Protein AF-0000000086186241 (afdb_homodimer)

Radius of gyration: 26.34 Å; Cα contacts (8 Å, |Δi|>4): 1779; chains: 2; bounding box: 46×77×126 Å

InterPro domains:
  IPR007325 Kynurenine formamidase/cyclase-like [PF04199] (114-249)
  IPR037175 Kynurenine formamidase superfamily [G3DSA:3.50.30.50] (80-322)
  IPR037175 Kynurenine formamidase superfamily [SSF102198] (119-321)

Nearest PDB structures (foldseek):
  5ibz-assembly1_A  TM=8.995E-01  e=8.945E-27  uncultured organism
  5ibz-assembly1_D  TM=9.032E-01  e=6.000E-26  uncultured organism
  5ibz-assembly1_B  TM=8.953E-01  e=4.151E-26  uncultured organism
  5ibz-assembly1_C  TM=8.969E-01  e=1.109E-25  uncultured organism
  4m8d-assembly2_C  TM=6.549E-01  e=1.805E-09  Roseibium aggregatum IAM 12614

pLDDT: mean 93.6, std 14.39, range [25.28, 99.0]

Solvent-accessible surface area (backbone atoms only — not comparable to full-atom values): 30907 Å² total; per-residue (Å²): 136,81,78,76,71,80,74,81,74,74,76,71,74,76,69,65,61,12,40,76,74,39,52,63,67,58,47,52,52,49,38,64,70,52,41,44,60,85,70,43,96,53,66,46,32,26,21,44,64,51,31,45,31,65,41,21,24,58,13,33,70,55,38,62,67,19,46,66,36,68,24,35,37,57,62,42,63,57,73,47,70,39,20,86,65,42,31,47,70,39,47,75,37,71,46,52,89,62,82,64,37,53,24,45,37,37,45,33,41,32,33,58,34,85,58,74,50,35,15,21,37,38,23,34,42,18,39,23,53,96,52,20,21,38,69,68,41,47,40,82,79,38,41,53,68,77,29,24,82,47,15,13,26,44,63,53,53,61,49,47,18,30,27,33,54,49,47,42,18,68,55,70,72,44,81,41,51,56,64,9,39,45,38,34,39,65,54,51,51,50,30,26,63,67,62,70,49,76,86,46,69,14,20,34,42,32,40,39,42,29,51,61,60,44,31,74,74,75,45,80,52,41,52,85,62,35,17,39,22,40,27,74,69,20,49,66,57,52,55,74,27,43,34,16,27,42,31,18,33,37,76,47,34,16,11,41,47,33,28,77,67,32,67,42,60,44,55,41,44,33,19,26,18,42,23,20,32,37,35,25,24,29,40,53,64,65,45,50,52,48,24,61,74,69,70,42,45,62,24,21,25,40,40,44,43,50,36,29,67,26,20,32,33,31,56,38,32,34,38,40,32,38,135,81,75,75,71,79,74,79,74,72,75,69,74,76,70,63,59,11,39,76,74,39,52,61,67,59,47,54,51,49,38,64,70,52,42,45,60,84,70,42,96,53,64,46,33,27,22,44,64,52,31,44,32,64,42,21,24,57,13,33,71,54,39,62,67,19,47,66,34,69,25,34,37,58,62,43,63,57,70,48,69,40,19,86,63,42,32,46,69,39,47,74,36,70,46,53,89,61,80,62,38,52,26,44,37,36,44,32,43,31,35,57,34,87,56,73,49,33,17,19,36,38,23,34,41,18,40,23,55,96,50,20,21,37,69,66,40,48,40,82,79,38,40,53,70,76,28,24,82,47,15,13,27,44,63,53,53,62,47,47,19,30,26,35,54,47,48,44,18,70,54,70,73,45,82,42,52,56,64,9,40,44,38,35,38,65,55,52,50,51,29,25,62,68,61,70,52,78,86,46,72,15,20,34,43,32,40,38,41,29,50,62,60,46,31,72,72,75,44,79,52,43,52,85,62,36,17,39,22,39,27,74,70,21,50,66,59,52,56,74,27,44,34,16,27,43,33,19,34,38,76,48,34,16,10,41,50,31,28,78,67,29,66,42,59,44,55,42,42,34,21,27,19,43,23,19,31,36,36,25,24,28,39,53,62,64,46,50,54,49,25,62,74,68,70,42,45,61,24,21,26,39,40,44,44,50,38,30,68,26,21,33,33,29,56,37,31,34,38,39,31,38

Sequence (644 aa):
MCEQEPTATTASTTANRGGRPVSRAEFDKMFEQLRTWGTHADASRGAWAEAGPRQAADAARLVRSGRSAALGLPWNTVAGPDNAVPALHYMSDLGVREAPEPSTNKDFIGADFHGKAVSHLDALSHIAYRGELYDGHVSTEVVDATGASFGSVGALGHLVTRGVLIDLPHAEGVDWLEPGTAVGAEDLQRACDTLGVEPRPGDAILLRTGHFARRRKLGPWDPSTASAGLHVDAMPWIARYRPAVLGGDGDSDVRPSPTPGIHSPIHILAITALGTPLLDNLDLEDLASLAASEGRWEFFFVVAPLNIERGTGSPVNPIAVFMCEQEPTATTASTTANRGGRPVSRAEFDKMFEQLRTWGTHADASRGAWAEAGPRQAADAARLVRSGRSAALGLPWNTVAGPDNAVPALHYMSDLGVREAPEPSTNKDFIGADFHGKAVSHLDALSHIAYRGELYDGHVSTEVVDATGASFGSVGALGHLVTRGVLIDLPHAEGVDWLEPGTAVGAEDLQRACDTLGVEPRPGDAILLRTGHFARRRKLGPWDPSTASAGLHVDAMPWIARYRPAVLGGDGDSDVRPSPTPGIHSPIHILAITALGTPLLDNLDLEDLASLAASEGRWEFFFVVAPLNIERGTGSPVNPIAVF

Structure (mmCIF, N/CA/C/O backbone):
data_AF-0000000086186241-model_v1
#
loop_
_entity.id
_entity.type
_entity.pdbx_description
1 polymer 'Cyclase family protein'
#
loop_
_atom_site.group_PDB
_atom_site.id
_atom_site.type_symbol
_atom_site.label_atom_id
_atom_site.label_alt_id
_atom_site.label_comp_id
_atom_site.label_asym_id
_atom_site.label_entity_id
_atom_site.label_seq_id
_atom_site.pdbx_PDB_ins_code
_atom_site.Cartn_x
_atom_site.Cartn_y
_atom_site.Cartn_z
_atom_site.occupancy
_atom_site.B_iso_or_equiv
_atom_site.auth_seq_id
_atom_site.auth_comp_id
_atom_site.auth_asym_id
_atom_site.auth_atom_id
_atom_site.pdbx_PDB_model_num
ATOM 1 N N . MET A 1 1 ? -22.547 30.641 62.844 1 26.23 1 MET A N 1
ATOM 2 C CA . MET A 1 1 ? -22.219 31.469 61.688 1 26.23 1 MET A CA 1
ATOM 3 C C . MET A 1 1 ? -21.141 30.812 60.812 1 26.23 1 MET A C 1
ATOM 5 O O . MET A 1 1 ? -19.984 30.734 61.219 1 26.23 1 MET A O 1
ATOM 9 N N . CYS A 1 2 ? -21.5 29.703 60.094 1 29.16 2 CYS A N 1
ATOM 10 C CA . CYS A 1 2 ? -20.781 28.781 59.219 1 29.16 2 CYS A CA 1
ATOM 11 C C . CYS A 1 2 ? -20.078 29.531 58.094 1 29.16 2 CYS A C 1
ATOM 13 O O . CYS A 1 2 ? -20.734 30.219 57.281 1 29.16 2 CYS A O 1
ATOM 15 N N . GLU A 1 3 ? -18.875 30 58.375 1 30.48 3 GLU A N 1
ATOM 16 C CA . GLU A 1 3 ? -18.047 30.719 57.406 1 30.48 3 GLU A CA 1
ATOM 17 C C . GLU A 1 3 ? -17.969 29.969 56.062 1 30.48 3 GLU A C 1
ATOM 19 O O . GLU A 1 3 ? -17.672 28.766 56.062 1 30.48 3 GLU A O 1
ATOM 24 N N . GLN A 1 4 ? -18.859 30.328 55.125 1 33.06 4 GLN A N 1
ATOM 25 C CA . GLN A 1 4 ? -18.953 29.859 53.75 1 33.06 4 GLN A CA 1
ATOM 26 C C . GLN A 1 4 ? -17.594 29.938 53.062 1 33.06 4 GLN A C 1
ATOM 28 O O . GLN A 1 4 ? -16.953 30.984 53.062 1 33.06 4 GLN A O 1
ATOM 33 N N . GLU A 1 5 ? -16.812 28.844 53.125 1 38.84 5 GLU A N 1
ATOM 34 C CA . GLU A 1 5 ? -15.555 28.719 52.406 1 38.84 5 GLU A CA 1
ATOM 35 C C . GLU A 1 5 ? -15.695 29.203 50.969 1 38.84 5 GLU A C 1
ATOM 37 O O . GLU A 1 5 ? -16.656 28.844 50.281 1 38.84 5 GLU A O 1
ATOM 42 N N . PRO A 1 6 ? -15.039 30.344 50.625 1 37.62 6 PRO A N 1
ATOM 43 C CA . PRO A 1 6 ? -15.156 30.781 49.219 1 37.62 6 PRO A CA 1
ATOM 44 C C . PRO A 1 6 ? -14.898 29.656 48.219 1 37.62 6 PRO A C 1
ATOM 46 O O . PRO A 1 6 ? -14.172 28.703 48.531 1 37.62 6 PRO A O 1
ATOM 49 N N . THR A 1 7 ? -15.867 29.297 47.438 1 33.53 7 THR A N 1
ATOM 50 C CA . THR A 1 7 ? -15.859 28.375 46.281 1 33.53 7 THR A CA 1
ATOM 51 C C . THR A 1 7 ? -14.695 28.688 45.344 1 33.53 7 THR A C 1
ATOM 53 O O . THR A 1 7 ? -14.477 29.828 44.969 1 33.53 7 THR A O 1
ATOM 56 N N . ALA A 1 8 ? -13.641 27.875 45.438 1 38.88 8 ALA A N 1
ATOM 57 C CA . ALA A 1 8 ? -12.547 27.891 44.469 1 38.88 8 ALA A CA 1
ATOM 58 C C . ALA A 1 8 ? -13.078 28.062 43.031 1 38.88 8 ALA A C 1
ATOM 60 O O . ALA A 1 8 ? -13.719 27.156 42.5 1 38.88 8 ALA A O 1
ATOM 61 N N . THR A 1 9 ? -13.516 29.312 42.625 1 31.42 9 THR A N 1
ATOM 62 C CA . THR A 1 9 ? -13.789 29.5 41.188 1 31.42 9 THR A CA 1
ATOM 63 C C . THR A 1 9 ? -12.633 28.984 40.344 1 31.42 9 THR A C 1
ATOM 65 O O . THR A 1 9 ? -11.508 29.484 40.438 1 31.42 9 THR A O 1
ATOM 68 N N . THR A 1 10 ? -12.539 27.812 40.062 1 34.69 10 THR A N 1
ATOM 69 C CA . THR A 1 10 ? -11.625 27.25 39.094 1 34.69 10 THR A CA 1
ATOM 70 C C . THR A 1 10 ? -11.672 28.031 37.781 1 34.69 10 THR A C 1
ATOM 72 O O . THR A 1 10 ? -12.703 28.062 37.094 1 34.69 10 THR A O 1
ATOM 75 N N . ALA A 1 11 ? -11.117 29.203 37.688 1 34.34 11 ALA A N 1
ATOM 76 C CA . ALA A 1 11 ? -10.891 29.859 36.406 1 34.34 11 ALA A CA 1
ATOM 77 C C . ALA A 1 11 ? -10.477 28.859 35.344 1 34.34 11 ALA A C 1
ATOM 79 O O . ALA A 1 11 ? -9.398 28.266 35.406 1 34.34 11 ALA A O 1
ATOM 80 N N . SER A 1 12 ? -11.344 28.078 34.781 1 34.62 12 SER A N 1
ATOM 81 C CA . SER A 1 12 ? -11.133 27.344 33.531 1 34.62 12 SER A CA 1
ATOM 82 C C . SER A 1 12 ? -10.414 28.203 32.5 1 34.62 12 SER A C 1
ATOM 84 O O . SER A 1 12 ? -10.969 29.203 32.031 1 34.62 12 SER A O 1
ATOM 86 N N . THR A 1 13 ? -9.234 28.719 32.656 1 35.59 13 THR A N 1
ATOM 87 C CA . THR A 1 13 ? -8.5 29.312 31.531 1 35.59 13 THR A CA 1
ATOM 88 C C . THR A 1 13 ? -8.977 28.734 30.203 1 35.59 13 THR A C 1
ATOM 90 O O . THR A 1 13 ? -8.797 27.531 29.938 1 35.59 13 THR A O 1
ATOM 93 N N . THR A 1 14 ? -10.086 29.047 29.719 1 39.59 14 THR A N 1
ATOM 94 C CA . THR A 1 14 ? -10.57 28.734 28.375 1 39.59 14 THR A CA 1
ATOM 95 C C . THR A 1 14 ? -9.43 28.75 27.375 1 39.59 14 THR A C 1
ATOM 97 O O . THR A 1 14 ? -8.938 29.812 26.984 1 39.59 14 THR A O 1
ATOM 100 N N . ALA A 1 15 ? -8.352 28.062 27.484 1 47.06 15 ALA A N 1
ATOM 101 C CA . ALA A 1 15 ? -7.266 27.812 26.547 1 47.06 15 ALA A CA 1
ATOM 102 C C . ALA A 1 15 ? -7.742 27.953 25.109 1 47.06 15 ALA A C 1
ATOM 104 O O . ALA A 1 15 ? -8.773 27.391 24.734 1 47.06 15 ALA A O 1
ATOM 105 N N . ASN A 1 16 ? -7.383 29.094 24.422 1 57.59 16 ASN A N 1
ATOM 106 C CA . ASN A 1 16 ? -7.754 29.453 23.047 1 57.59 16 ASN A CA 1
ATOM 107 C C . ASN A 1 16 ? -7.645 28.266 22.109 1 57.59 16 ASN A C 1
ATOM 109 O O . ASN A 1 16 ? -6.543 27.828 21.781 1 57.59 16 ASN A O 1
ATOM 113 N N . ARG A 1 17 ? -8.703 27.625 21.906 1 75.69 17 ARG A N 1
ATOM 114 C CA . ARG A 1 17 ? -8.828 26.578 20.906 1 75.69 17 ARG A CA 1
ATOM 115 C C . ARG A 1 17 ? -8.391 27.062 19.531 1 75.69 17 ARG A C 1
ATOM 117 O O . ARG A 1 17 ? -8.711 28.188 19.125 1 75.69 17 ARG A O 1
ATOM 124 N N . GLY A 1 18 ? -7.453 26.484 18.891 1 82.44 18 GLY A N 1
ATOM 125 C CA . GLY A 1 18 ? -6.938 26.781 17.562 1 82.44 18 GLY A CA 1
ATOM 126 C C . GLY A 1 18 ? -5.637 27.562 17.578 1 82.44 18 GLY A C 1
ATOM 127 O O . GLY A 1 18 ? -5.027 27.797 16.531 1 82.44 18 GLY A O 1
ATOM 128 N N . GLY A 1 19 ? -5.227 28.016 18.797 1 89.44 19 GLY A N 1
ATOM 129 C CA . GLY A 1 19 ? -3.971 28.734 18.922 1 89.44 19 GLY A CA 1
ATOM 130 C C . GLY A 1 19 ? -4.109 30.234 18.641 1 89.44 19 GLY A C 1
ATOM 131 O O . GLY A 1 19 ? -5.223 30.734 18.469 1 89.44 19 GLY A O 1
ATOM 132 N N . ARG A 1 20 ? -3.023 30.938 18.703 1 91.5 20 ARG A N 1
ATOM 133 C CA . ARG A 1 20 ? -2.99 32.375 18.438 1 91.5 20 ARG A CA 1
ATOM 134 C C . ARG A 1 20 ? -3.504 32.688 17.031 1 91.5 20 ARG A C 1
ATOM 136 O O . ARG A 1 20 ? -3.066 32.094 16.062 1 91.5 20 ARG A O 1
ATOM 143 N N . PRO A 1 21 ? -4.359 33.656 16.922 1 95.12 21 PRO A N 1
ATOM 144 C CA . PRO A 1 21 ? -4.848 34.031 15.586 1 95.12 21 PRO A CA 1
ATOM 145 C C . PRO A 1 21 ? -3.738 34.531 14.672 1 95.12 21 PRO A C 1
ATOM 147 O O . PRO A 1 21 ? -2.795 35.188 15.133 1 95.12 21 PRO A O 1
ATOM 150 N N . VAL A 1 22 ? -3.898 34.25 13.414 1 96.56 22 VAL A N 1
ATOM 151 C CA . VAL A 1 22 ? -2.988 34.688 12.359 1 96.56 22 VAL A CA 1
ATOM 152 C C . VAL A 1 22 ? -3.764 35.469 11.297 1 96.56 22 VAL A C 1
ATOM 154 O O . VAL A 1 22 ? -4.668 34.938 10.656 1 96.56 22 VAL A O 1
ATOM 157 N N . SER A 1 23 ? -3.359 36.688 11.07 1 96.44 23 SER A N 1
ATOM 158 C CA . SER A 1 23 ? -4.059 37.5 10.07 1 96.44 23 SER A CA 1
ATOM 159 C C . SER A 1 23 ? -3.777 37 8.664 1 96.44 23 SER A C 1
ATOM 161 O O . SER A 1 23 ? -2.789 36.281 8.43 1 96.44 23 SER A O 1
ATOM 163 N N . ARG A 1 24 ? -4.641 37.406 7.73 1 94.88 24 ARG A N 1
ATOM 164 C CA . ARG A 1 24 ? -4.434 37.031 6.332 1 94.88 24 ARG A CA 1
ATOM 165 C C . ARG A 1 24 ? -3.098 37.562 5.82 1 94.88 24 ARG A C 1
ATOM 167 O O . ARG A 1 24 ? -2.383 36.875 5.098 1 94.88 24 ARG A O 1
ATOM 174 N N . ALA A 1 25 ? -2.766 38.75 6.199 1 96.94 25 ALA A N 1
ATOM 175 C CA . ALA A 1 25 ? -1.511 39.375 5.781 1 96.94 25 ALA A CA 1
ATOM 176 C C . ALA A 1 25 ? -0.312 38.594 6.312 1 96.94 25 ALA A C 1
ATOM 178 O O . ALA A 1 25 ? 0.659 38.344 5.586 1 96.94 25 ALA A O 1
ATOM 179 N N . GLU A 1 26 ? -0.381 38.25 7.578 1 97.38 26 GLU A N 1
ATOM 180 C CA . GLU A 1 26 ? 0.68 37.438 8.172 1 97.38 26 GLU A CA 1
ATOM 181 C C . GLU A 1 26 ? 0.797 36.094 7.492 1 97.38 26 GLU A C 1
ATOM 183 O O . GLU A 1 26 ? 1.903 35.594 7.242 1 97.38 26 GLU A O 1
ATOM 188 N N . PHE A 1 27 ? -0.335 35.531 7.184 1 97.38 27 PHE A N 1
ATOM 189 C CA . PHE A 1 27 ? -0.357 34.25 6.508 1 97.38 27 PHE A CA 1
ATOM 190 C C . PHE A 1 27 ? 0.262 34.344 5.117 1 97.38 27 PHE A C 1
ATOM 192 O O . PHE A 1 27 ? 1.095 33.5 4.738 1 97.38 27 PHE A O 1
ATOM 199 N N . ASP A 1 28 ? -0.115 35.344 4.355 1 97.38 28 ASP A N 1
ATOM 200 C CA . ASP A 1 28 ? 0.404 35.562 3.006 1 97.38 28 ASP A CA 1
ATOM 201 C C . ASP A 1 28 ? 1.917 35.781 3.023 1 97.38 28 ASP A C 1
ATOM 203 O O . ASP A 1 28 ? 2.627 35.281 2.146 1 97.38 28 ASP A O 1
ATOM 207 N N . LYS A 1 29 ? 2.357 36.469 3.99 1 98.31 29 LYS A N 1
ATOM 208 C CA . LYS A 1 29 ? 3.795 36.688 4.141 1 98.31 29 LYS A CA 1
ATOM 209 C C . LYS A 1 29 ? 4.508 35.344 4.398 1 98.31 29 LYS A C 1
ATOM 211 O O . LYS A 1 29 ? 5.562 35.094 3.822 1 98.31 29 LYS A O 1
ATOM 216 N N . MET A 1 30 ? 3.939 34.562 5.23 1 98.12 30 MET A N 1
ATOM 217 C CA . MET A 1 30 ? 4.5 33.25 5.523 1 98.12 30 MET A CA 1
ATOM 218 C C . MET A 1 30 ? 4.496 32.375 4.281 1 98.12 30 MET A C 1
ATOM 220 O O . MET A 1 30 ? 5.469 31.656 4.012 1 98.12 30 MET A O 1
ATOM 224 N N . PHE A 1 31 ? 3.41 32.406 3.533 1 98.25 31 PHE A N 1
ATOM 225 C CA . PHE A 1 31 ? 3.316 31.656 2.287 1 98.25 31 PHE A CA 1
ATOM 226 C C . PHE A 1 31 ? 4.48 31.984 1.363 1 98.25 31 PHE A C 1
ATOM 228 O O . PHE A 1 31 ? 5.156 31.094 0.855 1 98.25 31 PHE A O 1
ATOM 235 N N . GLU A 1 32 ? 4.746 33.25 1.232 1 98.44 32 GLU A N 1
ATOM 236 C CA . GLU A 1 32 ? 5.816 33.719 0.349 1 98.44 32 GLU A CA 1
ATOM 237 C C . GLU A 1 32 ? 7.184 33.312 0.883 1 98.44 32 GLU A C 1
ATOM 239 O O . GLU A 1 32 ? 8.078 32.969 0.11 1 98.44 32 GLU A O 1
ATOM 244 N N . GLN A 1 33 ? 7.309 33.344 2.125 1 98.19 33 GLN A N 1
ATOM 245 C CA . GLN A 1 33 ? 8.578 33 2.756 1 98.19 33 GLN A CA 1
ATOM 246 C C . GLN A 1 33 ? 8.883 31.5 2.609 1 98.19 33 GLN A C 1
ATOM 248 O O . GLN A 1 33 ? 10.047 31.109 2.479 1 98.19 33 GLN A O 1
ATOM 253 N N . LEU A 1 34 ? 7.875 30.672 2.625 1 98.62 34 LEU A N 1
ATOM 254 C CA . LEU A 1 34 ? 8.055 29.234 2.668 1 98.62 34 LEU A CA 1
ATOM 255 C C . LEU A 1 34 ? 8.031 28.641 1.264 1 98.62 34 LEU A C 1
ATOM 257 O O . LEU A 1 34 ? 8.438 27.484 1.062 1 98.62 34 LEU A O 1
ATOM 261 N N . ARG A 1 35 ? 7.59 29.391 0.328 1 98.19 35 ARG A N 1
ATOM 262 C CA . ARG A 1 35 ? 7.383 28.906 -1.031 1 98.19 35 ARG A CA 1
ATOM 263 C C . ARG A 1 35 ? 8.68 28.359 -1.622 1 98.19 35 ARG A C 1
ATOM 265 O O . ARG A 1 35 ? 9.719 29.031 -1.574 1 98.19 35 ARG A O 1
ATOM 272 N N . THR A 1 36 ? 8.648 27.156 -2.223 1 98.69 36 THR A N 1
ATOM 273 C CA . THR A 1 36 ? 9.836 26.547 -2.812 1 98.69 36 THR A CA 1
ATOM 274 C C . THR A 1 36 ? 9.672 26.391 -4.32 1 98.69 36 THR A C 1
ATOM 276 O O . THR A 1 36 ? 10.242 25.484 -4.922 1 98.69 36 THR A O 1
ATOM 279 N N . TRP A 1 37 ? 8.891 27.25 -4.883 1 98.5 37 TRP A N 1
ATOM 280 C CA . TRP A 1 37 ? 8.633 27.219 -6.32 1 98.5 37 TRP A CA 1
ATOM 281 C C . TRP A 1 37 ? 9.93 27.375 -7.109 1 98.5 37 TRP A C 1
ATOM 283 O O . TRP A 1 37 ? 10.75 28.234 -6.797 1 98.5 37 TRP A O 1
ATOM 293 N N . GLY A 1 38 ? 10.141 26.469 -8.055 1 98 38 GLY A N 1
ATOM 294 C CA . GLY A 1 38 ? 11.289 26.547 -8.938 1 98 38 GLY A CA 1
ATOM 295 C C . GLY A 1 38 ? 12.523 25.891 -8.367 1 98 38 GLY A C 1
ATOM 296 O O . GLY A 1 38 ? 13.586 25.891 -8.992 1 98 38 GLY A O 1
ATOM 297 N N . THR A 1 39 ? 12.391 25.203 -7.238 1 97.31 39 THR A N 1
ATOM 298 C CA . THR A 1 39 ? 13.602 24.703 -6.586 1 97.31 39 THR A CA 1
ATOM 299 C C . THR A 1 39 ? 13.82 23.234 -6.922 1 97.31 39 THR A C 1
ATOM 301 O O . THR A 1 39 ? 14.938 22.719 -6.793 1 97.31 39 THR A O 1
ATOM 304 N N . HIS A 1 40 ? 12.766 22.547 -7.301 1 97.12 40 HIS A N 1
ATOM 305 C CA . HIS A 1 40 ? 12.898 21.125 -7.609 1 97.12 40 HIS A CA 1
ATOM 306 C C . HIS A 1 40 ? 13.023 20.891 -9.109 1 97.12 40 HIS A C 1
ATOM 308 O O . HIS A 1 40 ? 12.359 21.562 -9.898 1 97.12 40 HIS A O 1
ATOM 314 N N . ALA A 1 41 ? 13.867 19.891 -9.484 1 96.38 41 ALA A N 1
ATOM 315 C CA . ALA A 1 41 ? 14.055 19.578 -10.898 1 96.38 41 ALA A CA 1
ATOM 316 C C . ALA A 1 41 ? 12.734 19.156 -11.539 1 96.38 41 ALA A C 1
ATOM 318 O O . ALA A 1 41 ? 12.445 19.547 -12.68 1 96.38 41 ALA A O 1
ATOM 319 N N . ASP A 1 42 ? 11.984 18.406 -10.914 1 97.12 42 ASP A N 1
ATOM 320 C CA . ASP A 1 42 ? 10.625 18.031 -11.312 1 97.12 42 ASP A CA 1
ATOM 321 C C . ASP A 1 42 ? 9.594 18.578 -10.328 1 97.12 42 ASP A C 1
ATOM 323 O O . ASP A 1 42 ? 9.359 17.984 -9.273 1 97.12 42 ASP A O 1
ATOM 327 N N . ALA A 1 43 ? 8.977 19.594 -10.68 1 98.06 43 ALA A N 1
ATOM 328 C CA . ALA A 1 43 ? 8.039 20.297 -9.797 1 98.06 43 ALA A CA 1
ATOM 329 C C . ALA A 1 43 ? 6.867 19.406 -9.414 1 98.06 43 ALA A C 1
ATOM 331 O O . ALA A 1 43 ? 6.258 19.578 -8.359 1 98.06 43 ALA A O 1
ATOM 332 N N . SER A 1 44 ? 6.539 18.453 -10.258 1 98.12 44 SER A N 1
ATOM 333 C CA . SER A 1 44 ? 5.371 17.625 -10.016 1 98.12 44 SER A CA 1
ATOM 334 C C . SER A 1 44 ? 5.578 16.719 -8.797 1 98.12 44 SER A C 1
ATOM 336 O O . SER A 1 44 ? 4.617 16.172 -8.25 1 98.12 44 SER A O 1
ATOM 338 N N . ARG A 1 45 ? 6.832 16.625 -8.359 1 98.31 45 ARG A N 1
ATOM 339 C CA . ARG A 1 45 ? 7.141 15.758 -7.219 1 98.31 45 ARG A CA 1
ATOM 340 C C . ARG A 1 45 ? 7.438 16.578 -5.973 1 98.31 45 ARG A C 1
ATOM 342 O O . ARG A 1 45 ? 7.398 16.062 -4.855 1 98.31 45 ARG A O 1
ATOM 349 N N . GLY A 1 46 ? 7.859 17.828 -6.195 1 98.69 46 GLY A N 1
ATOM 350 C CA . GLY A 1 46 ? 8.211 18.688 -5.082 1 98.69 46 GLY A CA 1
ATOM 351 C C . GLY A 1 46 ? 9.164 18.047 -4.098 1 98.69 46 GLY A C 1
ATOM 352 O O . GLY A 1 46 ? 10.203 17.516 -4.492 1 98.69 46 GLY A O 1
ATOM 353 N N . ALA A 1 47 ? 8.82 18.125 -2.834 1 98.81 47 ALA A N 1
ATOM 354 C CA . ALA A 1 47 ? 9.688 17.703 -1.74 1 98.81 47 ALA A CA 1
ATOM 355 C C . ALA A 1 47 ? 9.797 16.172 -1.694 1 98.81 47 ALA A C 1
ATOM 357 O O . ALA A 1 47 ? 10.672 15.633 -1.017 1 98.81 47 ALA A O 1
ATOM 358 N N . TRP A 1 48 ? 8.875 15.492 -2.355 1 98.69 48 TRP A N 1
ATOM 359 C CA . TRP A 1 48 ? 8.969 14.047 -2.49 1 98.69 48 TRP A CA 1
ATOM 360 C C . TRP A 1 48 ? 10.344 13.633 -3.008 1 98.69 48 TRP A C 1
ATOM 362 O O . TRP A 1 48 ? 10.852 12.57 -2.652 1 98.69 48 TRP A O 1
ATOM 372 N N . ALA A 1 49 ? 10.961 14.492 -3.746 1 98.12 49 ALA A N 1
ATOM 373 C CA . ALA A 1 49 ? 12.242 14.242 -4.402 1 98.12 49 ALA A CA 1
ATOM 374 C C . ALA A 1 49 ? 13.398 14.406 -3.422 1 98.12 49 ALA A C 1
ATOM 376 O O . ALA 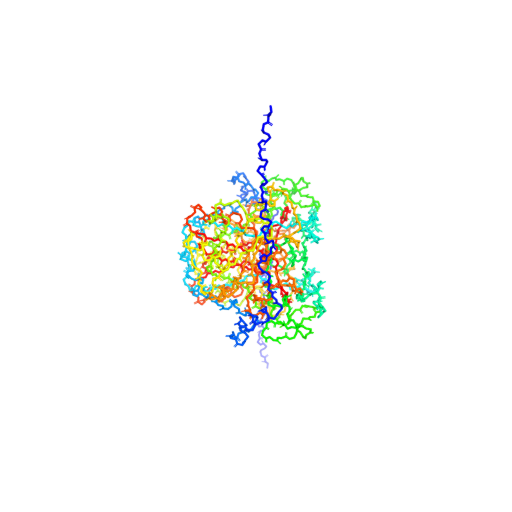A 1 49 ? 14.547 14.07 -3.744 1 98.12 49 ALA A O 1
ATOM 377 N N . GLU A 1 50 ? 13.102 14.898 -2.211 1 98.38 50 GLU A N 1
ATOM 378 C CA . GLU A 1 50 ? 14.141 15.055 -1.198 1 98.38 50 GLU A CA 1
ATOM 379 C C . GLU A 1 50 ? 14.648 13.695 -0.722 1 98.38 50 GLU A C 1
ATOM 381 O O . GLU A 1 50 ? 15.703 13.617 -0.086 1 98.38 50 GLU A O 1
ATOM 386 N N . ALA A 1 51 ? 13.914 12.633 -1 1 98.31 51 ALA A N 1
ATOM 387 C CA . ALA A 1 51 ? 14.336 11.281 -0.637 1 98.31 51 ALA A CA 1
ATOM 388 C C . ALA A 1 51 ? 14.633 10.445 -1.88 1 98.31 51 ALA A C 1
ATOM 390 O O . ALA A 1 51 ? 13.898 10.508 -2.869 1 98.31 51 ALA A O 1
ATOM 391 N N . GLY A 1 52 ? 15.703 9.719 -1.816 1 97.75 52 GLY A N 1
ATOM 392 C CA . GLY A 1 52 ? 16.141 8.805 -2.867 1 97.75 52 GLY A CA 1
ATOM 393 C C . GLY A 1 52 ? 16.828 7.57 -2.336 1 97.75 52 GLY A C 1
ATOM 394 O O . GLY A 1 52 ? 16.625 7.176 -1.186 1 97.75 52 GLY A O 1
ATOM 395 N N . PRO A 1 53 ? 17.609 6.957 -3.201 1 98.69 53 PRO A N 1
ATOM 396 C CA . PRO A 1 53 ? 18.234 5.688 -2.822 1 98.69 53 PRO A CA 1
ATOM 397 C C . PRO A 1 53 ? 19.141 5.812 -1.598 1 98.69 53 PRO A C 1
ATOM 399 O O . PRO A 1 53 ? 19.203 4.898 -0.772 1 98.69 53 PRO A O 1
ATOM 402 N N . ARG A 1 54 ? 19.797 6.926 -1.441 1 98.56 54 ARG A N 1
ATOM 403 C CA . ARG A 1 54 ? 20.672 7.105 -0.289 1 98.56 54 ARG A CA 1
ATOM 404 C C . ARG A 1 54 ? 19.875 7.129 1.009 1 98.56 54 ARG A C 1
ATOM 406 O O . ARG A 1 54 ? 20.266 6.488 1.991 1 98.56 54 ARG A O 1
ATOM 413 N N . GLN A 1 55 ? 18.781 7.91 0.988 1 98.75 55 GLN A N 1
ATOM 414 C CA . GLN A 1 55 ? 17.922 7.961 2.166 1 98.75 55 GLN A CA 1
ATOM 415 C C . GLN A 1 55 ? 17.344 6.586 2.477 1 98.75 55 GLN A C 1
ATOM 417 O O . GLN A 1 55 ? 17.219 6.199 3.643 1 98.75 55 GLN A O 1
ATOM 422 N N . ALA A 1 56 ? 16.984 5.848 1.441 1 98.88 56 ALA A N 1
ATOM 423 C CA . ALA A 1 56 ? 16.422 4.508 1.611 1 98.88 56 ALA A CA 1
ATOM 424 C C . ALA A 1 56 ? 17.453 3.564 2.24 1 98.88 56 ALA A C 1
ATOM 426 O O . ALA A 1 56 ? 17.125 2.83 3.178 1 98.88 56 ALA A O 1
ATOM 427 N N . ALA A 1 57 ? 18.656 3.59 1.73 1 98.88 57 ALA A N 1
ATOM 428 C CA . ALA A 1 57 ? 19.703 2.734 2.268 1 98.88 57 ALA A CA 1
ATOM 429 C C . ALA A 1 57 ? 20 3.08 3.725 1 98.88 57 ALA A C 1
ATOM 431 O O . ALA A 1 57 ? 20.156 2.186 4.562 1 98.88 57 ALA A O 1
ATOM 432 N N . ASP A 1 58 ? 20.094 4.391 4.031 1 98.75 58 ASP A N 1
ATOM 433 C CA . ASP A 1 58 ? 20.344 4.832 5.402 1 98.75 58 ASP A CA 1
ATOM 434 C C . ASP A 1 58 ? 19.219 4.387 6.328 1 98.75 58 ASP A C 1
ATOM 436 O O . ASP A 1 58 ? 19.469 3.971 7.461 1 98.75 58 ASP A O 1
ATOM 440 N N . ALA A 1 59 ? 17.984 4.484 5.852 1 98.94 59 ALA A N 1
ATOM 441 C CA . ALA A 1 59 ? 16.844 4.082 6.648 1 98.94 59 ALA A CA 1
ATOM 442 C C . ALA A 1 59 ? 16.875 2.584 6.945 1 98.94 59 ALA A C 1
ATOM 444 O O . ALA A 1 59 ? 16.5 2.152 8.039 1 98.94 59 ALA A O 1
ATOM 445 N N . ALA A 1 60 ? 17.297 1.787 5.957 1 98.88 60 ALA A N 1
ATOM 446 C CA . ALA A 1 60 ? 17.328 0.338 6.133 1 98.88 60 ALA A CA 1
ATOM 447 C C . ALA A 1 60 ? 18.297 -0.052 7.254 1 98.88 60 ALA A C 1
ATOM 449 O O . ALA A 1 60 ? 18.078 -1.047 7.949 1 98.88 60 ALA A O 1
ATOM 450 N N . ARG A 1 61 ? 19.297 0.752 7.473 1 98.56 61 ARG A N 1
ATOM 451 C CA . ARG A 1 61 ? 20.281 0.478 8.508 1 98.56 61 ARG A CA 1
ATOM 452 C C . ARG A 1 61 ? 19.688 0.669 9.898 1 98.56 61 ARG A C 1
ATOM 454 O O . ARG A 1 61 ? 20.266 0.229 10.898 1 98.56 61 ARG A O 1
ATOM 461 N N . LEU A 1 62 ? 18.516 1.295 9.953 1 98.56 62 LEU A N 1
ATOM 462 C CA . LEU A 1 62 ? 17.859 1.514 11.234 1 98.56 62 LEU A CA 1
ATOM 463 C C . LEU A 1 62 ? 17.156 0.245 11.711 1 98.56 62 LEU A C 1
ATOM 465 O O . LEU A 1 62 ? 16.766 0.142 12.883 1 98.56 62 LEU A O 1
ATOM 469 N N . VAL A 1 63 ? 16.891 -0.769 10.812 1 98.94 63 VAL A N 1
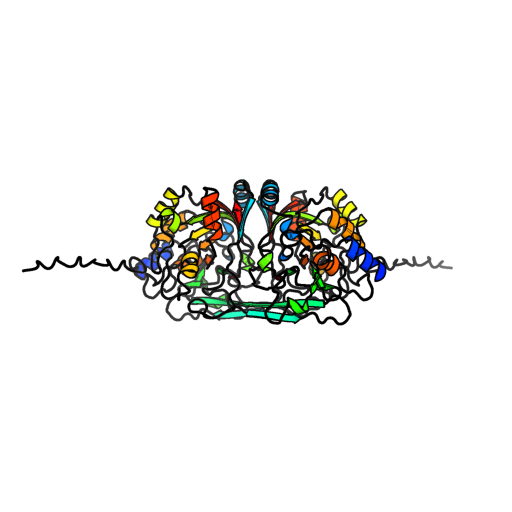ATOM 470 C CA . VAL A 1 63 ? 16.109 -1.944 11.164 1 98.94 63 VAL A CA 1
ATOM 471 C C . VAL A 1 63 ? 16.938 -2.896 12.016 1 98.94 63 VAL A C 1
ATOM 473 O O . VAL A 1 63 ? 18.031 -3.316 11.609 1 98.94 63 VAL A O 1
ATOM 476 N N . ARG A 1 64 ? 16.406 -3.215 13.164 1 98.56 64 ARG A N 1
ATOM 477 C CA . ARG A 1 64 ? 17.078 -4.113 14.094 1 98.56 64 ARG A CA 1
ATOM 478 C C . ARG A 1 64 ? 16.156 -5.254 14.516 1 98.56 64 ARG A C 1
ATOM 480 O O . ARG A 1 64 ? 16.328 -6.395 14.07 1 98.56 64 ARG A O 1
ATOM 487 N N . SER A 1 65 ? 15.023 -4.941 15.133 1 98.75 65 SER A N 1
ATOM 488 C CA . SER A 1 65 ? 14.125 -5.961 15.656 1 98.75 65 SER A CA 1
ATOM 489 C C . SER A 1 65 ? 13.266 -6.57 14.555 1 98.75 65 SER A C 1
ATOM 491 O O . SER A 1 65 ? 12.75 -7.68 14.695 1 98.75 65 SER A O 1
ATOM 493 N N . GLY A 1 66 ? 13.07 -5.766 13.492 1 98.88 66 GLY A N 1
ATOM 494 C CA . GLY A 1 66 ? 12.203 -6.207 12.414 1 98.88 66 GLY A CA 1
ATOM 495 C C . GLY A 1 66 ? 10.727 -6.027 12.719 1 98.88 66 GLY A C 1
ATOM 496 O O . GLY A 1 66 ? 9.875 -6.262 11.859 1 98.88 66 GLY A O 1
ATOM 497 N N . ARG A 1 67 ? 10.422 -5.594 13.938 1 98.88 67 ARG A N 1
ATOM 498 C CA . ARG A 1 67 ? 9.031 -5.309 14.266 1 98.88 67 ARG A CA 1
ATOM 499 C C . ARG A 1 67 ? 8.5 -4.152 13.422 1 98.88 67 ARG A C 1
ATOM 501 O O . ARG A 1 67 ? 9.227 -3.205 13.125 1 98.88 67 ARG A O 1
ATOM 508 N N . SER A 1 68 ? 7.254 -4.277 13 1 98.88 68 SER A N 1
ATOM 509 C CA . SER A 1 68 ? 6.715 -3.291 12.07 1 98.88 68 SER A CA 1
ATOM 510 C C . SER A 1 68 ? 5.254 -2.986 12.375 1 98.88 68 SER A C 1
ATOM 512 O O . SER A 1 68 ? 4.602 -3.725 13.117 1 98.88 68 SER A O 1
ATOM 514 N N . ALA A 1 69 ? 4.801 -1.855 11.883 1 98.75 69 ALA A N 1
ATOM 515 C CA . ALA A 1 69 ? 3.42 -1.415 12.047 1 98.75 69 ALA A CA 1
ATOM 516 C C . ALA A 1 69 ? 2.859 -0.863 10.734 1 98.75 69 ALA A C 1
ATOM 518 O O . ALA A 1 69 ? 3.561 -0.164 10 1 98.75 69 ALA A O 1
ATOM 519 N N . ALA A 1 70 ? 1.657 -1.257 10.445 1 98.69 70 ALA A N 1
ATOM 520 C CA . ALA A 1 70 ? 0.883 -0.608 9.391 1 98.69 70 ALA A CA 1
ATOM 521 C C . ALA A 1 70 ? 0.107 0.587 9.93 1 98.69 70 ALA A C 1
ATOM 523 O O . ALA A 1 70 ? -0.408 0.542 11.055 1 98.69 70 ALA A O 1
ATOM 524 N N . LEU A 1 71 ? -0.035 1.64 9.078 1 98.88 71 LEU A N 1
ATOM 525 C CA . LEU A 1 71 ? -0.508 2.908 9.625 1 98.88 71 LEU A CA 1
ATOM 526 C C . LEU A 1 71 ? -1.841 3.305 8.992 1 98.88 71 LEU A C 1
ATOM 528 O O . LEU A 1 71 ? -2.32 4.422 9.203 1 98.88 71 LEU A O 1
ATOM 532 N N . GLY A 1 72 ? -2.408 2.473 8.188 1 98.62 72 GLY A N 1
ATOM 533 C CA . GLY A 1 72 ? -3.691 2.76 7.566 1 98.62 72 GLY A CA 1
ATOM 534 C C . GLY A 1 72 ? -4.875 2.41 8.445 1 98.62 72 GLY A C 1
ATOM 535 O O . GLY A 1 72 ? -4.883 1.362 9.094 1 98.62 72 GLY A O 1
ATOM 536 N N . LEU A 1 73 ? -5.863 3.211 8.445 1 98.25 73 LEU A N 1
ATOM 537 C CA . LEU A 1 73 ? -7.125 2.949 9.133 1 98.25 73 LEU A CA 1
ATOM 538 C C . LEU A 1 73 ? -7.902 1.843 8.43 1 98.25 73 LEU A C 1
ATOM 540 O O . LEU A 1 73 ? -7.754 1.643 7.219 1 98.25 73 LEU A O 1
ATOM 544 N N . PRO A 1 74 ? -8.734 1.108 9.242 1 96.88 74 PRO A N 1
ATOM 545 C CA . PRO A 1 74 ? -9.695 0.249 8.539 1 96.88 74 PRO A CA 1
ATOM 546 C C . PRO A 1 74 ? -10.617 1.031 7.609 1 96.88 74 PRO A C 1
ATOM 548 O O . PRO A 1 74 ? -11.016 2.156 7.93 1 96.88 74 PRO A O 1
ATOM 551 N N . TRP A 1 75 ? -10.859 0.427 6.461 1 95.69 75 TRP A N 1
ATOM 552 C CA . TRP A 1 75 ? -11.852 0.987 5.555 1 95.69 75 TRP A CA 1
ATOM 553 C C . TRP A 1 75 ? -13.195 1.161 6.262 1 95.69 75 TRP A C 1
ATOM 555 O O . TRP A 1 75 ? -13.781 0.188 6.742 1 95.69 75 TRP A O 1
ATOM 565 N N . ASN A 1 76 ? -13.664 2.416 6.387 1 95.38 76 ASN A N 1
ATOM 566 C CA . ASN A 1 76 ? -14.852 2.74 7.168 1 95.38 76 ASN A CA 1
ATOM 567 C C . ASN A 1 76 ? -16.078 2.893 6.281 1 95.38 76 ASN A C 1
ATOM 569 O O . ASN A 1 76 ? -16.219 3.883 5.562 1 95.38 76 ASN A O 1
ATOM 573 N N . THR A 1 77 ? -16.969 1.942 6.379 1 96.38 77 THR A N 1
ATOM 574 C CA . THR A 1 77 ? -18.141 1.914 5.5 1 96.38 77 THR A CA 1
ATOM 575 C C . THR A 1 77 ? -19.375 2.436 6.227 1 96.38 77 THR A C 1
ATOM 577 O O . THR A 1 77 ? -20.484 2.334 5.715 1 96.38 77 THR A O 1
ATOM 580 N N . VAL A 1 78 ? -19.188 2.973 7.41 1 96.19 78 VAL A N 1
ATOM 581 C CA . VAL A 1 78 ? -20.328 3.408 8.227 1 96.19 78 VAL A CA 1
ATOM 582 C C . VAL A 1 78 ? -20.266 4.922 8.414 1 96.19 78 VAL A C 1
ATOM 584 O O . VAL A 1 78 ? -19.234 5.473 8.797 1 96.19 78 VAL A O 1
ATOM 587 N N . ALA A 1 79 ? -21.359 5.562 8.203 1 97 79 ALA A N 1
ATOM 588 C CA . ALA A 1 79 ? -21.438 7.012 8.391 1 97 79 ALA A CA 1
ATOM 589 C C . ALA A 1 79 ? -21.344 7.379 9.867 1 97 79 ALA A C 1
ATOM 591 O O . ALA A 1 79 ? -21.75 6.605 10.734 1 97 79 ALA A O 1
ATOM 592 N N . GLY A 1 80 ? -20.766 8.492 10.18 1 96.94 80 GLY A N 1
ATOM 593 C CA . GLY A 1 80 ? -20.625 9.07 11.508 1 96.94 80 GLY A CA 1
ATOM 594 C C . GLY A 1 80 ? -20.156 10.508 11.484 1 96.94 80 GLY A C 1
ATOM 595 O O . GLY A 1 80 ? -19.922 11.078 10.414 1 96.94 80 GLY A O 1
ATOM 596 N N . PRO A 1 81 ? -20.016 11.125 12.703 1 97.19 81 PRO A N 1
ATOM 597 C CA . PRO A 1 81 ? -19.594 12.531 12.75 1 97.19 81 PRO A CA 1
ATOM 598 C C . PRO A 1 81 ? -18.234 12.766 12.094 1 97.19 81 PRO A C 1
ATOM 600 O O . PRO A 1 81 ? -17.969 13.867 11.609 1 97.19 81 PRO A O 1
ATOM 603 N N . ASP A 1 82 ? -17.406 11.734 12.031 1 97.31 82 ASP A N 1
ATOM 604 C CA . ASP A 1 82 ? -16.078 11.852 11.43 1 97.31 82 ASP A CA 1
ATOM 605 C C . ASP A 1 82 ? -16.016 11.133 10.086 1 97.31 82 ASP A C 1
ATOM 607 O O . ASP A 1 82 ? -14.938 10.906 9.547 1 97.31 82 ASP A O 1
ATOM 611 N N . ASN A 1 83 ? -17.141 10.695 9.625 1 97.25 83 ASN A N 1
ATOM 612 C CA . ASN A 1 83 ? -17.219 9.945 8.375 1 97.25 83 ASN A CA 1
ATOM 613 C C . ASN A 1 83 ? -18.484 10.297 7.586 1 97.25 83 ASN A C 1
ATOM 615 O O . ASN A 1 83 ? -19.375 9.461 7.418 1 97.25 83 ASN A O 1
ATOM 619 N N . ALA A 1 84 ? -18.5 11.453 6.977 1 94.56 84 ALA A N 1
ATOM 620 C CA . ALA A 1 84 ? -19.672 11.969 6.293 1 94.56 84 ALA A CA 1
ATOM 621 C C . ALA A 1 84 ? -19.906 11.242 4.973 1 94.56 84 ALA A C 1
ATOM 623 O O . ALA A 1 84 ? -21.047 11.141 4.5 1 94.56 84 ALA A O 1
ATOM 624 N N . VAL A 1 85 ? -18.891 10.773 4.332 1 95.44 85 VAL A N 1
ATOM 625 C CA . VAL A 1 85 ? -18.969 10.023 3.082 1 95.44 85 VAL A CA 1
ATOM 626 C C . VAL A 1 85 ? -18.297 8.664 3.248 1 95.44 85 VAL A C 1
ATOM 628 O O . VAL A 1 85 ? -17.094 8.516 2.998 1 95.44 85 VAL A O 1
ATOM 631 N N . PRO A 1 86 ? -19.031 7.684 3.646 1 97.12 86 PRO A N 1
ATOM 632 C CA . PRO A 1 86 ? -18.453 6.371 3.922 1 97.12 86 PRO A CA 1
ATOM 633 C C . PRO A 1 86 ? -17.859 5.719 2.678 1 97.12 86 PRO A C 1
ATOM 635 O O . PRO A 1 86 ? -18.344 5.93 1.566 1 97.12 86 PRO A O 1
ATOM 638 N N . ALA A 1 87 ? -16.812 4.949 2.842 1 97.5 87 ALA A N 1
ATOM 639 C CA . ALA A 1 87 ? -16.266 4.098 1.787 1 97.5 87 ALA A CA 1
ATOM 640 C C . ALA A 1 87 ? -17.266 3.016 1.385 1 97.5 87 ALA A C 1
ATOM 642 O O . ALA A 1 87 ? -18.234 2.754 2.105 1 97.5 87 ALA A O 1
ATOM 643 N N . LEU A 1 88 ? -17.031 2.5 0.224 1 97.25 88 LEU A N 1
ATOM 644 C CA . LEU A 1 88 ? -17.875 1.424 -0.293 1 97.25 88 LEU A CA 1
ATOM 645 C C . LEU A 1 88 ? -17.125 0.091 -0.25 1 97.25 88 LEU A C 1
ATOM 647 O O . LEU A 1 88 ? -15.945 0.026 -0.574 1 97.25 88 LEU A O 1
ATOM 651 N N . HIS A 1 89 ? -17.781 -0.916 0.222 1 97.81 89 HIS A N 1
ATOM 652 C CA . HIS A 1 89 ? -17.344 -2.305 0.154 1 97.81 89 HIS A CA 1
ATOM 653 C C . HIS A 1 89 ? -18.531 -3.256 0.051 1 97.81 89 HIS A C 1
ATOM 655 O O . HIS A 1 89 ? -19.406 -3.252 0.916 1 97.81 89 HIS A O 1
ATOM 661 N N . TYR A 1 90 ? -18.594 -4.074 -0.973 1 96.56 90 TYR A N 1
ATOM 662 C CA . TYR A 1 90 ? -19.609 -5.105 -1.124 1 96.56 90 TYR A CA 1
ATOM 663 C C . TYR A 1 90 ? -19.094 -6.254 -1.981 1 96.56 90 TYR A C 1
ATOM 665 O O . TYR A 1 90 ? -18.141 -6.09 -2.746 1 96.56 90 TYR A O 1
ATOM 673 N N . MET A 1 91 ? -19.703 -7.418 -1.755 1 95.94 91 MET A N 1
ATOM 674 C CA . MET A 1 91 ? -19.328 -8.578 -2.566 1 95.94 91 MET A CA 1
ATOM 675 C C . MET A 1 91 ? -19.906 -8.461 -3.973 1 95.94 91 MET A C 1
ATOM 677 O O . MET A 1 91 ? -21.125 -8.289 -4.141 1 95.94 91 MET A O 1
ATOM 681 N N . SER A 1 92 ? -19.047 -8.523 -4.953 1 93.81 92 SER A N 1
ATOM 682 C CA . SER A 1 92 ? -19.5 -8.445 -6.34 1 93.81 92 SER A CA 1
ATOM 683 C C . SER A 1 92 ? -19.781 -9.828 -6.906 1 93.81 92 SER A C 1
ATOM 685 O O . SER A 1 92 ? -20.484 -9.961 -7.91 1 93.81 92 SER A O 1
ATOM 687 N N . ASP A 1 93 ? -19.156 -10.812 -6.344 1 89.69 93 ASP A N 1
ATOM 688 C CA . ASP A 1 93 ? -19.406 -12.203 -6.727 1 89.69 93 ASP A CA 1
ATOM 689 C C . ASP A 1 93 ? -19.266 -13.133 -5.527 1 89.69 93 ASP A C 1
ATOM 691 O O . ASP A 1 93 ? -18.312 -13.016 -4.746 1 89.69 93 ASP A O 1
ATOM 695 N N . LEU A 1 94 ? -20.234 -13.906 -5.379 1 83.88 94 LEU A N 1
ATOM 696 C CA . LEU A 1 94 ? -20.188 -14.961 -4.371 1 83.88 94 LEU A CA 1
ATOM 697 C C . LEU A 1 94 ? -20.109 -16.328 -5.023 1 83.88 94 LEU A C 1
ATOM 699 O O . LEU A 1 94 ? -20.953 -16.688 -5.852 1 83.88 94 LEU A O 1
ATOM 703 N N . GLY A 1 95 ? -18.891 -16.938 -4.875 1 69.69 95 GLY A N 1
ATOM 704 C CA . GLY A 1 95 ? -18.703 -18.25 -5.484 1 69.69 95 GLY A CA 1
ATOM 705 C C . GLY A 1 95 ? -19.906 -19.156 -5.336 1 69.69 95 GLY A C 1
ATOM 706 O O . GLY A 1 95 ? -20.531 -19.188 -4.273 1 69.69 95 GLY A O 1
ATOM 707 N N . VAL A 1 96 ? -20.531 -19.391 -6.504 1 64.69 96 VAL A N 1
ATOM 708 C CA . VAL A 1 96 ? -21.562 -20.422 -6.523 1 64.69 96 VAL A CA 1
ATOM 709 C C . VAL A 1 96 ? -20.906 -21.797 -6.699 1 64.69 96 VAL A C 1
ATOM 711 O O . VAL A 1 96 ? -19.828 -21.906 -7.285 1 64.69 96 VAL A O 1
ATOM 714 N N . ARG A 1 97 ? -21.328 -22.797 -5.832 1 58.12 97 ARG A N 1
ATOM 715 C CA . ARG A 1 97 ? -20.812 -24.141 -5.688 1 58.12 97 ARG A CA 1
ATOM 716 C C . ARG A 1 97 ? -20.938 -24.922 -6.988 1 58.12 97 ARG A C 1
ATOM 718 O O . ARG A 1 97 ? -20.656 -26.125 -7.031 1 58.12 97 ARG A O 1
ATOM 725 N N . GLU A 1 98 ? -21.453 -24.141 -8.117 1 54.38 98 GLU A N 1
ATOM 726 C CA . GLU A 1 98 ? -21.641 -25.031 -9.258 1 54.38 98 GLU A CA 1
ATOM 727 C C . GLU A 1 98 ? -20.422 -24.984 -10.195 1 54.38 98 GLU A C 1
ATOM 729 O O . GLU A 1 98 ? -19.734 -23.984 -10.266 1 54.38 98 GLU A O 1
ATOM 734 N N . ALA A 1 99 ? -19.797 -26.062 -10.93 1 56.5 99 ALA A N 1
ATOM 735 C CA . ALA A 1 99 ? -18.75 -26.25 -11.938 1 56.5 99 ALA A CA 1
ATOM 736 C C . ALA A 1 99 ? -18.844 -25.172 -13.023 1 56.5 99 ALA A C 1
ATOM 738 O O . ALA A 1 99 ? -19.922 -24.641 -13.297 1 56.5 99 ALA A O 1
ATOM 739 N N . PRO A 1 100 ? -17.562 -24.609 -13.758 1 65 100 PRO A N 1
ATOM 740 C CA . PRO A 1 100 ? -16.266 -25.172 -13.406 1 65 100 PRO A CA 1
ATOM 741 C C . PRO A 1 100 ? -15.688 -24.562 -12.125 1 65 100 PRO A C 1
ATOM 743 O O . PRO A 1 100 ? -16 -23.422 -11.789 1 65 100 PRO A O 1
ATOM 746 N N . GLU A 1 101 ? -15.031 -25.562 -11.305 1 74.81 101 GLU A N 1
ATOM 747 C CA . GLU A 1 101 ? -14.297 -25.172 -10.102 1 74.81 101 GLU A CA 1
ATOM 748 C C . GLU A 1 101 ? -13.086 -24.312 -10.453 1 74.81 101 GLU A C 1
ATOM 750 O O . GLU A 1 101 ? -12.602 -24.344 -11.586 1 74.81 101 GLU A O 1
ATOM 755 N N . PRO A 1 102 ? -12.727 -23.375 -9.664 1 72.69 102 PRO A N 1
ATOM 756 C CA . PRO A 1 102 ? -13.18 -23.062 -8.305 1 72.69 102 PRO A CA 1
ATOM 757 C C . PRO A 1 102 ? -14.273 -22 -8.289 1 72.69 102 PRO A C 1
ATOM 759 O O . PRO A 1 102 ? -14.562 -21.391 -9.32 1 72.69 102 PRO A O 1
ATOM 762 N N . SER A 1 103 ? -14.906 -21.969 -7.117 1 86.75 103 SER A N 1
ATOM 763 C CA . SER A 1 103 ? -15.758 -20.828 -6.812 1 86.75 103 SER A CA 1
ATOM 764 C C . SER A 1 103 ? -14.953 -19.688 -6.188 1 86.75 103 SER A C 1
ATOM 766 O O . SER A 1 103 ? -14.141 -19.922 -5.285 1 86.75 103 SER A O 1
ATOM 768 N N . THR A 1 104 ? -15.117 -18.531 -6.793 1 92.94 104 THR A N 1
ATOM 769 C CA . THR A 1 104 ? -14.352 -17.391 -6.316 1 92.94 104 THR A CA 1
ATOM 770 C C . THR A 1 104 ? -15.266 -16.375 -5.625 1 92.94 104 THR A C 1
ATOM 772 O O . THR A 1 104 ? -16.406 -16.188 -6.035 1 92.94 104 THR A O 1
ATOM 775 N N . ASN A 1 105 ? -14.836 -15.922 -4.484 1 95.81 105 ASN A N 1
ATOM 776 C CA . ASN A 1 105 ? -15.422 -14.75 -3.834 1 95.81 105 ASN A CA 1
ATOM 777 C C . ASN A 1 105 ? -14.703 -13.469 -4.242 1 95.81 105 ASN A C 1
ATOM 779 O O . ASN A 1 105 ? -13.477 -13.375 -4.145 1 95.81 105 ASN A O 1
ATOM 783 N N . LYS A 1 106 ? -15.477 -12.547 -4.75 1 96.38 106 LYS A N 1
ATOM 784 C CA . LYS A 1 106 ? -14.914 -11.281 -5.215 1 96.38 106 LYS A CA 1
ATOM 785 C C . LYS A 1 106 ? -15.641 -10.094 -4.594 1 96.38 106 LYS A C 1
ATOM 787 O O . LYS A 1 106 ? -16.812 -10.195 -4.246 1 96.38 106 LYS A O 1
ATOM 792 N N . ASP A 1 107 ? -14.93 -9.039 -4.383 1 97.06 107 ASP A N 1
ATOM 793 C CA . ASP A 1 107 ? -15.57 -7.867 -3.789 1 97.06 107 ASP A CA 1
ATOM 794 C C . ASP A 1 107 ? -15.109 -6.582 -4.477 1 97.06 107 ASP A C 1
ATOM 796 O O . ASP A 1 107 ? -14.102 -6.578 -5.184 1 97.06 107 ASP A O 1
ATOM 800 N N . PHE A 1 108 ? -15.938 -5.562 -4.41 1 97.81 108 PHE A N 1
ATOM 801 C CA . PHE A 1 108 ? -15.734 -4.199 -4.891 1 97.81 108 PHE A CA 1
ATOM 802 C C . PHE A 1 108 ? -15.383 -3.264 -3.74 1 97.81 108 PHE A C 1
ATOM 804 O O . PHE A 1 108 ? -15.953 -3.369 -2.652 1 97.81 108 PHE A O 1
ATOM 811 N N . ILE A 1 109 ? -14.414 -2.324 -4.031 1 98.12 109 ILE A N 1
ATOM 812 C CA . ILE A 1 109 ? -14.133 -1.253 -3.078 1 98.12 109 ILE A CA 1
ATOM 813 C C . ILE A 1 109 ? -14.242 0.099 -3.781 1 98.12 109 ILE A C 1
ATOM 815 O O . ILE A 1 109 ? -13.984 0.203 -4.984 1 98.12 109 ILE A O 1
ATOM 819 N N . GLY A 1 110 ? -14.586 1.135 -3.094 1 98.38 110 GLY A N 1
ATOM 820 C CA . GLY A 1 110 ? -14.602 2.502 -3.59 1 98.38 110 GLY A CA 1
ATOM 821 C C . GLY A 1 110 ? -14.594 3.539 -2.484 1 98.38 110 GLY A C 1
ATOM 822 O O . GLY A 1 110 ? -15.086 3.283 -1.382 1 98.38 110 GLY A O 1
ATOM 823 N N . ALA A 1 111 ? -14.023 4.746 -2.762 1 98.12 111 ALA A N 1
ATOM 824 C CA . ALA A 1 111 ? -14.008 5.773 -1.725 1 98.12 111 ALA A CA 1
ATOM 825 C C . ALA A 1 111 ? -13.688 7.145 -2.316 1 98.12 111 ALA A C 1
ATOM 827 O O . ALA A 1 111 ? -12.852 7.262 -3.213 1 98.12 111 ALA A O 1
ATOM 828 N N . ASP A 1 112 ? -14.375 8.148 -1.835 1 97.69 112 ASP A N 1
ATOM 829 C CA . ASP A 1 112 ? -13.844 9.508 -1.773 1 97.69 112 ASP A CA 1
ATOM 830 C C . ASP A 1 112 ? -12.852 9.656 -0.624 1 97.69 112 ASP A C 1
ATOM 832 O O . ASP A 1 112 ? -13.242 9.891 0.52 1 97.69 112 ASP A O 1
ATOM 836 N N . PHE A 1 113 ? -11.609 9.625 -0.908 1 97.38 113 PHE A N 1
ATOM 837 C CA . PHE A 1 113 ? -10.656 9.289 0.148 1 97.38 113 PHE A CA 1
ATOM 838 C C . PHE A 1 113 ? -10.102 10.547 0.795 1 97.38 113 PHE A C 1
ATOM 840 O O . PHE A 1 113 ? -9.469 10.484 1.853 1 97.38 113 PHE A O 1
ATOM 847 N N . HIS A 1 114 ? -10.258 11.773 0.259 1 96.38 114 HIS A N 1
ATOM 848 C CA . HIS A 1 114 ? -9.703 13 0.82 1 96.38 114 HIS A CA 1
ATOM 849 C C . HIS A 1 114 ? -10.5 13.453 2.041 1 96.38 114 HIS A C 1
ATOM 851 O O . HIS A 1 114 ? -10.32 14.578 2.516 1 96.38 114 HIS A O 1
ATOM 857 N N . GLY A 1 115 ? -11.195 12.75 2.705 1 93.38 115 GLY A N 1
ATOM 858 C CA . GLY A 1 115 ? -11.969 13.117 3.883 1 93.38 115 GLY A CA 1
ATOM 859 C C . GLY A 1 115 ? -11.242 12.836 5.184 1 93.38 115 GLY A C 1
ATOM 860 O O . GLY A 1 115 ? -10.016 12.898 5.242 1 93.38 115 GLY A O 1
ATOM 861 N N . LYS A 1 116 ? -11.984 12.656 6.219 1 95.88 116 LYS A N 1
ATOM 862 C CA . LYS A 1 116 ? -11.43 12.547 7.562 1 95.88 116 LYS A CA 1
ATOM 863 C C . LYS A 1 116 ? -11.367 11.086 8.008 1 95.88 116 LYS A C 1
ATOM 865 O O . LYS A 1 116 ? -10.812 10.781 9.07 1 95.88 116 LYS A O 1
ATOM 870 N N . ALA A 1 117 ? -11.836 10.195 7.18 1 96.06 117 ALA A N 1
ATOM 871 C CA . ALA A 1 117 ? -12.055 8.844 7.684 1 96.06 117 ALA A CA 1
ATOM 872 C C . ALA A 1 117 ? -11.164 7.836 6.957 1 96.06 117 ALA A C 1
ATOM 874 O O . ALA A 1 117 ? -11.164 6.645 7.285 1 96.06 117 ALA A O 1
ATOM 875 N N . VAL A 1 118 ? -10.453 8.234 5.969 1 97.88 118 VAL A N 1
ATOM 876 C CA . VAL A 1 118 ? -9.602 7.355 5.18 1 97.88 118 VAL A CA 1
ATOM 877 C C . VAL A 1 118 ? -8.148 7.82 5.273 1 97.88 118 VAL A C 1
ATOM 879 O O . VAL A 1 118 ? -7.852 9 5.055 1 97.88 118 VAL A O 1
ATOM 882 N N . SER A 1 119 ? -7.27 6.934 5.719 1 98.69 119 SER A N 1
ATOM 883 C CA . SER A 1 119 ? -5.848 7.238 5.586 1 98.69 119 SER A CA 1
ATOM 884 C C . SER A 1 119 ? -5.461 7.449 4.129 1 98.69 119 SER A C 1
ATOM 886 O O . SER A 1 119 ? -5.695 6.582 3.285 1 98.69 119 SER A O 1
ATOM 888 N N . HIS A 1 120 ? -4.902 8.617 3.811 1 98.81 120 HIS A N 1
ATOM 889 C CA . HIS A 1 120 ? -4.641 8.898 2.404 1 98.81 120 HIS A CA 1
ATOM 890 C C . HIS A 1 120 ? -3.475 9.867 2.242 1 98.81 120 HIS A C 1
ATOM 892 O O . HIS A 1 120 ? -3.053 10.508 3.209 1 98.81 120 HIS A O 1
ATOM 898 N N . LEU A 1 121 ? -2.959 9.859 1.055 1 98.88 121 LEU A N 1
ATOM 899 C CA . LEU A 1 121 ? -1.937 10.797 0.607 1 98.88 121 LEU A CA 1
ATOM 900 C C . LEU A 1 121 ? -2.551 11.914 -0.235 1 98.88 121 LEU A C 1
ATOM 902 O O . LEU A 1 121 ? -3.375 11.648 -1.113 1 98.88 121 LEU A O 1
ATOM 906 N N . ASP A 1 122 ? -2.258 13.148 0.102 1 98.81 122 ASP A N 1
ATOM 907 C CA . ASP A 1 122 ? -2.58 14.305 -0.734 1 98.81 122 ASP A CA 1
ATOM 908 C C . ASP A 1 122 ? -1.405 14.672 -1.635 1 98.81 122 ASP A C 1
ATOM 910 O O . ASP A 1 122 ? -0.333 15.039 -1.146 1 98.81 122 ASP A O 1
ATOM 914 N N . ALA A 1 123 ? -1.631 14.562 -2.941 1 98.88 123 ALA A N 1
ATOM 915 C CA . ALA A 1 123 ? -0.598 14.969 -3.891 1 98.88 123 ALA A CA 1
ATOM 916 C C . ALA A 1 123 ? -0.597 16.484 -4.086 1 98.88 123 ALA A C 1
ATOM 918 O O . ALA A 1 123 ? -1.369 17.203 -3.443 1 98.88 123 ALA A O 1
ATOM 919 N N . LEU A 1 124 ? 0.281 16.953 -4.945 1 98.75 124 LEU A N 1
ATOM 920 C CA . LEU A 1 124 ? 0.502 18.391 -5.062 1 98.75 124 LEU A CA 1
ATOM 921 C C . LEU A 1 124 ? -0.624 19.047 -5.852 1 98.75 124 LEU A C 1
ATOM 923 O O . LEU A 1 124 ? -0.75 20.281 -5.852 1 98.75 124 LEU A O 1
ATOM 927 N N . SER A 1 125 ? -1.483 18.281 -6.449 1 98.38 125 SER A N 1
ATOM 928 C CA . SER A 1 125 ? -2.625 18.812 -7.188 1 98.38 125 SER A CA 1
ATOM 929 C C . SER A 1 125 ? -3.852 18.953 -6.293 1 98.38 125 SER A C 1
ATOM 931 O O . SER A 1 125 ? -4.887 19.469 -6.719 1 98.38 125 SER A O 1
ATOM 933 N N . HIS A 1 126 ? -3.82 18.594 -5.062 1 97.69 126 HIS A N 1
ATOM 934 C CA . HIS A 1 126 ? -4.973 18.453 -4.18 1 97.69 126 HIS A CA 1
ATOM 935 C C . HIS A 1 126 ? -5.504 19.812 -3.746 1 97.69 126 HIS A C 1
ATOM 937 O O . HIS A 1 126 ? -6.711 19.984 -3.564 1 97.69 126 HIS A O 1
ATOM 943 N N . ILE A 1 127 ? -4.602 20.797 -3.57 1 96.56 127 ILE A N 1
ATOM 944 C CA . ILE A 1 127 ? -5.098 22.031 -2.951 1 96.56 127 ILE A CA 1
ATOM 945 C C . ILE A 1 127 ? -4.461 23.234 -3.625 1 96.56 127 ILE A C 1
ATOM 947 O O . ILE A 1 127 ? -3.248 23.266 -3.844 1 96.56 127 ILE A O 1
ATOM 951 N N . ALA A 1 128 ? -5.312 24.203 -3.936 1 95.94 128 ALA A N 1
ATOM 952 C CA . ALA A 1 128 ? -4.883 25.453 -4.547 1 95.94 128 ALA A CA 1
ATOM 953 C C . ALA A 1 128 ? -5.086 26.625 -3.592 1 95.94 128 ALA A C 1
ATOM 955 O O . ALA A 1 128 ? -6.051 26.656 -2.824 1 95.94 128 ALA A O 1
ATOM 956 N N . TYR A 1 129 ? -4.184 27.516 -3.586 1 95.62 129 TYR A N 1
ATOM 957 C CA . TYR A 1 129 ? -4.305 28.797 -2.9 1 95.62 129 TYR A CA 1
ATOM 958 C C . TYR A 1 129 ? -4.328 29.953 -3.898 1 95.62 129 TYR A C 1
ATOM 960 O O . TYR A 1 129 ? -3.43 30.062 -4.734 1 95.62 129 TYR A O 1
ATOM 968 N N . ARG A 1 130 ? -5.363 30.75 -3.848 1 92.94 130 ARG A N 1
ATOM 969 C CA . ARG A 1 130 ? -5.566 31.844 -4.793 1 92.94 130 ARG A CA 1
ATOM 970 C C . ARG A 1 130 ? -5.543 31.328 -6.23 1 92.94 130 ARG A C 1
ATOM 972 O O . ARG A 1 130 ? -4.93 31.953 -7.105 1 92.94 130 ARG A O 1
ATOM 979 N N . GLY A 1 131 ? -6.016 30.109 -6.422 1 93.75 131 GLY A N 1
ATOM 980 C CA . GLY A 1 131 ? -6.211 29.516 -7.738 1 93.75 131 GLY A CA 1
ATOM 981 C C . GLY A 1 131 ? -4.977 28.812 -8.266 1 93.75 131 GLY A C 1
ATOM 982 O O . GLY A 1 131 ? -5 28.25 -9.359 1 93.75 131 GLY A O 1
ATOM 983 N N . GLU A 1 132 ? -3.908 28.797 -7.445 1 96.25 132 GLU A N 1
ATOM 984 C CA . GLU A 1 132 ? -2.654 28.234 -7.938 1 96.25 132 GLU A CA 1
ATOM 985 C C . GLU A 1 132 ? -2.246 27 -7.133 1 96.25 132 GLU A C 1
ATOM 987 O O . GLU A 1 132 ? -2.408 26.969 -5.91 1 96.25 132 GLU A O 1
ATOM 992 N N . LEU A 1 133 ? -1.847 26.016 -7.852 1 97.38 133 LEU A N 1
ATOM 993 C CA . LEU A 1 133 ? -1.19 24.859 -7.254 1 97.38 133 LEU A CA 1
ATOM 994 C C . LEU A 1 133 ? 0.298 25.109 -7.051 1 97.38 133 LEU A C 1
ATOM 996 O O . LEU A 1 133 ? 0.776 26.219 -7.305 1 97.38 133 LEU A O 1
ATOM 1000 N N . TYR A 1 134 ? 1.015 24.188 -6.504 1 98.38 134 TYR A N 1
ATOM 1001 C CA . TYR A 1 134 ? 2.459 24.297 -6.328 1 98.38 134 TYR A CA 1
ATOM 1002 C C . TYR A 1 134 ? 3.137 24.719 -7.625 1 98.38 134 TYR A C 1
ATOM 1004 O O . TYR A 1 134 ? 2.734 24.297 -8.711 1 98.38 134 TYR A O 1
ATOM 1012 N N . ASP A 1 135 ? 4.152 25.516 -7.488 1 98.5 135 ASP A N 1
ATOM 1013 C CA . ASP A 1 135 ? 5.012 26 -8.562 1 98.5 135 ASP A CA 1
ATOM 1014 C C . ASP A 1 135 ? 4.242 26.906 -9.508 1 98.5 135 ASP A C 1
ATOM 1016 O O . ASP A 1 135 ? 4.629 27.078 -10.672 1 98.5 135 ASP A O 1
ATOM 1020 N N . GLY A 1 136 ? 3.09 27.375 -9.102 1 97.94 136 GLY A N 1
ATOM 1021 C CA . GLY A 1 136 ? 2.365 28.438 -9.789 1 97.94 136 GLY A CA 1
ATOM 1022 C C . GLY A 1 136 ? 1.447 27.922 -10.883 1 97.94 136 GLY A C 1
ATOM 1023 O O . GLY A 1 136 ? 0.958 28.688 -11.703 1 97.94 136 GLY A O 1
ATOM 1024 N N . HIS A 1 137 ? 1.216 26.688 -10.953 1 97.44 137 HIS A N 1
ATOM 1025 C CA . HIS A 1 137 ? 0.306 26.156 -11.961 1 97.44 137 HIS A CA 1
ATOM 1026 C C . HIS A 1 137 ? -1.138 26.547 -11.664 1 97.44 137 HIS A C 1
ATOM 1028 O O . HIS A 1 137 ? -1.616 26.359 -10.539 1 97.44 137 HIS A O 1
ATOM 1034 N N . VAL A 1 138 ? -1.798 27.031 -12.602 1 96.12 138 VAL A N 1
ATOM 1035 C CA . VAL A 1 138 ? -3.199 27.406 -12.438 1 96.12 138 VAL A CA 1
ATOM 1036 C C . VAL A 1 138 ? -4.059 26.141 -12.352 1 96.12 138 VAL A C 1
ATOM 1038 O O . VAL A 1 138 ? -4.094 25.344 -13.289 1 96.12 138 VAL A O 1
ATOM 1041 N N . SER A 1 139 ? -4.781 25.984 -11.32 1 95.75 139 SER A N 1
ATOM 1042 C CA . SER A 1 139 ? -5.504 24.75 -11.023 1 95.75 139 SER A CA 1
ATOM 1043 C C . SER A 1 139 ? -6.492 24.406 -12.141 1 95.75 139 SER A C 1
ATOM 1045 O O . SER A 1 139 ? -6.531 23.281 -12.609 1 95.75 139 SER A O 1
ATOM 1047 N N . THR A 1 140 ? -7.254 25.359 -12.625 1 93.75 140 THR A N 1
ATOM 1048 C CA . THR A 1 140 ? -8.32 25.125 -13.586 1 93.75 140 THR A CA 1
ATOM 1049 C C . THR A 1 140 ? -7.738 24.766 -14.953 1 93.75 140 THR A C 1
ATOM 1051 O O . THR A 1 140 ? -8.461 24.281 -15.836 1 93.75 140 THR A O 1
ATOM 1054 N N . GLU A 1 141 ? -6.434 24.969 -15.094 1 95.94 141 GLU A N 1
ATOM 1055 C CA . GLU A 1 141 ? -5.797 24.656 -16.375 1 95.94 141 GLU A CA 1
ATOM 1056 C C . GLU A 1 141 ? -5.215 23.25 -16.359 1 95.94 141 GLU A C 1
ATOM 1058 O O . GLU A 1 141 ? -5.004 22.656 -17.422 1 95.94 141 GLU A O 1
ATOM 1063 N N . VAL A 1 142 ? -4.98 22.719 -15.141 1 97.12 142 VAL A N 1
ATOM 1064 C CA . VAL A 1 142 ? -4.234 21.469 -15.125 1 97.12 142 VAL A CA 1
ATOM 1065 C C . VAL A 1 142 ? -5.055 20.391 -14.438 1 97.12 142 VAL A C 1
ATOM 1067 O O . VAL A 1 142 ? -4.652 19.219 -14.398 1 97.12 142 VAL A O 1
ATOM 1070 N N . VAL A 1 143 ? -6.176 20.703 -13.836 1 96.19 143 VAL A N 1
ATOM 1071 C CA . VAL A 1 143 ? -7.082 19.734 -13.227 1 96.19 143 VAL A CA 1
ATOM 1072 C C . VAL A 1 143 ? -8.461 19.844 -13.875 1 96.19 143 VAL A C 1
ATOM 1074 O O . VAL A 1 143 ? -9.039 20.922 -13.945 1 96.19 143 VAL A O 1
ATOM 1077 N N . ASP A 1 144 ? -8.938 18.75 -14.367 1 95.19 144 ASP A N 1
ATOM 1078 C CA . ASP A 1 144 ? -10.266 18.703 -14.969 1 95.19 144 ASP A CA 1
ATOM 1079 C C . ASP A 1 144 ? -11.031 17.469 -14.508 1 95.19 144 ASP A C 1
ATOM 1081 O O . ASP A 1 144 ? -10.672 16.844 -13.492 1 95.19 144 ASP A O 1
ATOM 1085 N N . ALA A 1 145 ? -12.102 17.125 -15.141 1 92.94 145 ALA A N 1
ATOM 1086 C CA . ALA A 1 145 ? -13.008 16.062 -14.695 1 92.94 145 ALA A CA 1
ATOM 1087 C C . ALA A 1 145 ? -12.32 14.703 -14.727 1 92.94 145 ALA A C 1
ATOM 1089 O O . ALA A 1 145 ? -12.781 13.75 -14.094 1 92.94 145 ALA A O 1
ATOM 1090 N N . THR A 1 146 ? -11.188 14.617 -15.43 1 93.56 146 THR A N 1
ATOM 1091 C CA . THR A 1 146 ? -10.516 13.336 -15.578 1 93.56 146 THR A CA 1
ATOM 1092 C C . THR A 1 146 ? -9.297 13.258 -14.664 1 93.56 146 THR A C 1
ATOM 1094 O O . THR A 1 146 ? -8.594 12.242 -14.641 1 93.56 146 THR A O 1
ATOM 1097 N N . GLY A 1 147 ? -9.023 14.352 -13.953 1 96.94 147 GLY A N 1
ATOM 1098 C CA . GLY A 1 147 ? -7.922 14.32 -13 1 96.94 147 GLY A CA 1
ATOM 1099 C C . GLY A 1 147 ? -6.891 15.406 -13.242 1 96.94 147 GLY A C 1
ATOM 1100 O O . GLY A 1 147 ? -7.207 16.453 -13.82 1 96.94 147 GLY A O 1
ATOM 1101 N N . ALA A 1 148 ? -5.734 15.227 -12.766 1 98.06 148 ALA A N 1
ATOM 1102 C CA . ALA A 1 148 ? -4.688 16.25 -12.742 1 98.06 148 ALA A CA 1
ATOM 1103 C C . ALA A 1 148 ? -3.588 15.93 -13.75 1 98.06 148 ALA A C 1
ATOM 1105 O O . ALA A 1 148 ? -3.084 14.805 -13.789 1 98.06 148 ALA A O 1
ATOM 1106 N N . SER A 1 149 ? -3.146 16.859 -14.578 1 97.94 149 SER A N 1
ATOM 1107 C CA . SER A 1 149 ? -2.012 16.703 -15.484 1 97.94 149 SER A CA 1
ATOM 1108 C C . SER A 1 149 ? -0.722 17.203 -14.852 1 97.94 149 SER A C 1
ATOM 1110 O O . SER A 1 149 ? 0.365 17.016 -15.398 1 97.94 149 SER A O 1
ATOM 1112 N N . PHE A 1 150 ? -0.838 17.859 -13.711 1 98 150 PHE A N 1
ATOM 1113 C CA . PHE A 1 150 ? 0.293 18.281 -12.891 1 98 150 PHE A CA 1
ATOM 1114 C C . PHE A 1 150 ? 0.099 17.844 -11.445 1 98 150 PHE A C 1
ATOM 1116 O O . PHE A 1 150 ? -1.007 17.922 -10.906 1 98 150 PHE A O 1
ATOM 1123 N N . GLY A 1 151 ? 1.163 17.391 -10.836 1 98.56 151 GLY A N 1
ATOM 1124 C CA . GLY A 1 151 ? 1.163 17.156 -9.398 1 98.56 151 GLY A CA 1
ATOM 1125 C C . GLY A 1 151 ? 0.295 15.969 -9 1 98.56 151 GLY A C 1
ATOM 1126 O O . GLY A 1 151 ? -0.326 15.984 -7.934 1 98.56 151 GLY A O 1
ATOM 1127 N N . SER A 1 152 ? 0.108 15.016 -9.914 1 98.56 152 SER A N 1
ATOM 1128 C CA . SER A 1 152 ? -0.69 13.828 -9.641 1 98.56 152 SER A CA 1
ATOM 1129 C C . SER A 1 152 ? 0.07 12.844 -8.75 1 98.56 152 SER A C 1
ATOM 1131 O O . SER A 1 152 ? 1.296 12.914 -8.648 1 98.56 152 SER A O 1
ATOM 1133 N N . VAL A 1 153 ? -0.703 11.992 -8.102 1 98.69 153 VAL A N 1
ATOM 1134 C CA . VAL A 1 153 ? -0.099 10.969 -7.254 1 98.69 153 VAL A CA 1
ATOM 1135 C C . VAL A 1 153 ? 0.763 10.031 -8.094 1 98.69 153 VAL A C 1
ATOM 1137 O O . VAL A 1 153 ? 1.791 9.539 -7.633 1 98.69 153 VAL A O 1
ATOM 1140 N N . GLY A 1 154 ? 0.418 9.828 -9.352 1 96.81 154 GLY A N 1
ATOM 1141 C CA . GLY A 1 154 ? 1.233 9.031 -10.258 1 96.81 154 GLY A CA 1
ATOM 1142 C C . GLY A 1 154 ? 2.635 9.586 -10.43 1 96.81 154 GLY A C 1
ATOM 1143 O O . GLY A 1 154 ? 3.59 8.828 -10.609 1 96.81 154 GLY A O 1
ATOM 1144 N N . ALA A 1 155 ? 2.768 10.859 -10.383 1 96.31 155 ALA A N 1
ATOM 1145 C CA . ALA A 1 155 ? 4.07 11.5 -10.547 1 96.31 155 ALA A CA 1
ATOM 1146 C C . ALA A 1 155 ? 4.941 11.281 -9.312 1 96.31 155 ALA A C 1
ATOM 1148 O O . ALA A 1 155 ? 6.172 11.328 -9.398 1 96.31 155 ALA A O 1
ATOM 1149 N N . LEU A 1 156 ? 4.375 11.094 -8.18 1 97.88 156 LEU A N 1
ATOM 1150 C CA . LEU A 1 156 ? 5.129 10.883 -6.953 1 97.88 156 LEU A CA 1
ATOM 1151 C C . LEU A 1 156 ? 5.77 9.5 -6.941 1 97.88 156 LEU A C 1
ATOM 1153 O O . LEU A 1 156 ? 6.977 9.367 -6.723 1 97.88 156 LEU A O 1
ATOM 1157 N N . GLY A 1 157 ? 4.938 8.5 -7.25 1 96.88 157 GLY A N 1
ATOM 1158 C CA . GLY A 1 157 ? 5.395 7.129 -7.055 1 96.88 157 GLY A CA 1
ATOM 1159 C C . GLY A 1 157 ? 5.457 6.723 -5.594 1 96.88 157 GLY A C 1
ATOM 1160 O O . GLY A 1 157 ? 4.645 7.172 -4.785 1 96.88 157 GLY A O 1
ATOM 1161 N N . HIS A 1 158 ? 6.406 5.797 -5.336 1 98.56 158 HIS A N 1
ATOM 1162 C CA . HIS A 1 158 ? 6.562 5.312 -3.967 1 98.56 158 HIS A CA 1
ATOM 1163 C C . HIS A 1 158 ? 7.664 6.07 -3.236 1 98.56 158 HIS A C 1
ATOM 1165 O O . HIS A 1 158 ? 8.477 6.754 -3.863 1 98.56 158 HIS A O 1
ATOM 1171 N N . LEU A 1 159 ? 7.594 6.016 -1.942 1 98.88 159 LEU A N 1
ATOM 1172 C CA . LEU A 1 159 ? 8.602 6.645 -1.101 1 98.88 159 LEU A CA 1
ATOM 1173 C C . LEU A 1 159 ? 9.211 5.633 -0.132 1 98.88 159 LEU A C 1
ATOM 1175 O O . LEU A 1 159 ? 8.484 4.875 0.513 1 98.88 159 LEU A O 1
ATOM 1179 N N . VAL A 1 160 ? 10.523 5.5 -0.119 1 98.94 160 VAL A N 1
ATOM 1180 C CA . VAL A 1 160 ? 11.297 4.754 0.87 1 98.94 160 VAL A CA 1
ATOM 1181 C C . VAL A 1 160 ? 12.305 5.684 1.549 1 98.94 160 VAL A C 1
ATOM 1183 O O . VAL A 1 160 ? 13.188 6.234 0.893 1 98.94 160 VAL A O 1
ATOM 1186 N N . THR A 1 161 ? 12.148 5.879 2.832 1 98.94 161 THR A N 1
ATOM 1187 C CA . THR A 1 161 ? 13.031 6.797 3.543 1 98.94 161 THR A CA 1
ATOM 1188 C C . THR A 1 161 ? 12.977 6.543 5.047 1 98.94 161 THR A C 1
ATOM 1190 O O . THR A 1 161 ? 12.453 5.523 5.492 1 98.94 161 THR A O 1
ATOM 1193 N N . ARG A 1 162 ? 13.625 7.375 5.816 1 98.94 162 ARG A N 1
ATOM 1194 C CA . ARG A 1 162 ? 13.516 7.367 7.27 1 98.94 162 ARG A CA 1
ATOM 1195 C C . ARG A 1 162 ? 12.242 8.07 7.727 1 98.94 162 ARG A C 1
ATOM 1197 O O . ARG A 1 162 ? 11.914 9.148 7.234 1 98.94 162 ARG A O 1
ATOM 1204 N N . GLY A 1 163 ? 11.492 7.391 8.547 1 98.94 163 GLY A N 1
ATOM 1205 C CA . GLY A 1 163 ? 10.398 8.039 9.25 1 98.94 163 GLY A CA 1
ATOM 1206 C C . GLY A 1 163 ? 10.766 8.5 10.648 1 98.94 163 GLY A C 1
ATOM 1207 O O . GLY A 1 163 ? 11.547 7.844 11.336 1 98.94 163 GLY A O 1
ATOM 1208 N N . VAL A 1 164 ? 10.211 9.594 11.062 1 98.94 164 VAL A N 1
ATOM 1209 C CA . VAL A 1 164 ? 10.32 10.117 12.422 1 98.94 164 VAL A CA 1
ATOM 1210 C C . VAL A 1 164 ? 8.93 10.352 13 1 98.94 164 VAL A C 1
ATOM 1212 O O . VAL A 1 164 ? 8.094 11 12.367 1 98.94 164 VAL A O 1
ATOM 1215 N N . LEU A 1 165 ? 8.742 9.797 14.164 1 98.94 165 LEU A N 1
ATOM 1216 C CA . LEU A 1 165 ? 7.48 10.023 14.859 1 98.94 165 LEU A CA 1
ATOM 1217 C C . LEU A 1 165 ? 7.652 11.07 15.961 1 98.94 165 LEU A C 1
ATOM 1219 O O . LEU A 1 165 ? 8.422 10.867 16.906 1 98.94 165 LEU A O 1
ATOM 1223 N N . ILE A 1 166 ? 7.016 12.164 15.758 1 98.94 166 ILE A N 1
ATOM 1224 C CA . ILE A 1 166 ? 6.902 13.133 16.844 1 98.94 166 ILE A CA 1
ATOM 1225 C C . ILE A 1 166 ? 5.648 12.852 17.672 1 98.94 166 ILE A C 1
ATOM 1227 O O . ILE A 1 166 ? 4.566 13.352 17.359 1 98.94 166 ILE A O 1
ATOM 1231 N N . ASP A 1 167 ? 5.832 12.07 18.672 1 98.88 167 ASP A N 1
ATOM 1232 C CA . ASP A 1 167 ? 4.758 11.594 19.531 1 98.88 167 ASP A CA 1
ATOM 1233 C C . ASP A 1 167 ? 4.477 12.602 20.656 1 98.88 167 ASP A C 1
ATOM 1235 O O . ASP A 1 167 ? 4.977 12.445 21.766 1 98.88 167 ASP A O 1
ATOM 1239 N N . LEU A 1 168 ? 3.566 13.555 20.391 1 98.81 168 LEU A N 1
ATOM 1240 C CA . LEU A 1 168 ? 3.34 14.68 21.297 1 98.81 168 LEU A CA 1
ATOM 1241 C C . LEU A 1 168 ? 2.744 14.211 22.609 1 98.81 168 LEU A C 1
ATOM 1243 O O . LEU A 1 168 ? 3.225 14.586 23.688 1 98.81 168 LEU A O 1
ATOM 1247 N N . PRO A 1 169 ? 1.675 13.344 22.578 1 98.81 169 PRO A N 1
ATOM 1248 C CA . PRO A 1 169 ? 1.147 12.883 23.859 1 98.81 169 PRO A CA 1
ATOM 1249 C C . PRO A 1 169 ? 2.209 12.203 24.719 1 98.81 169 PRO A C 1
ATOM 1251 O O . PRO A 1 169 ? 2.27 12.438 25.938 1 98.81 169 PRO A O 1
ATOM 1254 N N . HIS A 1 170 ? 3.051 11.352 24.094 1 98.75 170 HIS A N 1
ATOM 1255 C CA . HIS A 1 170 ? 4.105 10.688 24.844 1 98.75 170 HIS A CA 1
ATOM 1256 C C . HIS A 1 170 ? 5.066 11.703 25.453 1 98.75 170 HIS A C 1
ATOM 1258 O O . HIS A 1 170 ? 5.434 11.586 26.625 1 98.75 170 HIS A O 1
ATOM 1264 N N . ALA A 1 171 ? 5.496 12.641 24.703 1 98.62 171 ALA A N 1
ATOM 1265 C CA . ALA A 1 171 ? 6.445 13.648 25.156 1 98.62 171 ALA A CA 1
ATOM 1266 C C . ALA A 1 171 ? 5.863 14.477 26.297 1 98.62 171 ALA A C 1
ATOM 1268 O O . ALA A 1 171 ? 6.598 14.93 27.172 1 98.62 171 ALA A O 1
ATOM 1269 N N . GLU A 1 172 ? 4.562 14.68 26.312 1 98 172 GLU A N 1
ATOM 1270 C CA . GLU A 1 172 ? 3.916 15.547 27.281 1 98 172 GLU A CA 1
ATOM 1271 C C . GLU A 1 172 ? 3.371 14.742 28.469 1 98 172 GLU A C 1
ATOM 1273 O O . GLU A 1 172 ? 2.9 15.312 29.453 1 98 172 GLU A O 1
ATOM 1278 N N . GLY A 1 173 ? 3.408 13.453 28.344 1 98.25 173 GLY A N 1
ATOM 1279 C CA . GLY A 1 173 ? 2.92 12.594 29.422 1 98.25 173 GLY A CA 1
ATOM 1280 C C . GLY A 1 173 ? 1.407 12.57 29.516 1 98.25 173 GLY A C 1
ATOM 1281 O O . GLY A 1 173 ? 0.857 12.547 30.625 1 98.25 173 GLY A O 1
ATOM 1282 N N . VAL A 1 174 ? 0.667 12.711 28.391 1 98.5 174 VAL A N 1
ATOM 1283 C CA . VAL A 1 174 ? -0.79 12.656 28.359 1 98.5 174 VAL A CA 1
ATOM 1284 C C . VAL A 1 174 ? -1.242 11.57 27.375 1 98.5 174 VAL A C 1
ATOM 1286 O O . VAL A 1 174 ? -0.435 11.047 26.609 1 98.5 174 VAL A O 1
ATOM 1289 N N . ASP A 1 175 ? -2.488 11.242 27.422 1 98.25 175 ASP A N 1
ATOM 1290 C CA . ASP A 1 175 ? -3.01 10.172 26.578 1 98.25 175 ASP A CA 1
ATOM 1291 C C . ASP A 1 175 ? -3.221 10.664 25.141 1 98.25 175 ASP A C 1
ATOM 1293 O O . ASP A 1 175 ? -3.006 9.914 24.188 1 98.25 175 ASP A O 1
ATOM 1297 N N . TRP A 1 176 ? -3.629 11.906 25 1 98.81 176 TRP A N 1
ATOM 1298 C CA . TRP A 1 176 ? -3.871 12.57 23.734 1 98.81 176 TRP A CA 1
ATOM 1299 C C . TRP A 1 176 ? -3.939 14.078 23.906 1 98.81 176 TRP A C 1
ATOM 1301 O O . TRP A 1 176 ? -4.016 14.578 25.031 1 98.81 176 TRP A O 1
ATOM 1311 N N . LEU A 1 177 ? -3.777 14.805 22.828 1 98.62 177 LEU A N 1
ATOM 1312 C CA . LEU A 1 177 ? -4.09 16.234 22.812 1 98.62 177 LEU A CA 1
ATOM 1313 C C . LEU A 1 177 ? -5.574 16.453 22.562 1 98.62 177 LEU A C 1
ATOM 1315 O O . LEU A 1 177 ? -6.152 15.867 21.656 1 98.62 177 LEU A O 1
ATOM 1319 N N . GLU A 1 178 ? -6.168 17.281 23.359 1 98.06 178 GLU A N 1
ATOM 1320 C CA . GLU A 1 178 ? -7.59 17.547 23.188 1 98.06 178 GLU A CA 1
ATOM 1321 C C . GLU A 1 178 ? -7.855 18.281 21.891 1 98.06 178 GLU A C 1
ATOM 1323 O O . GLU A 1 178 ? -7.039 19.109 21.453 1 98.06 178 GLU A O 1
ATOM 1328 N N . PRO A 1 179 ? -9.047 18.031 21.25 1 97.75 179 PRO A N 1
ATOM 1329 C CA . PRO A 1 179 ? -9.406 18.781 20.047 1 97.75 179 PRO A CA 1
ATOM 1330 C C . PRO A 1 179 ? -9.281 20.297 20.234 1 97.75 179 PRO A C 1
ATOM 1332 O O . PRO A 1 179 ? -9.656 20.828 21.281 1 97.75 179 PRO A O 1
ATOM 1335 N N . GLY A 1 180 ? -8.703 20.922 19.234 1 97.5 180 GLY A N 1
ATOM 1336 C CA . GLY A 1 180 ? -8.508 22.359 19.297 1 97.5 180 GLY A CA 1
ATOM 1337 C C . GLY A 1 180 ? -7.121 22.75 19.766 1 97.5 180 GLY A C 1
ATOM 1338 O O . GLY A 1 180 ? -6.742 23.922 19.703 1 97.5 180 GLY A O 1
ATOM 1339 N N . THR A 1 181 ? -6.383 21.781 20.234 1 98.06 181 THR A N 1
ATOM 1340 C CA . THR A 1 181 ? -5.027 22.062 20.688 1 98.06 181 THR A CA 1
ATOM 1341 C C . THR A 1 181 ? -4.113 22.375 19.5 1 98.06 181 THR A C 1
ATOM 1343 O O . THR A 1 181 ? -3.969 21.547 18.594 1 98.06 181 THR A O 1
ATOM 1346 N N . ALA A 1 182 ? -3.502 23.531 19.562 1 98.25 182 ALA A N 1
ATOM 1347 C CA . ALA A 1 182 ? -2.588 23.969 18.5 1 98.25 182 ALA A CA 1
ATOM 1348 C C . ALA A 1 182 ? -1.144 23.625 18.859 1 98.25 182 ALA A C 1
ATOM 1350 O O . ALA A 1 182 ? -0.675 23.938 19.953 1 98.25 182 ALA A O 1
ATOM 1351 N N . VAL A 1 183 ? -0.467 22.969 17.969 1 98.56 183 VAL A N 1
ATOM 1352 C CA . VAL A 1 183 ? 0.932 22.594 18.125 1 98.56 183 VAL A CA 1
ATOM 1353 C C . VAL A 1 183 ? 1.823 23.547 17.328 1 98.56 183 VAL A C 1
ATOM 1355 O O . VAL A 1 183 ? 1.723 23.609 16.109 1 98.56 183 VAL A O 1
ATOM 1358 N N . GLY A 1 184 ? 2.656 24.25 17.984 1 98.31 184 GLY A N 1
ATOM 1359 C CA . GLY A 1 184 ? 3.553 25.188 17.328 1 98.31 184 GLY A CA 1
ATOM 1360 C C . GLY A 1 184 ? 4.988 24.703 17.266 1 98.31 184 GLY A C 1
ATOM 1361 O O . GLY A 1 184 ? 5.273 23.547 17.609 1 98.31 184 GLY A O 1
ATOM 1362 N N . ALA A 1 185 ? 5.879 25.625 16.844 1 98.25 185 ALA A N 1
ATOM 1363 C CA . ALA A 1 185 ? 7.289 25.297 16.656 1 98.25 185 ALA A CA 1
ATOM 1364 C C . ALA A 1 185 ? 7.938 24.891 17.969 1 98.25 185 ALA A C 1
ATOM 1366 O O . ALA A 1 185 ? 8.703 23.922 18.016 1 98.25 185 ALA A O 1
ATOM 1367 N N . GLU A 1 186 ? 7.621 25.578 19 1 97.75 186 GLU A N 1
ATOM 1368 C CA . GLU A 1 186 ? 8.227 25.297 20.297 1 97.75 186 GLU A CA 1
ATOM 1369 C C . GLU A 1 186 ? 7.789 23.938 20.844 1 97.75 186 GLU A C 1
ATOM 1371 O O . GLU A 1 186 ? 8.578 23.219 21.453 1 97.75 186 GLU A O 1
ATOM 1376 N N . ASP A 1 187 ? 6.512 23.641 20.641 1 98.06 187 ASP A N 1
ATOM 1377 C CA . ASP A 1 187 ? 6.004 22.328 21.047 1 98.06 187 ASP A CA 1
ATOM 1378 C C . ASP A 1 187 ? 6.746 21.203 20.328 1 98.06 187 ASP A C 1
ATOM 1380 O O . ASP A 1 187 ? 7.113 20.203 20.938 1 98.06 187 ASP A O 1
ATOM 1384 N N . LEU A 1 188 ? 6.969 21.375 19.016 1 98.69 188 LEU A N 1
ATOM 1385 C CA . LEU A 1 188 ? 7.66 20.375 18.219 1 98.69 188 LEU A CA 1
ATOM 1386 C C . LEU A 1 188 ? 9.102 20.188 18.688 1 98.69 188 LEU A C 1
ATOM 1388 O O . LEU A 1 188 ? 9.57 19.062 18.859 1 98.69 188 LEU A O 1
ATOM 1392 N N . GLN A 1 189 ? 9.734 21.297 18.922 1 98.62 189 GLN A N 1
ATOM 1393 C CA . GLN A 1 189 ? 11.117 21.234 19.391 1 98.62 189 GLN A CA 1
ATOM 1394 C C . GLN A 1 189 ? 11.195 20.516 20.75 1 98.62 189 GLN A C 1
ATOM 1396 O O . GLN A 1 189 ? 12.047 19.656 20.938 1 98.62 189 GLN A O 1
ATOM 1401 N N . ARG A 1 190 ? 10.352 20.891 21.625 1 98.5 190 ARG A N 1
ATOM 1402 C CA . ARG A 1 190 ? 10.336 20.281 22.953 1 98.5 190 ARG A CA 1
ATOM 1403 C C . ARG A 1 190 ? 10.094 18.781 22.859 1 98.5 190 ARG A C 1
ATOM 1405 O O . ARG A 1 190 ? 10.734 18 23.562 1 98.5 190 ARG A O 1
ATOM 1412 N N . ALA A 1 191 ? 9.133 18.422 22.047 1 98.75 191 ALA A N 1
ATOM 1413 C CA . ALA A 1 191 ? 8.836 17 21.875 1 98.75 191 ALA A CA 1
ATOM 1414 C C . ALA A 1 191 ? 10.055 16.25 21.328 1 98.75 191 ALA A C 1
ATOM 1416 O O . ALA A 1 191 ? 10.398 15.18 21.828 1 98.75 191 ALA A O 1
ATOM 1417 N N . CYS A 1 192 ? 10.672 16.797 20.281 1 98.75 192 CYS A N 1
ATOM 1418 C CA . CYS A 1 192 ? 11.859 16.172 19.688 1 98.75 192 CYS A CA 1
ATOM 1419 C C . CYS A 1 192 ? 12.953 16 20.734 1 98.75 192 CYS A C 1
ATOM 1421 O O . CYS A 1 192 ? 13.594 14.953 20.812 1 98.75 192 CYS A O 1
ATOM 1423 N N . ASP A 1 193 ? 13.148 17.031 21.562 1 98.69 193 ASP A N 1
ATOM 1424 C CA . ASP A 1 193 ? 14.148 16.969 22.625 1 98.69 193 ASP A CA 1
ATOM 1425 C C . ASP A 1 193 ? 13.82 15.852 23.625 1 98.69 193 ASP A C 1
ATOM 1427 O O . ASP A 1 193 ? 14.703 15.086 24.016 1 98.69 193 ASP A O 1
ATOM 1431 N N . THR A 1 194 ? 12.617 15.773 24.016 1 98.62 194 THR A N 1
ATOM 1432 C CA . THR A 1 194 ? 12.172 14.781 24.984 1 98.62 194 THR A CA 1
ATOM 1433 C C . THR A 1 194 ? 12.344 13.367 24.422 1 98.62 194 THR A C 1
ATOM 1435 O O . THR A 1 194 ? 12.766 12.461 25.141 1 98.62 194 THR A O 1
ATOM 1438 N N . LEU A 1 195 ? 12.023 13.172 23.156 1 98.69 195 LEU A N 1
ATOM 1439 C CA . LEU A 1 195 ? 12.023 11.859 22.516 1 98.69 195 LEU A CA 1
ATOM 1440 C C . LEU A 1 195 ? 13.422 11.477 22.031 1 98.69 195 LEU A C 1
ATOM 1442 O O . LEU A 1 195 ? 13.68 10.312 21.719 1 98.69 195 LEU A O 1
ATOM 1446 N N . GLY A 1 196 ? 14.305 12.461 21.906 1 98.5 196 GLY A N 1
ATOM 1447 C CA . GLY A 1 196 ? 15.656 12.211 21.422 1 98.5 196 GLY A CA 1
ATOM 1448 C C . GLY A 1 196 ? 15.719 11.93 19.938 1 98.5 196 GLY A C 1
ATOM 1449 O O . GLY A 1 196 ? 16.469 11.055 19.5 1 98.5 196 GLY A O 1
ATOM 1450 N N . VAL A 1 197 ? 14.875 12.625 19.203 1 98.12 197 VAL A N 1
ATOM 1451 C CA . VAL A 1 197 ? 14.867 12.422 17.766 1 98.12 197 VAL A CA 1
ATOM 1452 C C . VAL A 1 197 ? 14.883 13.773 17.047 1 98.12 197 VAL A C 1
ATOM 1454 O O . VAL A 1 197 ? 14.289 14.742 17.531 1 98.12 197 VAL A O 1
ATOM 1457 N N . GLU A 1 198 ? 15.539 13.883 15.969 1 96.56 198 GLU A N 1
ATOM 1458 C CA . GLU A 1 198 ? 15.594 15.078 15.133 1 96.56 198 GLU A CA 1
ATOM 1459 C C . GLU A 1 198 ? 15.367 14.742 13.664 1 96.56 198 GLU A C 1
ATOM 1461 O O . GLU A 1 198 ? 16.016 13.852 13.117 1 96.56 198 GLU A O 1
ATOM 1466 N N . PRO A 1 199 ? 14.469 15.484 13.062 1 98.62 199 PRO A N 1
ATOM 1467 C CA . PRO A 1 199 ? 14.266 15.25 11.633 1 98.62 199 PRO A CA 1
ATOM 1468 C C . PRO A 1 199 ? 15.484 15.641 10.789 1 98.62 199 PRO A C 1
ATOM 1470 O O . PRO A 1 199 ? 16.312 16.422 11.242 1 98.62 199 PRO A O 1
ATOM 1473 N N . ARG A 1 200 ? 15.617 15.039 9.633 1 98.62 200 ARG A N 1
ATOM 1474 C CA . ARG A 1 200 ? 16.625 15.305 8.609 1 98.62 200 ARG A CA 1
ATOM 1475 C C . ARG A 1 200 ? 15.984 15.492 7.238 1 98.62 200 ARG A C 1
ATOM 1477 O O . ARG A 1 200 ? 14.836 15.094 7.027 1 98.62 200 ARG A O 1
ATOM 1484 N N . PRO A 1 201 ? 16.719 16.156 6.348 1 98.38 201 PRO A N 1
ATOM 1485 C CA . PRO A 1 201 ? 16.156 16.312 5.004 1 98.38 201 PRO A CA 1
ATOM 1486 C C . PRO A 1 201 ? 15.766 14.984 4.367 1 98.38 201 PRO A C 1
ATOM 1488 O O . PRO A 1 201 ? 16.531 14.016 4.426 1 98.38 201 PRO A O 1
ATOM 1491 N N . GLY A 1 202 ? 14.555 14.961 3.832 1 98.75 202 GLY A N 1
ATOM 1492 C CA . GLY A 1 202 ? 14.102 13.773 3.135 1 98.75 202 GLY A CA 1
ATOM 1493 C C . GLY A 1 202 ? 13.305 12.828 4.02 1 98.75 202 GLY A C 1
ATOM 1494 O O . GLY A 1 202 ? 12.727 11.852 3.535 1 98.75 202 GLY A O 1
ATOM 1495 N N . ASP A 1 203 ? 13.203 13.125 5.328 1 98.94 203 ASP A N 1
ATOM 1496 C CA . ASP A 1 203 ? 12.445 12.281 6.25 1 98.94 203 ASP A CA 1
ATOM 1497 C C . ASP A 1 203 ? 10.953 12.352 5.961 1 98.94 203 ASP A C 1
ATOM 1499 O O . ASP A 1 203 ? 10.469 13.344 5.414 1 98.94 203 ASP A O 1
ATOM 1503 N N . ALA A 1 204 ? 10.273 11.305 6.262 1 99 204 ALA A N 1
ATOM 1504 C CA . ALA A 1 204 ? 8.844 11.398 6.555 1 99 204 ALA A CA 1
ATOM 1505 C C . ALA A 1 204 ? 8.602 11.836 8 1 99 204 ALA A C 1
ATOM 1507 O O . ALA A 1 204 ? 8.945 11.109 8.938 1 99 204 ALA A O 1
ATOM 1508 N N . ILE A 1 205 ? 8.047 13 8.203 1 98.94 205 ILE A N 1
ATOM 1509 C CA . ILE A 1 205 ? 7.754 13.469 9.555 1 98.94 205 ILE A CA 1
ATOM 1510 C C . ILE A 1 205 ? 6.301 13.156 9.898 1 98.94 205 ILE A C 1
ATOM 1512 O O . ILE A 1 205 ? 5.383 13.648 9.25 1 98.94 205 ILE A O 1
ATOM 1516 N N . LEU A 1 206 ? 6.137 12.336 10.906 1 98.94 206 LEU A N 1
ATOM 1517 C CA . LEU A 1 206 ? 4.805 11.945 11.352 1 98.94 206 LEU A CA 1
ATOM 1518 C C . LEU A 1 206 ? 4.496 12.547 12.727 1 98.94 206 LEU A C 1
ATOM 1520 O O . LEU A 1 206 ? 5.281 12.391 13.664 1 98.94 206 LEU A O 1
ATOM 1524 N N . LEU A 1 207 ? 3.346 13.195 12.789 1 98.81 207 LEU A N 1
ATOM 1525 C CA . LEU A 1 207 ? 2.896 13.82 14.023 1 98.81 207 LEU A CA 1
ATOM 1526 C C . LEU A 1 207 ? 1.75 13.031 14.648 1 98.81 207 LEU A C 1
ATOM 1528 O O . LEU A 1 207 ? 0.718 12.82 14.008 1 98.81 207 LEU A O 1
ATOM 1532 N N . ARG A 1 208 ? 1.962 12.617 15.859 1 98.94 208 A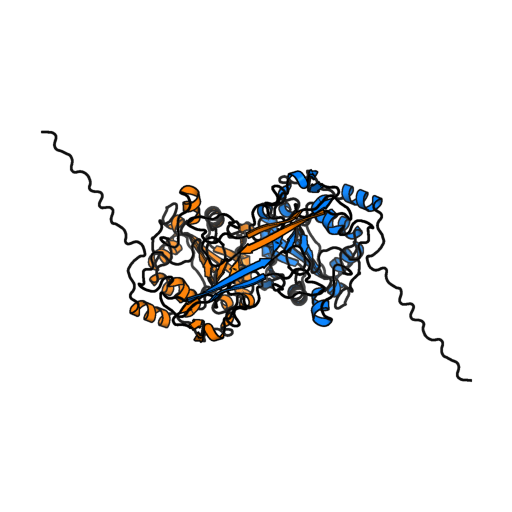RG A N 1
ATOM 1533 C CA . ARG A 1 208 ? 0.87 11.977 16.578 1 98.94 208 ARG A CA 1
ATOM 1534 C C . ARG A 1 208 ? 0.283 12.922 17.625 1 98.94 208 ARG A C 1
ATOM 1536 O O . ARG A 1 208 ? 1.009 13.445 18.484 1 98.94 208 ARG A O 1
ATOM 1543 N N . THR A 1 209 ? -1.013 13.125 17.594 1 98.81 209 THR A N 1
ATOM 1544 C CA . THR A 1 209 ? -1.734 13.914 18.594 1 98.81 209 THR A CA 1
ATOM 1545 C C . THR A 1 209 ? -2.535 13.016 19.516 1 98.81 209 THR A C 1
ATOM 1547 O O . THR A 1 209 ? -3.031 13.461 20.562 1 98.81 209 THR A O 1
ATOM 1550 N N . GLY A 1 210 ? -2.67 11.75 19.156 1 98.81 210 GLY A N 1
ATOM 1551 C CA . GLY A 1 210 ? -3.492 10.82 19.906 1 98.81 210 GLY A CA 1
ATOM 1552 C C . GLY A 1 210 ? -4.945 10.82 19.469 1 98.81 210 GLY A C 1
ATOM 1553 O O . GLY A 1 210 ? -5.828 10.43 20.234 1 98.81 210 GLY A O 1
ATOM 1554 N N . HIS A 1 211 ? -5.191 11.242 18.266 1 98.75 211 HIS A N 1
ATOM 1555 C CA . HIS A 1 211 ? -6.535 11.398 17.719 1 98.75 211 HIS A CA 1
ATOM 1556 C C . HIS A 1 211 ? -7.332 10.102 17.844 1 98.75 211 HIS A C 1
ATOM 1558 O O . HIS A 1 211 ? -8.461 10.102 18.344 1 98.75 211 HIS A O 1
ATOM 1564 N N . PHE A 1 212 ? -6.742 9.023 17.422 1 98.44 212 PHE A N 1
ATOM 1565 C CA . PHE A 1 212 ? -7.516 7.793 17.328 1 98.44 212 PHE A CA 1
ATOM 1566 C C . PHE A 1 212 ? -7.531 7.066 18.672 1 98.44 212 PHE A C 1
ATOM 1568 O O . PHE A 1 212 ? -8.414 6.25 18.938 1 98.44 212 PHE A O 1
ATOM 1575 N N . ALA A 1 213 ? -6.516 7.293 19.5 1 98.69 213 ALA A N 1
ATOM 1576 C CA . ALA A 1 213 ? -6.645 6.836 20.891 1 98.69 213 ALA A CA 1
ATOM 1577 C C . ALA A 1 213 ? -7.875 7.445 21.547 1 98.69 213 ALA A C 1
ATOM 1579 O O . ALA A 1 213 ? -8.656 6.738 22.188 1 98.69 213 ALA A O 1
ATOM 1580 N N . ARG A 1 214 ? -8.031 8.742 21.406 1 98.69 214 ARG A N 1
ATOM 1581 C CA . ARG A 1 214 ? -9.18 9.438 21.984 1 98.69 214 ARG A CA 1
ATOM 1582 C C . ARG A 1 214 ? -10.492 8.906 21.406 1 98.69 214 ARG A C 1
ATOM 1584 O O . ARG A 1 214 ? -11.438 8.641 22.156 1 98.69 214 ARG A O 1
ATOM 1591 N N . ARG A 1 215 ? -10.531 8.836 20.078 1 98.31 215 ARG A N 1
ATOM 1592 C CA . ARG A 1 215 ? -11.734 8.375 19.406 1 98.31 215 ARG A CA 1
ATOM 1593 C C . ARG A 1 215 ? -12.172 7.012 19.922 1 98.31 215 ARG A C 1
ATOM 1595 O O . ARG A 1 215 ? -13.367 6.766 20.109 1 98.31 215 ARG A O 1
ATOM 1602 N N . ARG A 1 216 ? -11.219 6.09 20.078 1 97.88 216 ARG A N 1
ATOM 1603 C CA . ARG A 1 216 ? -11.523 4.738 20.547 1 97.88 216 ARG A CA 1
ATOM 1604 C C . ARG A 1 216 ? -12.039 4.746 21.984 1 97.88 216 ARG A C 1
ATOM 1606 O O . ARG A 1 216 ? -12.891 3.936 22.344 1 97.88 216 ARG A O 1
ATOM 1613 N N . LYS A 1 217 ? -11.539 5.645 22.766 1 98.38 217 LYS A N 1
ATOM 1614 C CA . LYS A 1 217 ? -11.891 5.688 24.172 1 98.38 217 LYS A CA 1
ATOM 1615 C C . LYS A 1 217 ? -13.188 6.465 24.391 1 98.38 217 LYS A C 1
ATOM 1617 O O . LYS A 1 217 ? -14.023 6.074 25.219 1 98.38 217 LYS A O 1
ATOM 1622 N N . LEU A 1 218 ? -13.359 7.586 23.688 1 98.38 218 LEU A N 1
ATOM 1623 C CA . LEU A 1 218 ? -14.438 8.5 24.016 1 98.38 218 LEU A CA 1
ATOM 1624 C C . LEU A 1 218 ? -15.5 8.516 22.922 1 98.38 218 LEU A C 1
ATOM 1626 O O . LEU A 1 218 ? -16.562 9.125 23.078 1 98.38 218 LEU A O 1
ATOM 1630 N N . GLY A 1 219 ? -15.25 7.855 21.781 1 97.88 219 GLY A N 1
ATOM 1631 C CA . GLY A 1 219 ? -16.188 7.848 20.656 1 97.88 219 GLY A CA 1
ATOM 1632 C C . GLY A 1 219 ? -15.852 8.883 19.609 1 97.88 219 GLY A C 1
ATOM 1633 O O . GLY A 1 219 ? -14.969 9.719 19.797 1 97.88 219 GLY A O 1
ATOM 1634 N N . PRO A 1 220 ? -16.5 8.781 18.484 1 97.62 220 PRO A N 1
ATOM 1635 C CA . PRO A 1 220 ? -16.219 9.688 17.359 1 97.62 220 PRO A CA 1
ATOM 1636 C C . PRO A 1 220 ? -16.75 11.102 17.609 1 97.62 220 PRO A C 1
ATOM 1638 O O . PRO A 1 220 ? -17.672 11.289 18.391 1 97.62 220 PRO A O 1
ATOM 1641 N N . TRP A 1 221 ? -16.109 12.078 17.016 1 97.88 221 TRP A N 1
ATOM 1642 C CA . TRP A 1 221 ? -16.562 13.469 16.938 1 97.88 221 TRP A CA 1
ATOM 1643 C C . TRP A 1 221 ? -16.25 14.055 15.555 1 97.88 221 TRP A C 1
ATOM 1645 O O . TRP A 1 221 ? -15.711 13.375 14.688 1 97.88 221 TRP A O 1
ATOM 1655 N N . ASP A 1 222 ? -16.688 15.219 15.289 1 97.44 222 ASP A N 1
ATOM 1656 C CA . ASP A 1 222 ? -16.406 15.859 14.008 1 97.44 222 ASP A CA 1
ATOM 1657 C C . ASP A 1 222 ? -15.07 16.609 14.047 1 97.44 222 ASP A C 1
ATOM 1659 O O . ASP A 1 222 ? -14.992 17.734 14.547 1 97.44 222 ASP A O 1
ATOM 1663 N N . PRO A 1 223 ? -14.086 16.016 13.445 1 96.62 223 PRO A N 1
ATOM 1664 C CA . PRO A 1 223 ? -12.773 16.672 13.508 1 96.62 223 PRO A CA 1
ATOM 1665 C C . PRO A 1 223 ? -12.703 17.922 12.641 1 96.62 223 PRO A C 1
ATOM 1667 O O . PRO A 1 223 ? -11.734 18.688 12.734 1 96.62 223 PRO A O 1
ATOM 1670 N N . SER A 1 224 ? -13.672 18.156 11.789 1 94 224 SER A N 1
ATOM 1671 C CA . SER A 1 224 ? -13.711 19.391 11 1 94 224 SER A CA 1
ATOM 1672 C C . SER A 1 224 ? -14.047 20.594 11.867 1 94 224 SER A C 1
ATOM 1674 O O . SER A 1 224 ? -13.758 21.734 11.492 1 94 224 SER A O 1
ATOM 1676 N N . THR A 1 225 ? -14.688 20.297 13 1 94 225 THR A N 1
ATOM 1677 C CA . THR A 1 225 ? -15.062 21.359 13.93 1 94 225 THR A CA 1
ATOM 1678 C C . THR A 1 225 ? -13.945 21.609 14.938 1 94 225 THR A C 1
ATOM 1680 O O . THR A 1 225 ? -13.633 22.766 15.242 1 94 225 THR A O 1
ATOM 1683 N N . ALA A 1 226 ? -13.438 20.562 15.438 1 96.31 226 ALA A N 1
ATOM 1684 C CA . ALA A 1 226 ? -12.352 20.672 16.422 1 96.31 226 ALA A CA 1
ATOM 1685 C C . ALA A 1 226 ? -11.359 19.531 16.266 1 96.31 226 ALA A C 1
ATOM 1687 O O . ALA A 1 226 ? -11.758 18.359 16.219 1 96.31 226 ALA A O 1
ATOM 1688 N N . SER A 1 227 ? -10.125 19.859 16.172 1 97.31 227 SER A N 1
ATOM 1689 C CA . SER A 1 227 ? -9.055 18.859 16.078 1 97.31 227 SER A CA 1
ATOM 1690 C C . SER A 1 227 ? -7.719 19.438 16.531 1 97.31 227 SER A C 1
ATOM 1692 O O . SER A 1 227 ? -7.418 20.609 16.25 1 97.31 227 SER A O 1
ATOM 1694 N N . ALA A 1 228 ? -7 18.641 17.297 1 98.44 228 ALA A N 1
ATOM 1695 C CA . ALA A 1 228 ? -5.605 19 17.516 1 98.44 228 ALA A CA 1
ATOM 1696 C C . ALA A 1 228 ? -4.816 18.969 16.219 1 98.44 228 ALA A C 1
ATOM 1698 O O . ALA A 1 228 ? -5.117 18.172 15.32 1 98.44 228 ALA A O 1
ATOM 1699 N N . GLY A 1 229 ? -3.842 19.781 16.047 1 98.44 229 GLY A N 1
ATOM 1700 C CA . GLY A 1 229 ? -3.045 19.844 14.836 1 98.44 229 GLY A CA 1
ATOM 1701 C C . GLY A 1 229 ? -2.012 20.953 14.852 1 98.44 229 GLY A C 1
ATOM 1702 O O . GLY A 1 229 ? -1.78 21.578 15.883 1 98.44 229 GLY A O 1
ATOM 1703 N N . LEU A 1 230 ? -1.436 21.188 13.781 1 98.69 230 LEU A N 1
ATOM 1704 C CA . LEU A 1 230 ? -0.355 22.156 13.648 1 98.69 230 LEU A CA 1
ATOM 1705 C C . LEU A 1 230 ? -0.909 23.578 13.555 1 98.69 230 LEU A C 1
ATOM 1707 O O . LEU A 1 230 ? -1.881 23.812 12.836 1 98.69 230 LEU A O 1
ATOM 1711 N N . HIS A 1 231 ? -0.358 24.391 14.305 1 98.19 231 HIS A N 1
ATOM 1712 C CA . HIS A 1 231 ? -0.51 25.828 14.078 1 98.19 231 HIS A CA 1
ATOM 1713 C C . HIS A 1 231 ? 0.369 26.297 12.922 1 98.19 231 HIS A C 1
ATOM 1715 O O . HIS A 1 231 ? 1.417 25.703 12.656 1 98.19 231 HIS A O 1
ATOM 1721 N N . VAL A 1 232 ? -0.005 27.391 12.305 1 97.31 232 VAL A N 1
ATOM 1722 C CA . VAL A 1 232 ? 0.722 27.969 11.18 1 97.31 232 VAL A CA 1
ATOM 1723 C C . VAL A 1 232 ? 2.174 28.219 11.578 1 97.31 232 VAL A C 1
ATOM 1725 O O . VAL A 1 232 ? 3.084 28.062 10.766 1 97.31 232 VAL A O 1
ATOM 1728 N N . ASP A 1 233 ? 2.445 28.562 12.75 1 96.56 233 ASP A N 1
ATOM 1729 C CA . ASP A 1 233 ? 3.775 28.953 13.203 1 96.56 233 ASP A CA 1
ATOM 1730 C C . ASP A 1 233 ? 4.707 27.75 13.289 1 96.56 233 ASP A C 1
ATOM 1732 O O . ASP A 1 233 ? 5.918 27.906 13.469 1 96.56 233 ASP A O 1
ATOM 1736 N N . ALA A 1 234 ? 4.199 26.531 13.18 1 98.5 234 ALA A N 1
ATOM 1737 C CA . ALA A 1 234 ? 5.008 25.312 13.164 1 98.5 234 ALA A CA 1
ATOM 1738 C C . ALA A 1 234 ? 5.742 25.156 11.836 1 98.5 234 ALA A C 1
ATOM 1740 O O . ALA A 1 234 ? 6.75 24.453 11.758 1 98.5 234 ALA A O 1
ATOM 1741 N N . MET A 1 235 ? 5.23 25.766 10.75 1 98.69 235 MET A N 1
ATOM 1742 C CA . MET A 1 235 ? 5.602 25.391 9.383 1 98.69 235 MET A CA 1
ATOM 1743 C C . MET A 1 235 ? 7.016 25.875 9.062 1 98.69 235 MET A C 1
ATOM 1745 O O . MET A 1 235 ? 7.77 25.156 8.391 1 98.69 235 MET A O 1
ATOM 1749 N N . PRO A 1 236 ? 7.422 27.078 9.57 1 98.69 236 PRO A N 1
ATOM 1750 C CA . PRO A 1 236 ? 8.828 27.422 9.352 1 98.69 236 PRO A CA 1
ATOM 1751 C C . PRO A 1 236 ? 9.797 26.438 9.992 1 98.69 236 PRO A C 1
ATOM 1753 O O . PRO A 1 236 ? 10.844 26.125 9.422 1 98.69 236 PRO A O 1
ATOM 1756 N N . TRP A 1 237 ? 9.461 25.969 11.156 1 98.69 237 TRP A N 1
ATOM 1757 C CA . TRP A 1 237 ? 10.289 24.969 11.82 1 98.69 237 TRP A CA 1
ATOM 1758 C C . TRP A 1 237 ? 10.367 23.688 11 1 98.69 237 TRP A C 1
ATOM 1760 O O . TRP A 1 237 ? 11.453 23.156 10.781 1 98.69 237 TRP A O 1
ATOM 1770 N N . ILE A 1 238 ? 9.25 23.203 10.516 1 98.81 238 ILE A N 1
ATOM 1771 C CA . ILE A 1 238 ? 9.188 21.969 9.734 1 98.81 238 ILE A CA 1
ATOM 1772 C C . ILE A 1 238 ? 9.953 22.141 8.422 1 98.81 238 ILE A C 1
ATOM 1774 O O . ILE A 1 238 ? 10.695 21.25 8.008 1 98.81 238 ILE A O 1
ATOM 1778 N N . ALA A 1 239 ? 9.766 23.297 7.809 1 98.75 239 ALA A N 1
ATOM 1779 C CA . ALA A 1 239 ? 10.367 23.578 6.512 1 98.75 239 ALA A CA 1
ATOM 1780 C C . ALA A 1 239 ? 11.891 23.469 6.582 1 98.75 239 ALA A C 1
ATOM 1782 O O . ALA A 1 239 ? 12.539 23.109 5.598 1 98.75 239 ALA A O 1
ATOM 1783 N N . ARG A 1 240 ? 12.492 23.719 7.738 1 97.81 240 ARG A N 1
ATOM 1784 C CA . ARG A 1 240 ? 13.938 23.672 7.922 1 97.81 240 ARG A CA 1
ATOM 1785 C C . ARG A 1 240 ? 14.484 22.281 7.602 1 97.81 240 ARG A C 1
ATOM 1787 O O . ARG A 1 240 ? 15.633 22.141 7.195 1 97.81 240 ARG A O 1
ATOM 1794 N N . TYR A 1 241 ? 13.648 21.344 7.684 1 98.5 241 TYR A N 1
ATOM 1795 C CA . TYR A 1 241 ? 14.125 19.969 7.57 1 98.5 241 TYR A CA 1
ATOM 1796 C C . TYR A 1 241 ? 13.812 19.391 6.195 1 98.5 241 TYR A C 1
ATOM 1798 O O . TYR A 1 241 ? 14.188 18.25 5.891 1 98.5 241 TYR A O 1
ATOM 1806 N N . ARG A 1 242 ? 13.078 20.094 5.324 1 98.44 242 ARG A N 1
ATOM 1807 C CA . ARG A 1 242 ? 12.766 19.688 3.959 1 98.44 242 ARG A CA 1
ATOM 1808 C C . ARG A 1 242 ? 12.258 18.25 3.932 1 98.44 242 ARG A C 1
ATOM 1810 O O . ARG A 1 242 ? 12.82 17.391 3.236 1 98.44 242 ARG A O 1
ATOM 1817 N N . PRO A 1 243 ? 11.195 18.016 4.715 1 98.88 243 PRO A N 1
ATOM 1818 C CA . PRO A 1 243 ? 10.664 16.641 4.699 1 98.88 243 PRO A CA 1
ATOM 1819 C C . PRO A 1 243 ? 10.133 16.234 3.33 1 98.88 243 PRO A C 1
ATOM 1821 O O . PRO A 1 243 ? 9.539 17.047 2.623 1 98.88 243 PRO A O 1
ATOM 1824 N N . ALA A 1 244 ? 10.367 14.953 2.977 1 98.94 244 ALA A N 1
ATOM 1825 C CA . ALA A 1 244 ? 9.789 14.422 1.745 1 98.94 244 ALA A CA 1
ATOM 1826 C C . ALA A 1 244 ? 8.266 14.383 1.832 1 98.94 244 ALA A C 1
ATOM 1828 O O . ALA A 1 244 ? 7.574 14.539 0.822 1 98.94 244 ALA A O 1
ATOM 1829 N N . VAL A 1 245 ? 7.754 14.141 3.025 1 98.94 245 VAL A N 1
ATOM 1830 C CA . VAL A 1 245 ? 6.316 14.078 3.281 1 98.94 245 VAL A CA 1
ATOM 1831 C C . VAL A 1 245 ? 6.035 14.422 4.742 1 98.94 245 VAL A C 1
ATOM 1833 O O . VAL A 1 245 ? 6.871 14.18 5.613 1 98.94 245 VAL A O 1
ATOM 1836 N N . LEU A 1 246 ? 4.945 15.094 4.961 1 98.94 246 LEU A N 1
ATOM 1837 C CA . LEU A 1 246 ? 4.434 15.406 6.289 1 98.94 246 LEU A CA 1
ATOM 1838 C C . LEU A 1 246 ? 3.117 14.68 6.551 1 98.94 246 LEU A C 1
ATOM 1840 O O . LEU A 1 246 ? 2.225 14.68 5.699 1 98.94 246 LEU A O 1
ATOM 1844 N N . GLY A 1 247 ? 3.02 13.969 7.711 1 98.75 247 GLY A N 1
ATOM 1845 C CA . GLY A 1 247 ? 1.789 13.242 7.984 1 98.75 247 GLY A CA 1
ATOM 1846 C C . GLY A 1 247 ? 1.402 13.258 9.453 1 98.75 247 GLY A C 1
ATOM 1847 O O . GLY A 1 247 ? 2.129 13.812 10.281 1 98.75 247 GLY A O 1
ATOM 1848 N N . GLY A 1 248 ? 0.243 12.703 9.75 1 98.69 248 GLY A N 1
ATOM 1849 C CA . GLY A 1 248 ? -0.235 12.609 11.117 1 98.69 248 GLY A CA 1
ATOM 1850 C C . GLY A 1 248 ? -1.528 11.828 11.25 1 98.69 248 GLY A C 1
ATOM 1851 O O . GLY A 1 248 ? -2.031 11.281 10.266 1 98.69 248 GLY A O 1
ATOM 1852 N N . ASP A 1 249 ? -2.033 11.766 12.516 1 98.81 249 ASP A N 1
ATOM 1853 C CA . ASP A 1 249 ? -3.236 10.984 12.797 1 98.81 249 ASP A CA 1
ATOM 1854 C C . ASP A 1 249 ? -4.492 11.844 12.664 1 98.81 249 ASP A C 1
ATOM 1856 O O . ASP A 1 249 ? -5.598 11.391 12.961 1 98.81 249 ASP A O 1
ATOM 1860 N N . GLY A 1 250 ? -4.379 13.086 12.25 1 97.56 250 GLY A N 1
ATOM 1861 C CA . GLY A 1 250 ? -5.406 13.977 11.734 1 97.56 250 GLY A CA 1
ATOM 1862 C C . GLY A 1 250 ? -5.137 14.438 10.32 1 97.56 250 GLY A C 1
ATOM 1863 O O . GLY A 1 250 ? -4.551 13.703 9.516 1 97.56 250 GLY A O 1
ATOM 1864 N N . ASP A 1 251 ? -5.668 15.594 9.93 1 94.38 251 ASP A N 1
ATOM 1865 C CA . ASP A 1 251 ? -5.355 16.125 8.602 1 94.38 251 ASP A CA 1
ATOM 1866 C C . ASP A 1 251 ? -4.301 17.219 8.68 1 94.38 251 ASP A C 1
ATOM 1868 O O . ASP A 1 251 ? -4.184 18.047 7.773 1 94.38 251 ASP A O 1
ATOM 1872 N N . SER A 1 252 ? -3.506 17.266 9.805 1 95.5 252 SER A N 1
ATOM 1873 C CA . SER A 1 252 ? -2.377 18.156 10.039 1 95.5 252 SER A CA 1
ATOM 1874 C C . SER A 1 252 ? -2.846 19.516 10.539 1 95.5 252 SER A C 1
ATOM 1876 O O . SER A 1 252 ? -2.17 20.156 11.352 1 95.5 252 SER A O 1
ATOM 1878 N N . ASP A 1 253 ? -3.99 20.031 10.109 1 97.44 253 ASP A N 1
ATOM 1879 C CA . ASP A 1 253 ? -4.484 21.344 10.484 1 97.44 253 ASP A CA 1
ATOM 1880 C C . ASP A 1 253 ? -5.141 21.312 11.859 1 97.44 253 ASP A C 1
ATOM 1882 O O . ASP A 1 253 ? -5.953 20.438 12.148 1 97.44 253 ASP A O 1
ATOM 1886 N N . VAL A 1 254 ? -4.832 22.297 12.664 1 98 254 VAL A N 1
ATOM 1887 C CA . VAL A 1 254 ? -5.625 22.5 13.875 1 98 254 VAL A CA 1
ATOM 1888 C C . VAL A 1 254 ? -6.996 23.062 13.5 1 98 254 VAL A C 1
ATOM 1890 O O . VAL A 1 254 ? -7.121 23.812 12.531 1 98 254 VAL A O 1
ATOM 1893 N N . ARG A 1 255 ? -7.891 22.641 14.211 1 95.56 255 ARG A N 1
ATOM 1894 C CA . ARG A 1 255 ? -9.242 23.172 14.039 1 95.56 255 ARG A CA 1
ATOM 1895 C C . ARG A 1 255 ? -9.805 23.688 15.359 1 95.56 255 ARG A C 1
ATOM 1897 O O . ARG A 1 255 ? -9.664 23.031 16.391 1 95.56 255 ARG A O 1
ATOM 1904 N N . PRO A 1 256 ? -10.484 24.844 15.43 1 95.81 256 PRO A N 1
ATOM 1905 C CA . PRO A 1 256 ? -10.719 25.734 14.289 1 95.81 256 PRO A CA 1
ATOM 1906 C C . PRO A 1 256 ? -9.438 26.391 13.781 1 95.81 256 PRO A C 1
ATOM 1908 O O . PRO A 1 256 ? -8.461 26.5 14.523 1 95.81 256 PRO A O 1
ATOM 1911 N N . SER A 1 257 ? -9.484 26.812 12.469 1 95.56 257 SER A N 1
ATOM 1912 C CA . SER A 1 257 ? -8.336 27.469 11.852 1 95.56 257 SER A CA 1
ATOM 1913 C C . SER A 1 257 ? -7.969 28.75 12.586 1 95.56 257 SER A C 1
ATOM 1915 O O . SER A 1 257 ? -8.844 29.531 12.953 1 95.56 257 SER A O 1
ATOM 1917 N N . PRO A 1 258 ? -6.688 28.969 12.781 1 95.56 258 PRO A N 1
ATOM 1918 C CA . PRO A 1 258 ? -6.254 30.219 13.406 1 95.56 258 PRO A CA 1
ATOM 1919 C C . PRO A 1 258 ? -6.262 31.391 12.43 1 95.56 258 PRO A C 1
ATOM 1921 O O . PRO A 1 258 ? -6.02 32.531 12.828 1 95.56 258 PRO A O 1
ATOM 1924 N N . THR A 1 259 ? -6.457 31.156 11.164 1 93.75 259 THR A N 1
ATOM 1925 C CA . THR A 1 259 ? -6.43 32.188 10.133 1 93.75 259 THR A CA 1
ATOM 1926 C C . THR A 1 259 ? -7.82 32.406 9.547 1 93.75 259 THR A C 1
ATOM 1928 O O . THR A 1 259 ? -8.258 31.641 8.672 1 93.75 259 THR A O 1
ATOM 1931 N N . PRO A 1 260 ? -8.469 33.469 9.969 1 88.88 260 PRO A N 1
ATOM 1932 C CA . PRO A 1 260 ? -9.82 33.719 9.453 1 88.88 260 PRO A CA 1
ATOM 1933 C C . PRO A 1 260 ? -9.883 33.688 7.926 1 88.88 260 PRO A C 1
ATOM 1935 O O . PRO A 1 260 ? -9.023 34.281 7.266 1 88.88 260 PRO A O 1
ATOM 1938 N N . GLY A 1 261 ? -10.812 32.938 7.367 1 89.06 261 GLY A N 1
ATOM 1939 C CA . GLY A 1 261 ? -11.023 32.875 5.93 1 89.06 261 GLY A CA 1
ATOM 1940 C C . GLY A 1 261 ? -10.219 31.812 5.234 1 89.06 261 GLY A C 1
ATOM 1941 O O . GLY A 1 261 ? -10.414 31.547 4.047 1 89.06 261 GLY A O 1
ATOM 1942 N N . ILE A 1 262 ? -9.297 31.281 5.945 1 93.06 262 ILE A N 1
ATOM 1943 C CA . ILE A 1 262 ? -8.5 30.188 5.418 1 93.06 262 ILE A CA 1
ATOM 1944 C C . ILE A 1 262 ? -8.758 28.922 6.242 1 93.06 262 ILE A C 1
ATOM 1946 O O . ILE A 1 262 ? -8.328 28.828 7.395 1 93.06 262 ILE A O 1
ATOM 1950 N N . HIS A 1 263 ? -9.344 27.984 5.699 1 91.06 263 HIS A N 1
ATOM 1951 C CA . HIS A 1 263 ? -9.836 26.859 6.484 1 91.06 263 HIS A CA 1
ATOM 1952 C C . HIS A 1 263 ? -8.75 25.797 6.668 1 91.06 263 HIS A C 1
ATOM 1954 O O . HIS A 1 263 ? -8.789 25.031 7.629 1 91.06 263 HIS A O 1
ATOM 1960 N N . SER A 1 264 ? -7.762 25.672 5.77 1 94.81 264 SER A N 1
ATOM 1961 C CA . SER A 1 264 ? -6.707 24.672 5.879 1 94.81 264 SER A CA 1
ATOM 1962 C C . SER A 1 264 ? -5.336 25.281 5.602 1 94.81 264 SER A C 1
ATOM 1964 O O . SER A 1 264 ? -4.676 24.922 4.629 1 94.81 264 SER A O 1
ATOM 1966 N N . PRO A 1 265 ? -4.926 26.141 6.559 1 97.06 265 PRO A N 1
ATOM 1967 C CA . PRO A 1 265 ? -3.672 26.859 6.324 1 97.06 265 PRO A CA 1
ATOM 1968 C C . PRO A 1 265 ? -2.467 25.922 6.234 1 97.06 265 PRO A C 1
ATOM 1970 O O . PRO A 1 265 ? -1.541 26.172 5.457 1 97.06 265 PRO A O 1
ATOM 1973 N N . ILE A 1 266 ? -2.43 24.812 6.965 1 98.25 266 ILE A N 1
ATOM 1974 C CA . ILE A 1 266 ? -1.3 23.891 6.938 1 98.25 266 ILE A CA 1
ATOM 1975 C C . ILE A 1 266 ? -1.251 23.188 5.586 1 98.25 266 ILE A C 1
ATOM 1977 O O . ILE A 1 266 ? -0.176 23.016 5.008 1 98.25 266 ILE A O 1
ATOM 1981 N N . HIS A 1 267 ? -2.422 22.797 5.074 1 98.12 267 HIS A N 1
ATOM 1982 C CA . HIS A 1 267 ? -2.477 22.203 3.746 1 98.12 267 HIS A CA 1
ATOM 1983 C C . HIS A 1 267 ? -1.86 23.125 2.699 1 98.12 267 HIS A C 1
ATOM 1985 O O . HIS A 1 267 ? -1.064 22.672 1.868 1 98.12 267 HIS A O 1
ATOM 1991 N N . ILE A 1 268 ? -2.254 24.375 2.773 1 97.75 268 ILE A N 1
ATOM 1992 C CA . ILE A 1 268 ? -1.771 25.359 1.805 1 97.75 268 ILE A CA 1
ATOM 1993 C C . ILE A 1 268 ? -0.256 25.5 1.931 1 97.75 268 ILE A C 1
ATOM 1995 O O . ILE A 1 268 ? 0.467 25.406 0.936 1 97.75 268 ILE A O 1
ATOM 1999 N N . LEU A 1 269 ? 0.241 25.688 3.107 1 98.75 269 LEU A N 1
ATOM 2000 C CA . LEU A 1 269 ? 1.665 25.922 3.311 1 98.75 269 LEU A CA 1
ATOM 2001 C C . LEU A 1 269 ? 2.482 24.688 2.957 1 98.75 269 LEU A C 1
ATOM 2003 O O . LEU A 1 269 ? 3.545 24.797 2.338 1 98.75 269 LEU A O 1
ATOM 2007 N N . ALA A 1 270 ? 2.01 23.516 3.283 1 98.81 270 ALA A N 1
ATOM 2008 C CA . ALA A 1 270 ? 2.738 22.281 3 1 98.81 270 ALA A CA 1
ATOM 2009 C C . ALA A 1 270 ? 2.705 21.953 1.509 1 98.81 270 ALA A C 1
ATOM 2011 O O . ALA A 1 270 ? 3.754 21.828 0.873 1 98.81 270 ALA A O 1
ATOM 2012 N N . ILE A 1 271 ? 1.512 21.938 0.954 1 98.75 271 ILE A N 1
ATOM 2013 C CA . ILE A 1 271 ? 1.36 21.438 -0.409 1 98.75 271 ILE A CA 1
ATOM 2014 C C . ILE A 1 271 ? 1.675 22.562 -1.404 1 98.75 271 ILE A C 1
ATOM 2016 O O . ILE A 1 271 ? 2.562 22.422 -2.248 1 98.75 271 ILE A O 1
ATOM 2020 N N . THR A 1 272 ? 1.021 23.672 -1.283 1 98.38 272 THR A N 1
ATOM 2021 C CA . THR A 1 272 ? 1.101 24.703 -2.316 1 98.38 272 THR A CA 1
ATOM 2022 C C . THR A 1 272 ? 2.383 25.516 -2.172 1 98.38 272 THR A C 1
ATOM 2024 O O . THR A 1 272 ? 3.004 25.891 -3.17 1 98.38 272 THR A O 1
ATOM 2027 N N . ALA A 1 273 ? 2.816 25.766 -0.938 1 98.75 273 ALA A N 1
ATOM 2028 C CA . ALA A 1 273 ? 4.016 26.578 -0.752 1 98.75 273 ALA A CA 1
ATOM 2029 C C . ALA A 1 273 ? 5.273 25.719 -0.785 1 98.75 273 ALA A C 1
ATOM 2031 O O . ALA A 1 273 ? 6.137 25.891 -1.649 1 98.75 273 ALA A O 1
ATOM 2032 N N . LEU A 1 274 ? 5.367 24.688 -0.001 1 98.88 274 LEU A N 1
ATOM 2033 C CA . LEU A 1 274 ? 6.59 23.922 0.214 1 98.88 274 LEU A CA 1
ATOM 2034 C C . LEU A 1 274 ? 6.707 22.797 -0.798 1 98.88 274 LEU A C 1
ATOM 2036 O O . LEU A 1 274 ? 7.785 22.219 -0.976 1 98.88 274 LEU A O 1
ATOM 2040 N N . GLY A 1 275 ? 5.598 22.406 -1.458 1 98.88 275 GLY A N 1
ATOM 2041 C CA . GLY A 1 275 ? 5.605 21.25 -2.336 1 98.88 275 GLY A CA 1
ATOM 2042 C C . GLY A 1 275 ? 5.738 19.922 -1.59 1 98.88 275 GLY A C 1
ATOM 2043 O O . GLY A 1 275 ? 6.336 18.984 -2.098 1 98.88 275 GLY A O 1
ATOM 2044 N N . THR A 1 276 ? 5.266 19.906 -0.373 1 98.88 276 THR A N 1
ATOM 2045 C CA . THR A 1 276 ? 5.352 18.719 0.467 1 98.88 276 THR A CA 1
ATOM 2046 C C . THR A 1 276 ? 4.008 17.984 0.52 1 98.88 276 THR A C 1
ATOM 2048 O O . THR A 1 276 ? 3.041 18.516 1.079 1 98.88 276 THR A O 1
ATOM 2051 N N . PRO A 1 277 ? 3.912 16.781 -0.043 1 98.94 277 PRO A N 1
ATOM 2052 C CA . PRO A 1 277 ? 2.676 16 0.101 1 98.94 277 PRO A CA 1
ATOM 2053 C C . PRO A 1 277 ? 2.324 15.719 1.56 1 98.94 277 PRO A C 1
ATOM 2055 O O . PRO A 1 277 ? 3.191 15.805 2.434 1 98.94 277 PRO A O 1
ATOM 2058 N N . LEU A 1 278 ? 1.036 15.422 1.76 1 98.88 278 LEU A N 1
ATOM 2059 C CA . LEU A 1 278 ? 0.564 15.148 3.113 1 98.88 278 LEU A CA 1
ATOM 2060 C C . LEU A 1 278 ? 0.041 13.719 3.229 1 98.88 278 LEU A C 1
ATOM 2062 O O . LEU A 1 278 ? -0.534 13.188 2.277 1 98.88 278 LEU A O 1
ATOM 2066 N N . LEU A 1 279 ? 0.278 13.094 4.344 1 98.94 279 LEU A N 1
ATOM 2067 C CA . LEU A 1 279 ? -0.406 11.883 4.777 1 98.94 279 LEU A CA 1
ATOM 2068 C C . LEU A 1 279 ? -1.409 12.188 5.887 1 98.94 279 LEU A C 1
ATOM 2070 O O . LEU A 1 279 ? -1.021 12.555 6.996 1 98.94 279 LEU A O 1
ATOM 2074 N N . ASP A 1 280 ? -2.68 11.961 5.582 1 98.75 280 ASP A N 1
ATOM 2075 C CA . ASP A 1 280 ? -3.738 12.352 6.508 1 98.75 280 ASP A CA 1
ATOM 2076 C C . ASP A 1 280 ? -4.402 11.125 7.129 1 98.75 280 ASP A C 1
ATOM 2078 O O . ASP A 1 280 ? -4.559 10.094 6.465 1 98.75 280 ASP A O 1
ATOM 2082 N N . ASN A 1 281 ? -4.762 11.242 8.406 1 98.75 281 ASN A N 1
ATOM 2083 C CA . ASN A 1 281 ? -5.59 10.289 9.133 1 98.75 281 ASN A CA 1
ATOM 2084 C C . ASN A 1 281 ? -4.898 8.938 9.273 1 98.75 281 ASN A C 1
ATOM 2086 O O . ASN A 1 281 ? -5.527 7.895 9.086 1 98.75 281 ASN A O 1
ATOM 2090 N N . LEU A 1 282 ? -3.656 8.953 9.555 1 98.88 282 LEU A N 1
ATOM 2091 C CA . LEU A 1 282 ? -2.943 7.715 9.836 1 98.88 282 LEU A CA 1
ATOM 2092 C C . LEU A 1 282 ? -3.307 7.176 11.219 1 98.88 282 LEU A C 1
ATOM 2094 O O . LEU A 1 282 ? -3.461 7.945 12.164 1 98.88 282 LEU A O 1
ATOM 2098 N N . ASP A 1 283 ? -3.477 5.898 11.32 1 98.81 283 ASP A N 1
ATOM 2099 C CA . ASP A 1 283 ? -3.533 5.266 12.633 1 98.81 283 ASP A CA 1
ATOM 2100 C C . ASP A 1 283 ? -2.133 5.059 13.203 1 98.81 283 ASP A C 1
ATOM 2102 O O . ASP A 1 283 ? -1.46 4.082 12.875 1 98.81 283 ASP A O 1
ATOM 2106 N N . LEU A 1 284 ? -1.75 5.902 14.148 1 98.94 284 LEU A N 1
ATOM 2107 C CA . LEU A 1 284 ? -0.366 5.906 14.609 1 98.94 284 LEU A CA 1
ATOM 2108 C C . LEU A 1 284 ? -0.243 5.227 15.969 1 98.94 284 LEU A C 1
ATOM 2110 O O . LEU A 1 284 ? 0.819 5.266 16.594 1 98.94 284 LEU A O 1
ATOM 2114 N N . GLU A 1 285 ? -1.306 4.582 16.438 1 98.88 285 GLU A N 1
ATOM 2115 C CA . GLU A 1 285 ? -1.323 4.062 17.812 1 98.88 285 GLU A CA 1
ATOM 2116 C C . GLU A 1 285 ? -0.374 2.877 17.953 1 98.88 285 GLU A C 1
ATOM 2118 O O . GLU A 1 285 ? 0.422 2.83 18.906 1 98.88 285 GLU A O 1
ATOM 2123 N N . ASP A 1 286 ? -0.442 1.931 17.031 1 98.69 286 ASP A N 1
ATOM 2124 C CA . ASP A 1 286 ? 0.477 0.799 17.094 1 98.69 286 ASP A CA 1
ATOM 2125 C C . ASP A 1 286 ? 1.925 1.257 16.922 1 98.69 286 ASP A C 1
ATOM 2127 O O . ASP A 1 286 ? 2.828 0.727 17.578 1 98.69 286 ASP A O 1
ATOM 2131 N N . LEU A 1 287 ? 2.143 2.207 16.047 1 98.94 287 LEU A N 1
ATOM 2132 C CA . LEU A 1 287 ? 3.484 2.746 15.852 1 98.94 287 LEU A CA 1
ATOM 2133 C C . LEU A 1 287 ? 4.008 3.391 17.125 1 98.94 287 LEU A C 1
ATOM 2135 O O . LEU A 1 287 ? 5.168 3.199 17.5 1 98.94 287 LEU A O 1
ATOM 2139 N N . ALA A 1 288 ? 3.158 4.148 17.734 1 98.94 288 ALA A N 1
ATOM 2140 C CA . ALA A 1 288 ? 3.547 4.805 18.984 1 98.94 288 ALA A CA 1
ATOM 2141 C C . ALA A 1 288 ? 3.934 3.779 20.047 1 98.94 288 ALA A C 1
ATOM 2143 O O . ALA A 1 288 ? 4.941 3.943 20.734 1 98.94 288 ALA A O 1
ATOM 2144 N N . SER A 1 289 ? 3.143 2.758 20.188 1 98.75 289 SER A N 1
ATOM 2145 C CA . SER A 1 289 ? 3.428 1.689 21.141 1 98.75 289 SER A CA 1
ATOM 2146 C C . SER A 1 289 ? 4.754 1.008 20.812 1 98.75 289 SER A C 1
ATOM 2148 O O . SER A 1 289 ? 5.551 0.74 21.719 1 98.75 289 SER A O 1
ATOM 2150 N N . LEU A 1 290 ? 5.008 0.764 19.609 1 98.81 290 LEU A N 1
ATOM 2151 C CA . LEU A 1 290 ? 6.246 0.125 19.172 1 98.81 290 LEU A CA 1
ATOM 2152 C C . LEU A 1 290 ? 7.441 1.032 19.438 1 98.81 290 LEU A C 1
ATOM 2154 O O . LEU A 1 290 ? 8.492 0.568 19.891 1 98.81 290 LEU A O 1
ATOM 2158 N N . ALA A 1 291 ? 7.316 2.287 19.094 1 98.88 291 ALA A N 1
ATOM 2159 C CA . ALA A 1 291 ? 8.398 3.24 19.312 1 98.88 291 ALA A CA 1
ATOM 2160 C C . ALA A 1 291 ? 8.789 3.295 20.797 1 98.88 291 ALA A C 1
ATOM 2162 O O . ALA A 1 291 ? 9.977 3.281 21.125 1 98.88 291 ALA A O 1
ATOM 2163 N N . ALA A 1 292 ? 7.777 3.336 21.594 1 98.69 292 ALA A N 1
ATOM 2164 C CA . ALA A 1 292 ? 8.023 3.365 23.031 1 98.69 292 ALA A CA 1
ATOM 2165 C C . ALA A 1 292 ? 8.734 2.096 23.5 1 98.69 292 ALA A C 1
ATOM 2167 O O . ALA A 1 292 ? 9.68 2.156 24.281 1 98.69 292 ALA A O 1
ATOM 2168 N N . SER A 1 293 ? 8.242 0.967 22.984 1 98.62 293 SER A N 1
ATOM 2169 C CA . SER A 1 293 ? 8.836 -0.314 23.359 1 98.62 293 SER A CA 1
ATOM 2170 C C . SER A 1 293 ? 10.266 -0.435 22.828 1 98.62 293 SER A C 1
ATOM 2172 O O . SER A 1 293 ? 11.117 -1.036 23.484 1 98.62 293 SER A O 1
ATOM 2174 N N . GLU A 1 294 ? 10.57 0.125 21.672 1 98.62 294 GLU A N 1
ATOM 2175 C CA . GLU A 1 294 ? 11.891 0.095 21.062 1 98.62 294 GLU A CA 1
ATOM 2176 C C . GLU A 1 294 ? 12.805 1.166 21.641 1 98.62 294 GLU A C 1
ATOM 2178 O O . GLU A 1 294 ? 14.023 1.097 21.5 1 98.62 294 GLU A O 1
ATOM 2183 N N . GLY A 1 295 ? 12.211 2.18 22.219 1 98.5 295 GLY A N 1
ATOM 2184 C CA . GLY A 1 295 ? 12.969 3.289 22.781 1 98.5 295 GLY A CA 1
ATOM 2185 C C . GLY A 1 295 ? 13.555 4.203 21.719 1 98.5 295 GLY A C 1
ATOM 2186 O O . GLY A 1 295 ? 14.617 4.797 21.922 1 98.5 295 GLY A O 1
ATOM 2187 N N . ARG A 1 296 ? 13.008 4.199 20.594 1 98.38 296 ARG A N 1
ATOM 2188 C CA . ARG A 1 296 ? 13.422 5.086 19.516 1 98.38 296 ARG A CA 1
ATOM 2189 C C . ARG A 1 296 ? 12.242 5.484 18.641 1 98.38 296 ARG A C 1
ATOM 2191 O O . ARG A 1 296 ? 11.266 4.738 18.531 1 98.38 296 ARG A O 1
ATOM 2198 N N . TRP A 1 297 ? 12.289 6.641 18.031 1 98.88 297 TRP A N 1
ATOM 2199 C CA . TRP A 1 297 ? 11.164 7.23 17.312 1 98.88 297 TRP A CA 1
ATOM 2200 C C . TRP A 1 297 ? 11.539 7.504 15.852 1 98.88 297 TRP A C 1
ATOM 2202 O O . TRP A 1 297 ? 10.977 8.398 15.219 1 98.88 297 TRP A O 1
ATOM 2212 N N . GLU A 1 298 ? 12.555 6.812 15.352 1 98.94 298 GLU A N 1
ATOM 2213 C CA . GLU A 1 298 ? 12.922 6.754 13.945 1 98.94 298 GLU A CA 1
ATOM 2214 C C . GLU A 1 298 ? 12.914 5.316 13.43 1 98.94 298 GLU A C 1
ATOM 2216 O O . GLU A 1 298 ? 13.172 4.379 14.188 1 98.94 298 GLU A O 1
ATOM 2221 N N . PHE A 1 299 ? 12.609 5.152 12.25 1 98.94 299 PHE A N 1
ATOM 2222 C CA . PHE A 1 299 ? 12.383 3.828 11.688 1 98.94 299 PHE A CA 1
ATOM 2223 C C . PHE A 1 299 ? 12.461 3.859 10.164 1 98.94 299 PHE A C 1
ATOM 2225 O O . PHE A 1 299 ? 12.508 4.934 9.562 1 98.94 299 PHE A O 1
ATOM 2232 N N . PHE A 1 300 ? 12.625 2.691 9.555 1 99 300 PHE A N 1
ATOM 2233 C CA . PHE A 1 300 ? 12.453 2.523 8.117 1 99 300 PHE A CA 1
ATOM 2234 C C . PHE A 1 300 ? 11 2.73 7.715 1 99 300 PHE A C 1
ATOM 2236 O O . PHE A 1 300 ? 10.094 2.15 8.32 1 99 300 PHE A O 1
ATOM 2243 N N . PHE A 1 301 ? 10.773 3.602 6.789 1 98.94 301 PHE A N 1
ATOM 2244 C CA . PHE A 1 301 ? 9.414 3.998 6.426 1 98.94 301 PHE A CA 1
ATOM 2245 C C . PHE A 1 301 ? 9.18 3.807 4.934 1 98.94 301 PHE A C 1
ATOM 2247 O O . PHE A 1 301 ? 10 4.211 4.109 1 98.94 301 PHE A O 1
ATOM 2254 N N . VAL A 1 302 ? 8.023 3.186 4.582 1 98.94 302 VAL A N 1
ATOM 2255 C CA . VAL A 1 302 ? 7.637 3.008 3.188 1 98.94 302 VAL A CA 1
ATOM 2256 C C . VAL A 1 302 ? 6.168 3.391 3.002 1 98.94 302 VAL A C 1
ATOM 2258 O O . VAL A 1 302 ? 5.32 3.047 3.83 1 98.94 302 VAL A O 1
ATOM 2261 N N . VAL A 1 303 ? 5.867 4.129 1.99 1 98.81 303 VAL A N 1
ATOM 2262 C CA . VAL A 1 303 ? 4.492 4.371 1.566 1 98.81 303 VAL A CA 1
ATOM 2263 C C . VAL A 1 303 ? 4.387 4.238 0.048 1 98.81 303 VAL A C 1
ATOM 2265 O O . VAL A 1 303 ? 5.234 4.754 -0.685 1 98.81 303 VAL A O 1
ATOM 2268 N N . ALA A 1 304 ? 3.441 3.467 -0.377 1 96.75 304 ALA A N 1
ATOM 2269 C CA . ALA A 1 304 ? 3.195 3.236 -1.798 1 96.75 304 ALA A CA 1
ATOM 2270 C C . ALA A 1 304 ? 1.738 3.518 -2.154 1 96.75 304 ALA A C 1
ATOM 2272 O O . ALA A 1 304 ? 0.882 2.639 -2.031 1 96.75 304 ALA A O 1
ATOM 2273 N N . PRO A 1 305 ? 1.458 4.715 -2.609 1 98.31 305 PRO A N 1
ATOM 2274 C CA . PRO A 1 305 ? 0.1 4.965 -3.098 1 98.31 305 PRO A CA 1
ATOM 2275 C C . PRO A 1 305 ? -0.279 4.07 -4.273 1 98.31 305 PRO A C 1
ATOM 2277 O O . PRO A 1 305 ? 0.6 3.535 -4.957 1 98.31 305 PRO A O 1
ATOM 2280 N N . LEU A 1 306 ? -1.555 3.809 -4.406 1 98.19 306 LEU A N 1
ATOM 2281 C CA . LEU A 1 306 ? -2 3.211 -5.66 1 98.19 306 LEU A CA 1
ATOM 2282 C C . LEU A 1 306 ? -1.59 4.07 -6.848 1 98.19 306 LEU A C 1
ATOM 2284 O O . LEU A 1 306 ? -1.55 5.301 -6.746 1 98.19 306 LEU A O 1
ATOM 2288 N N . ASN A 1 307 ? -1.244 3.396 -7.922 1 97.5 307 ASN A N 1
ATOM 2289 C CA . ASN A 1 307 ? -0.795 4.082 -9.133 1 97.5 307 ASN A CA 1
ATOM 2290 C C . ASN A 1 307 ? -1.973 4.605 -9.945 1 97.5 307 ASN A C 1
ATOM 2292 O O . ASN A 1 307 ? -2.334 4.023 -10.969 1 97.5 307 ASN A O 1
ATOM 2296 N N . ILE A 1 308 ? -2.512 5.695 -9.492 1 97.81 308 ILE A N 1
ATOM 2297 C CA . ILE A 1 308 ? -3.674 6.305 -10.133 1 97.81 308 ILE A CA 1
ATOM 2298 C C . ILE A 1 308 ? -3.221 7.422 -11.07 1 97.81 308 ILE A C 1
ATOM 2300 O O . ILE A 1 308 ? -2.857 8.508 -10.625 1 97.81 308 ILE A O 1
ATOM 2304 N N . GLU A 1 309 ? -3.326 7.121 -12.32 1 95.44 309 GLU A N 1
ATOM 2305 C CA . GLU A 1 309 ? -2.969 8.156 -13.289 1 95.44 309 GLU A CA 1
ATOM 2306 C C . GLU A 1 309 ? -3.834 9.398 -13.117 1 95.44 309 GLU A C 1
ATOM 2308 O O . GLU A 1 309 ? -5.055 9.297 -12.977 1 95.44 309 GLU A O 1
ATOM 2313 N N . ARG A 1 310 ? -3.209 10.547 -12.984 1 97.75 310 ARG A N 1
ATOM 2314 C CA . ARG A 1 310 ? -3.857 11.852 -12.883 1 97.75 310 ARG A CA 1
ATOM 2315 C C . ARG A 1 310 ? -4.582 12 -11.555 1 97.75 310 ARG A C 1
ATOM 2317 O O . ARG A 1 310 ? -5.398 12.906 -11.383 1 97.75 310 ARG A O 1
ATOM 2324 N N . GLY A 1 311 ? -4.375 11.078 -10.617 1 98.56 311 GLY A N 1
ATOM 2325 C CA . GLY A 1 311 ? -5.016 11.156 -9.312 1 98.56 311 GLY A CA 1
ATOM 2326 C C . GLY A 1 311 ? -4.488 12.289 -8.453 1 98.56 311 GLY A C 1
ATOM 2327 O O . GLY A 1 311 ? -3.293 12.586 -8.469 1 98.56 311 GLY A O 1
ATOM 2328 N N . THR A 1 312 ? -5.371 12.891 -7.637 1 98.5 312 THR A N 1
ATOM 2329 C CA . THR A 1 312 ? -4.98 13.977 -6.746 1 98.5 312 THR A CA 1
ATOM 2330 C C . THR A 1 312 ? -4.484 13.43 -5.41 1 98.5 312 THR A C 1
ATOM 2332 O O . THR A 1 312 ? -4.094 14.195 -4.527 1 98.5 312 THR A O 1
ATOM 2335 N N . GLY A 1 313 ? -4.508 12.156 -5.258 1 98.56 313 GLY A N 1
ATOM 2336 C CA . GLY A 1 313 ? -4.066 11.422 -4.082 1 98.56 313 GLY A CA 1
ATOM 2337 C C . GLY A 1 313 ? -4.316 9.93 -4.188 1 98.56 313 GLY A C 1
ATOM 2338 O O . GLY A 1 313 ? -4.348 9.375 -5.285 1 98.56 313 GLY A O 1
ATOM 2339 N N . SER A 1 314 ? -4.344 9.312 -3.039 1 98.75 314 SER A N 1
ATOM 2340 C CA . SER A 1 314 ? -4.566 7.875 -2.951 1 98.75 314 SER A CA 1
ATOM 2341 C C . SER A 1 314 ? -4.797 7.438 -1.509 1 98.75 314 SER A C 1
ATOM 2343 O O . SER A 1 314 ? -4.148 7.945 -0.589 1 98.75 314 SER A O 1
ATOM 2345 N N . PRO A 1 315 ? -5.77 6.48 -1.315 1 98.5 315 PRO A N 1
ATOM 2346 C CA . PRO A 1 315 ? -5.668 5.762 -0.042 1 98.5 315 PRO A CA 1
ATOM 2347 C C . PRO A 1 315 ? -4.328 5.047 0.126 1 98.5 315 PRO A C 1
ATOM 2349 O O . PRO A 1 315 ? -3.729 4.613 -0.86 1 98.5 315 PRO A O 1
ATOM 2352 N N . VAL A 1 316 ? -3.867 5.02 1.341 1 98.62 316 VAL A N 1
ATOM 2353 C CA . VAL A 1 316 ? -2.559 4.418 1.569 1 98.62 316 VAL A CA 1
ATOM 2354 C C . VAL A 1 316 ? -2.584 3.598 2.857 1 98.62 316 VAL A C 1
ATOM 2356 O O . VAL A 1 316 ? -3.508 3.729 3.664 1 98.62 316 VAL A O 1
ATOM 2359 N N . ASN A 1 317 ? -1.649 2.734 3.012 1 98.69 317 ASN A N 1
ATOM 2360 C CA . ASN A 1 317 ? -1.312 1.981 4.215 1 98.69 317 ASN A CA 1
ATOM 2361 C C . ASN A 1 317 ? 0.196 1.938 4.445 1 98.69 317 ASN A C 1
ATOM 2363 O O . ASN A 1 317 ? 0.827 0.896 4.258 1 98.69 317 ASN A O 1
ATOM 2367 N N . PRO A 1 318 ? 0.781 3.104 4.895 1 98.88 318 PRO A N 1
ATOM 2368 C CA . PRO A 1 318 ? 2.232 3.15 5.086 1 98.88 318 PRO A CA 1
ATOM 2369 C C . PRO A 1 318 ? 2.727 2.137 6.113 1 98.88 318 PRO A C 1
ATOM 2371 O O . PRO A 1 318 ? 1.964 1.72 6.992 1 98.88 318 PRO A O 1
ATOM 2374 N N . ILE A 1 319 ? 4.02 1.758 6.039 1 98.94 319 ILE A N 1
ATOM 2375 C CA . ILE A 1 319 ? 4.609 0.769 6.934 1 98.94 319 ILE A CA 1
ATOM 2376 C C . ILE A 1 319 ? 5.852 1.355 7.602 1 98.94 319 ILE A C 1
ATOM 2378 O O . ILE A 1 319 ? 6.664 2.01 6.949 1 98.94 319 ILE A O 1
ATOM 2382 N N . ALA A 1 320 ? 5.949 1.181 8.859 1 98.94 320 ALA A N 1
ATOM 2383 C CA . ALA A 1 320 ? 7.145 1.493 9.641 1 98.94 320 ALA A CA 1
ATOM 2384 C C . ALA A 1 320 ? 7.824 0.22 10.133 1 98.94 320 ALA A C 1
ATOM 2386 O O . ALA A 1 320 ? 7.16 -0.686 10.648 1 98.94 320 ALA A O 1
ATOM 2387 N N . VAL A 1 321 ? 9.117 0.11 9.992 1 98.94 321 VAL A N 1
ATOM 2388 C CA . VAL A 1 321 ? 9.859 -1.08 10.398 1 98.94 321 VAL A CA 1
ATOM 2389 C C . VAL A 1 321 ? 11.023 -0.684 11.305 1 98.94 321 VAL A C 1
ATOM 2391 O O . VAL A 1 321 ? 11.812 0.202 10.961 1 98.94 321 VAL A O 1
ATOM 2394 N N . PHE A 1 322 ? 11.125 -1.337 12.445 1 98.94 322 PHE A N 1
ATOM 2395 C CA . PHE A 1 322 ? 12.164 -1.06 13.422 1 98.94 322 PHE A CA 1
ATOM 2396 C C . PHE A 1 322 ? 13.273 -2.105 13.344 1 98.94 322 PHE A C 1
ATOM 2398 O O . PHE A 1 322 ? 13 -3.307 13.367 1 98.94 322 PHE A O 1
ATOM 2405 N N . MET B 1 1 ? 15.195 -28.938 -65.812 1 25.28 1 MET B N 1
ATOM 2406 C CA . MET B 1 1 ? 14.516 -29.719 -64.812 1 25.28 1 MET B CA 1
ATOM 2407 C C . MET B 1 1 ? 14.867 -29.203 -63.406 1 25.28 1 MET B C 1
ATOM 2409 O O . MET B 1 1 ? 15.984 -29.406 -62.938 1 25.28 1 MET B O 1
ATOM 2413 N N . CYS B 1 2 ? 14.43 -27.953 -63.031 1 28.2 2 CYS B N 1
ATOM 2414 C CA . CYS B 1 2 ? 14.594 -27.125 -61.844 1 28.2 2 CYS B CA 1
ATOM 2415 C C . CYS B 1 2 ? 14.117 -27.859 -60.594 1 28.2 2 CYS B C 1
ATOM 2417 O O . CYS B 1 2 ? 12.938 -28.188 -60.469 1 28.2 2 CYS B O 1
ATOM 2419 N N . GLU B 1 3 ? 14.992 -28.734 -60.125 1 30.36 3 GLU B N 1
ATOM 2420 C CA . GLU B 1 3 ? 14.703 -29.516 -58.906 1 30.36 3 GLU B CA 1
ATOM 2421 C C . GLU B 1 3 ? 14.188 -28.625 -57.781 1 30.36 3 GLU B C 1
ATOM 2423 O O . GLU B 1 3 ? 14.797 -27.594 -57.469 1 30.36 3 GLU B O 1
ATOM 2428 N N . GLN B 1 4 ? 12.859 -28.562 -57.688 1 34.53 4 GLN B N 1
ATOM 2429 C CA . GLN B 1 4 ? 12.102 -27.906 -56.625 1 34.53 4 GLN B CA 1
ATOM 2430 C C . GLN B 1 4 ? 12.664 -28.281 -55.25 1 34.53 4 GLN B C 1
ATOM 2432 O O . GLN B 1 4 ? 12.828 -29.469 -54.938 1 34.53 4 GLN B O 1
ATOM 2437 N N . GLU B 1 5 ? 13.578 -27.422 -54.719 1 38.22 5 GLU B N 1
ATOM 2438 C CA . GLU B 1 5 ? 14.109 -27.578 -53.375 1 38.22 5 GLU B CA 1
ATOM 2439 C C . GLU B 1 5 ? 13 -27.906 -52.375 1 38.22 5 GLU B C 1
ATOM 2441 O O . GLU B 1 5 ? 11.898 -27.359 -52.469 1 38.22 5 GLU B O 1
ATOM 2446 N N . PRO B 1 6 ? 13.078 -29.047 -51.688 1 37.62 6 PRO B N 1
ATOM 2447 C CA . PRO B 1 6 ? 12.094 -29.422 -50.656 1 37.62 6 PRO B CA 1
ATOM 2448 C C . PRO B 1 6 ? 11.805 -28.297 -49.688 1 37.62 6 PRO B C 1
ATOM 2450 O O . PRO B 1 6 ? 12.703 -27.516 -49.344 1 37.62 6 PRO B O 1
ATOM 2453 N N . THR B 1 7 ? 10.672 -27.672 -49.781 1 33 7 THR B N 1
ATOM 2454 C CA . THR B 1 7 ? 10.18 -26.688 -48.812 1 33 7 THR B CA 1
ATOM 2455 C C . THR B 1 7 ? 10.344 -27.219 -47.375 1 33 7 THR B C 1
ATOM 2457 O O . THR B 1 7 ? 9.969 -28.344 -47.094 1 33 7 THR B O 1
ATOM 2460 N N . ALA B 1 8 ? 11.367 -26.719 -46.688 1 39.44 8 ALA B N 1
ATOM 2461 C CA . ALA B 1 8 ? 11.539 -26.953 -45.25 1 39.44 8 ALA B CA 1
ATOM 2462 C C . ALA B 1 8 ? 10.203 -26.859 -44.531 1 39.44 8 ALA B C 1
ATOM 2464 O O . ALA B 1 8 ? 9.617 -25.781 -44.438 1 39.44 8 ALA B O 1
ATOM 2465 N N . THR B 1 9 ? 9.297 -27.922 -44.625 1 31.03 9 THR B N 1
ATOM 2466 C CA . THR B 1 9 ? 8.156 -27.922 -43.719 1 31.03 9 THR B CA 1
ATOM 2467 C C . THR B 1 9 ? 8.609 -27.656 -42.281 1 31.03 9 THR B C 1
ATOM 2469 O O . THR B 1 9 ? 9.367 -28.453 -41.719 1 31.03 9 THR B O 1
ATOM 2472 N N . THR B 1 10 ? 8.859 -26.547 -41.906 1 34.59 10 THR B N 1
ATOM 2473 C CA . THR B 1 10 ? 9.055 -26.172 -40.531 1 34.59 10 THR B CA 1
ATOM 2474 C C . THR B 1 10 ? 7.977 -26.781 -39.625 1 34.59 10 THR B C 1
ATOM 2476 O O . THR B 1 10 ? 6.797 -26.453 -39.781 1 34.59 10 THR B O 1
ATOM 2479 N N . ALA B 1 11 ? 8.016 -28.047 -39.344 1 34 11 ALA B N 1
ATOM 2480 C CA . ALA B 1 11 ? 7.195 -28.641 -38.312 1 34 11 ALA B CA 1
ATOM 2481 C C . ALA B 1 11 ? 7.078 -27.688 -37.094 1 34 11 ALA B C 1
ATOM 2483 O O . ALA B 1 11 ? 8.07 -27.422 -36.438 1 34 11 ALA B O 1
ATOM 2484 N N . SER B 1 12 ? 6.301 -26.672 -37.156 1 34.53 12 SER B N 1
ATOM 2485 C CA . SER B 1 12 ? 5.848 -25.922 -35.969 1 34.53 12 SER B CA 1
ATOM 2486 C C . SER B 1 12 ? 5.508 -26.859 -34.812 1 34.53 12 SER B C 1
ATOM 2488 O O . SER B 1 12 ? 4.551 -27.641 -34.906 1 34.53 12 SER B O 1
ATOM 2490 N N . THR B 1 13 ? 6.352 -27.703 -34.281 1 35.59 13 THR B N 1
ATOM 2491 C CA . THR B 1 13 ? 6.035 -28.375 -33.031 1 35.59 13 THR B CA 1
ATOM 2492 C C . THR B 1 13 ? 5 -27.578 -32.25 1 35.59 13 THR B C 1
ATOM 2494 O O . THR B 1 13 ? 5.27 -26.453 -31.797 1 35.59 13 THR B O 1
ATOM 2497 N N . THR B 1 14 ? 3.801 -27.547 -32.594 1 39.84 14 THR B N 1
ATOM 2498 C CA . THR B 1 14 ? 2.68 -27 -31.828 1 39.84 14 THR B CA 1
ATOM 2499 C C . THR B 1 14 ? 2.873 -27.25 -30.328 1 39.84 14 THR B C 1
ATOM 2501 O O . THR B 1 14 ? 2.715 -28.375 -29.859 1 39.84 14 THR B O 1
ATOM 2504 N N . ALA B 1 15 ? 3.926 -26.891 -29.703 1 47.41 15 ALA B N 1
ATOM 2505 C CA . ALA B 1 15 ? 4.207 -26.859 -28.266 1 47.41 15 ALA B CA 1
ATOM 2506 C C . ALA B 1 15 ? 2.916 -26.75 -27.469 1 47.41 15 ALA B C 1
ATOM 2508 O O . ALA B 1 15 ? 2.066 -25.906 -27.734 1 47.41 15 ALA B O 1
ATOM 2509 N N . ASN B 1 16 ? 2.467 -27.891 -26.844 1 58.22 16 ASN B N 1
ATOM 2510 C CA . ASN B 1 16 ? 1.251 -28.031 -26.047 1 58.22 16 ASN B CA 1
ATOM 2511 C C . ASN B 1 16 ? 1.051 -26.844 -25.109 1 58.22 16 ASN B C 1
ATOM 2513 O O . ASN B 1 16 ? 1.771 -26.688 -24.125 1 58.22 16 ASN B O 1
ATOM 2517 N N . ARG B 1 17 ? 0.317 -25.922 -25.547 1 76.06 17 ARG B N 1
ATOM 2518 C CA . ARG B 1 17 ? -0.121 -24.781 -24.734 1 76.06 17 ARG B CA 1
ATOM 2519 C C . ARG B 1 17 ? -0.81 -25.25 -23.453 1 76.06 17 ARG B C 1
ATOM 2521 O O . ARG B 1 17 ? -1.585 -26.203 -23.484 1 76.06 17 ARG B O 1
ATOM 2528 N N . GLY B 1 18 ? -0.39 -24.875 -22.312 1 82.69 18 GLY B N 1
ATOM 2529 C CA . GLY B 1 18 ? -0.934 -25.188 -21 1 82.69 18 GLY B CA 1
ATOM 2530 C C . GLY B 1 18 ? -0.177 -26.281 -20.281 1 82.69 18 GLY B C 1
ATOM 2531 O O . GLY B 1 18 ? -0.448 -26.578 -19.109 1 82.69 18 GLY B O 1
ATOM 2532 N N . GLY B 1 19 ? 0.773 -26.938 -21 1 89.56 19 GLY B N 1
ATOM 2533 C CA . GLY B 1 19 ? 1.574 -27.984 -20.391 1 89.56 19 GLY B CA 1
ATOM 2534 C C . GLY B 1 19 ? 0.902 -29.344 -20.406 1 89.56 19 GLY B C 1
ATOM 2535 O O . GLY B 1 19 ? -0.149 -29.516 -21.031 1 89.56 19 GLY B O 1
ATOM 2536 N N . ARG B 1 20 ? 1.533 -30.328 -19.828 1 91.44 20 ARG B N 1
ATOM 2537 C CA . ARG B 1 20 ? 1.009 -31.688 -19.75 1 91.44 20 ARG B CA 1
ATOM 2538 C C . ARG B 1 20 ? -0.334 -31.719 -19.031 1 91.44 20 ARG B C 1
ATOM 2540 O O . ARG B 1 20 ? -0.471 -31.156 -17.938 1 91.44 20 ARG B O 1
ATOM 2547 N N . PRO B 1 21 ? -1.295 -32.406 -19.578 1 95.12 21 PRO B N 1
ATOM 2548 C CA . PRO B 1 21 ? -2.592 -32.5 -18.891 1 95.12 21 PRO B CA 1
ATOM 2549 C C . PRO B 1 21 ? -2.498 -33.188 -17.531 1 95.12 21 PRO B C 1
ATOM 2551 O O . PRO B 1 21 ? -1.688 -34.094 -17.359 1 95.12 21 PRO B O 1
ATOM 2554 N N . VAL B 1 22 ? -3.326 -32.75 -16.641 1 96.5 22 VAL B N 1
ATOM 2555 C CA . VAL B 1 22 ? -3.449 -33.312 -15.305 1 96.5 22 VAL B CA 1
ATOM 2556 C C . VAL B 1 22 ? -4.895 -33.75 -15.047 1 96.5 22 VAL B C 1
ATOM 2558 O O . VAL B 1 22 ? -5.809 -32.906 -15.078 1 96.5 22 VAL B O 1
ATOM 2561 N N . SER B 1 23 ? -5.082 -35 -14.75 1 96.31 23 SER B N 1
ATOM 2562 C CA . SER B 1 23 ? -6.438 -35.469 -14.5 1 96.31 23 SER B CA 1
ATOM 2563 C C . SER B 1 23 ? -6.984 -34.938 -13.188 1 96.31 23 SER B C 1
ATOM 2565 O O . SER B 1 23 ? -6.223 -34.5 -12.32 1 96.31 23 SER B O 1
ATOM 2567 N N . ARG B 1 24 ? -8.312 -35 -13.047 1 94.69 24 ARG B N 1
ATOM 2568 C CA . ARG B 1 24 ? -8.945 -34.562 -11.805 1 94.69 24 ARG B CA 1
ATOM 2569 C C . ARG B 1 24 ? -8.438 -35.375 -10.625 1 94.69 24 ARG B C 1
ATOM 2571 O O . ARG B 1 24 ? -8.18 -34.844 -9.547 1 94.69 24 ARG B O 1
ATOM 2578 N N . ALA B 1 25 ? -8.273 -36.656 -10.82 1 96.81 25 ALA B N 1
ATOM 2579 C CA . ALA B 1 25 ? -7.793 -37.531 -9.766 1 96.81 25 ALA B CA 1
ATOM 2580 C C . ALA B 1 25 ? -6.375 -37.156 -9.344 1 96.81 25 ALA B C 1
ATOM 2582 O O . ALA B 1 25 ? -6.066 -37.156 -8.148 1 96.81 25 ALA B O 1
ATOM 2583 N N . GLU B 1 26 ? -5.527 -36.969 -10.328 1 97.31 26 GLU B N 1
ATOM 2584 C CA . GLU B 1 26 ? -4.16 -36.531 -10.039 1 97.31 26 GLU B CA 1
ATOM 2585 C C . GLU B 1 26 ? -4.141 -35.188 -9.305 1 97.31 26 GLU B C 1
ATOM 2587 O O . GLU B 1 26 ? -3.365 -35 -8.359 1 97.31 26 GLU B O 1
ATOM 2592 N N . PHE B 1 27 ? -5.008 -34.344 -9.734 1 97.31 27 PHE B N 1
ATOM 2593 C CA . PHE B 1 27 ? -5.102 -33.031 -9.094 1 97.31 27 PHE B CA 1
ATOM 2594 C C . PHE B 1 27 ? -5.555 -33.156 -7.648 1 97.31 27 PHE B C 1
ATOM 2596 O O . PHE B 1 27 ? -4.965 -32.562 -6.75 1 97.31 27 PHE B O 1
ATOM 2603 N N . ASP B 1 28 ? -6.598 -33.938 -7.398 1 97.19 28 ASP B N 1
ATOM 2604 C CA . ASP B 1 28 ? -7.129 -34.156 -6.055 1 97.19 28 ASP B CA 1
ATOM 2605 C C . ASP B 1 28 ? -6.07 -34.75 -5.133 1 97.19 28 ASP B C 1
ATOM 2607 O O . ASP B 1 28 ? -5.973 -34.375 -3.963 1 97.19 28 ASP B O 1
ATOM 2611 N N . LYS B 1 29 ? -5.324 -35.656 -5.672 1 98.25 29 LYS B N 1
ATOM 2612 C CA . LYS B 1 29 ? -4.23 -36.25 -4.902 1 98.25 29 LYS B CA 1
ATOM 2613 C C . LYS B 1 29 ? -3.197 -35.188 -4.52 1 98.25 29 LYS B C 1
ATOM 2615 O O . LYS B 1 29 ? -2.723 -35.156 -3.383 1 98.25 29 LYS B O 1
ATOM 2620 N N . MET B 1 30 ? -2.865 -34.344 -5.434 1 98.12 30 MET B N 1
ATOM 2621 C CA . MET B 1 30 ? -1.917 -33.281 -5.176 1 98.12 30 MET B CA 1
ATOM 2622 C C . MET B 1 30 ? -2.467 -32.312 -4.137 1 98.12 30 MET B C 1
ATOM 2624 O O . MET B 1 30 ? -1.737 -31.859 -3.244 1 98.12 30 MET B O 1
ATOM 2628 N N . PHE B 1 31 ? -3.738 -31.984 -4.254 1 98.19 31 PHE B N 1
ATOM 2629 C CA . PHE B 1 31 ? -4.391 -31.109 -3.277 1 98.19 31 PHE B CA 1
ATOM 2630 C C . PHE B 1 31 ? -4.219 -31.656 -1.866 1 98.19 31 PHE B C 1
ATOM 2632 O O . PHE B 1 31 ? -3.801 -30.938 -0.959 1 98.19 31 PHE B O 1
ATOM 2639 N N . GLU B 1 32 ? -4.461 -32.938 -1.723 1 98.44 32 GLU B N 1
ATOM 2640 C CA . GLU B 1 32 ? -4.363 -33.562 -0.413 1 98.44 32 GLU B CA 1
ATOM 2641 C C . GLU B 1 32 ? -2.922 -33.594 0.081 1 98.44 32 GLU B C 1
ATOM 2643 O O . GLU B 1 32 ? -2.664 -33.438 1.274 1 98.44 32 GLU B O 1
ATOM 2648 N N . GLN B 1 33 ? -2.053 -33.781 -0.798 1 98.25 33 GLN B N 1
ATOM 2649 C CA . GLN B 1 33 ? -0.638 -33.875 -0.45 1 98.25 33 GLN B CA 1
ATOM 2650 C C . GLN B 1 33 ? -0.107 -32.5 0.003 1 98.25 33 GLN B C 1
ATOM 2652 O O . GLN B 1 33 ? 0.763 -32.438 0.875 1 98.25 33 GLN B O 1
ATOM 2657 N N . LEU B 1 34 ? -0.604 -31.453 -0.558 1 98.62 34 LEU B N 1
ATOM 2658 C CA . LEU B 1 34 ? -0.052 -30.125 -0.335 1 98.62 34 LEU B CA 1
ATOM 2659 C C . LEU B 1 34 ? -0.795 -29.406 0.788 1 98.62 34 LEU B C 1
ATOM 2661 O O . LEU B 1 34 ? -0.312 -28.406 1.317 1 98.62 34 LEU B O 1
ATOM 2665 N N . ARG B 1 35 ? -1.926 -29.906 1.147 1 98.25 35 ARG B N 1
ATOM 2666 C CA . ARG B 1 35 ? -2.797 -29.234 2.105 1 98.25 35 ARG B CA 1
ATOM 2667 C C . ARG B 1 35 ? -2.084 -29.016 3.436 1 98.25 35 ARG B C 1
ATOM 2669 O O . ARG B 1 35 ? -1.492 -29.938 3.99 1 98.25 35 ARG B O 1
ATOM 2676 N N . THR B 1 36 ? -2.146 -27.797 3.998 1 98.69 36 THR B N 1
ATOM 2677 C CA . THR B 1 36 ? -1.491 -27.469 5.262 1 98.69 36 THR B CA 1
ATOM 2678 C C . THR B 1 36 ? -2.521 -27.125 6.332 1 98.69 36 THR B C 1
ATOM 2680 O O . THR B 1 36 ? -2.24 -26.359 7.246 1 98.69 36 THR B O 1
ATOM 2683 N N . TRP B 1 37 ? -3.68 -27.703 6.195 1 98.5 37 TRP B N 1
ATOM 2684 C CA . TRP B 1 37 ? -4.762 -27.453 7.141 1 98.5 37 TRP B CA 1
ATOM 2685 C C . TRP B 1 37 ? -4.363 -27.875 8.555 1 98.5 37 TRP B C 1
ATOM 2687 O O . TRP B 1 37 ? -3.801 -28.953 8.75 1 98.5 37 TRP B O 1
ATOM 2697 N N . GLY B 1 38 ? -4.559 -26.969 9.492 1 98 38 GLY B N 1
ATOM 2698 C CA . GLY B 1 38 ? -4.301 -27.266 10.891 1 98 38 GLY B CA 1
ATOM 2699 C C . GLY B 1 38 ? -2.863 -27.016 11.297 1 98 38 GLY B C 1
ATOM 2700 O O . GLY B 1 38 ? -2.488 -27.266 12.445 1 98 38 GLY B O 1
ATOM 2701 N N . THR B 1 39 ? -2.068 -26.453 10.406 1 97.31 39 THR B N 1
ATOM 2702 C CA . THR B 1 39 ? -0.646 -26.359 10.711 1 97.31 39 THR B CA 1
ATOM 2703 C C . THR B 1 39 ? -0.295 -24.969 11.25 1 97.31 39 THR B C 1
ATOM 2705 O O . THR B 1 39 ? 0.745 -24.797 11.891 1 97.31 39 THR B O 1
ATOM 2708 N N . HIS B 1 40 ? -1.122 -23.984 10.961 1 97.12 40 HIS B N 1
ATOM 2709 C CA . HIS B 1 40 ? -0.839 -22.625 11.414 1 97.12 40 HIS B CA 1
ATOM 2710 C C . HIS B 1 40 ? -1.629 -22.297 12.672 1 97.12 40 HIS B C 1
ATOM 2712 O O . HIS B 1 40 ? -2.791 -22.688 12.805 1 97.12 40 HIS B O 1
ATOM 2718 N N . ALA B 1 41 ? -0.978 -21.516 13.594 1 96.31 41 ALA B N 1
ATOM 2719 C CA . ALA B 1 41 ? -1.643 -21.125 14.828 1 96.31 41 ALA B CA 1
ATOM 2720 C C . ALA B 1 41 ? -2.9 -20.312 14.539 1 96.31 41 ALA B C 1
ATOM 2722 O O . ALA B 1 41 ? -3.93 -20.484 15.195 1 96.31 41 ALA B O 1
ATOM 2723 N N . ASP B 1 42 ? -2.855 -19.453 13.648 1 97.19 42 ASP B N 1
ATOM 2724 C CA . ASP B 1 42 ? -3.994 -18.688 13.141 1 97.19 42 ASP B CA 1
ATOM 2725 C C . ASP B 1 42 ? -4.273 -19.031 11.68 1 97.19 42 ASP B C 1
ATOM 2727 O O . ASP B 1 42 ? -3.615 -18.516 10.781 1 97.19 42 ASP B O 1
ATOM 2731 N N . ALA B 1 43 ? -5.215 -19.812 11.453 1 98.06 43 ALA B N 1
ATOM 2732 C CA . ALA B 1 43 ? -5.527 -20.328 10.117 1 98.06 43 ALA B CA 1
ATOM 2733 C C . ALA B 1 43 ? -5.902 -19.188 9.172 1 98.06 43 ALA B C 1
ATOM 2735 O O . ALA B 1 43 ? -5.727 -19.297 7.957 1 98.06 43 ALA B O 1
ATOM 2736 N N . SER B 1 44 ? -6.418 -18.125 9.703 1 98.12 44 SER B N 1
ATOM 2737 C CA . SER B 1 44 ? -6.891 -17.031 8.859 1 98.12 44 SER B CA 1
ATOM 2738 C C . SER B 1 44 ? -5.73 -16.344 8.141 1 98.12 44 SER B C 1
ATOM 2740 O O . SER B 1 44 ? -5.941 -15.617 7.168 1 98.12 44 SER B O 1
ATOM 2742 N N . ARG B 1 45 ? -4.512 -16.609 8.602 1 98.38 45 ARG B N 1
ATOM 2743 C CA . ARG B 1 45 ? -3.342 -15.977 8 1 98.38 45 ARG B CA 1
ATOM 2744 C C . ARG B 1 45 ? -2.557 -16.969 7.152 1 98.38 45 ARG B C 1
ATOM 2746 O O . ARG B 1 45 ? -1.738 -16.578 6.32 1 98.38 45 ARG B O 1
ATOM 2753 N N . GLY B 1 46 ? -2.725 -18.266 7.461 1 98.69 46 GLY B N 1
AT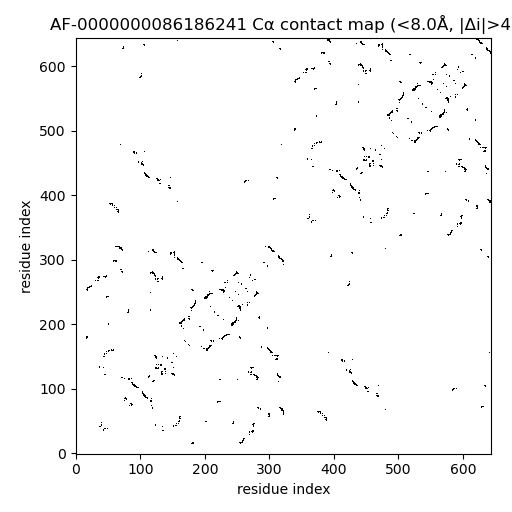OM 2754 C CA . GLY B 1 46 ? -2.002 -19.297 6.738 1 98.69 46 GLY B CA 1
ATOM 2755 C C . GLY B 1 46 ? -0.512 -19.031 6.648 1 98.69 46 GLY B C 1
ATOM 2756 O O . GLY B 1 46 ? 0.139 -18.75 7.66 1 98.69 46 GLY B O 1
ATOM 2757 N N . ALA B 1 47 ? 0.012 -19.141 5.449 1 98.81 47 ALA B N 1
ATOM 2758 C CA . ALA B 1 47 ? 1.449 -19.062 5.195 1 98.81 47 ALA B CA 1
ATOM 2759 C C . ALA B 1 47 ? 1.964 -17.641 5.383 1 98.81 47 ALA B C 1
ATOM 2761 O O . ALA B 1 47 ? 3.174 -17.422 5.469 1 98.81 47 ALA B O 1
ATOM 2762 N N . TRP B 1 48 ? 1.056 -16.672 5.375 1 98.69 48 TRP B N 1
ATOM 2763 C CA . TRP B 1 48 ? 1.423 -15.289 5.68 1 98.69 48 TRP B CA 1
ATOM 2764 C C . TRP B 1 48 ? 2.207 -15.211 6.988 1 98.69 48 TRP B C 1
ATOM 2766 O O . TRP B 1 48 ? 3.09 -14.367 7.137 1 98.69 48 TRP B O 1
ATOM 2776 N N . ALA B 1 49 ? 1.96 -16.125 7.863 1 98.12 49 ALA B N 1
ATOM 2777 C CA . ALA B 1 49 ? 2.545 -16.156 9.203 1 98.12 49 ALA B CA 1
ATOM 2778 C C . ALA B 1 49 ? 3.963 -16.719 9.164 1 98.12 49 ALA B C 1
ATOM 2780 O O . ALA B 1 49 ? 4.684 -16.672 10.164 1 98.12 49 ALA B O 1
ATOM 2781 N N . GLU B 1 50 ? 4.379 -17.234 7.992 1 98.38 50 GLU B N 1
ATOM 2782 C CA . GLU B 1 50 ? 5.734 -17.766 7.855 1 98.38 50 GLU B CA 1
ATOM 2783 C C . GLU B 1 50 ? 6.773 -16.656 7.945 1 98.38 50 GLU B C 1
ATOM 2785 O O . GLU B 1 50 ? 7.965 -16.906 8.125 1 98.38 50 GLU B O 1
ATOM 2790 N N . ALA B 1 51 ? 6.352 -15.406 7.793 1 98.31 51 ALA B N 1
ATOM 2791 C CA . ALA B 1 51 ? 7.25 -14.258 7.91 1 98.31 51 ALA B CA 1
ATOM 2792 C C . ALA B 1 51 ? 6.906 -13.414 9.133 1 98.31 51 ALA B C 1
ATOM 2794 O O . ALA B 1 51 ? 5.73 -13.18 9.422 1 98.31 51 ALA B O 1
ATOM 2795 N N . GLY B 1 52 ? 7.914 -13.008 9.844 1 97.69 52 GLY B N 1
ATOM 2796 C CA . GLY B 1 52 ? 7.809 -12.148 11.008 1 97.69 52 GLY B CA 1
ATOM 2797 C C . GLY B 1 52 ? 8.984 -11.195 11.164 1 97.69 52 GLY B C 1
ATOM 2798 O O . GLY B 1 52 ? 9.664 -10.883 10.18 1 97.69 52 GLY B O 1
ATOM 2799 N N . PRO B 1 53 ? 9.172 -10.742 12.383 1 98.69 53 PRO B N 1
ATOM 2800 C CA . PRO B 1 53 ? 10.211 -9.727 12.609 1 98.69 53 PRO B CA 1
ATOM 2801 C C . PRO B 1 53 ? 11.602 -10.211 12.227 1 98.69 53 PRO B C 1
ATOM 2803 O O . PRO B 1 53 ? 12.414 -9.43 11.719 1 98.69 53 PRO B O 1
ATOM 2806 N N . ARG B 1 54 ? 11.883 -11.477 12.414 1 98.56 54 ARG B N 1
ATOM 2807 C CA . ARG B 1 54 ? 13.195 -11.992 12.062 1 98.56 54 ARG B CA 1
ATOM 2808 C C . ARG B 1 54 ? 13.43 -11.93 10.555 1 98.56 54 ARG B C 1
ATOM 2810 O O . ARG B 1 54 ? 14.5 -11.516 10.102 1 98.56 54 ARG B O 1
ATOM 2817 N N . GLN B 1 55 ? 12.414 -12.391 9.805 1 98.75 55 GLN B N 1
ATOM 2818 C CA . GLN B 1 55 ? 12.523 -12.32 8.344 1 98.75 55 GLN B CA 1
ATOM 2819 C C . GLN B 1 55 ? 12.664 -10.883 7.875 1 98.75 55 GLN B C 1
ATOM 2821 O O . GLN B 1 55 ? 13.422 -10.594 6.945 1 98.75 55 GLN B O 1
ATOM 2826 N N . ALA B 1 56 ? 11.945 -9.977 8.523 1 98.88 56 ALA B N 1
ATOM 2827 C CA . ALA B 1 56 ? 12.008 -8.555 8.172 1 98.88 56 ALA B CA 1
ATOM 2828 C C . ALA B 1 56 ? 13.398 -7.988 8.422 1 98.88 56 ALA B C 1
ATOM 2830 O O . ALA B 1 56 ? 13.953 -7.285 7.574 1 98.88 56 ALA B O 1
ATOM 2831 N N . ALA B 1 57 ? 13.945 -8.281 9.57 1 98.88 57 ALA B N 1
ATOM 2832 C CA . ALA B 1 57 ? 15.281 -7.797 9.906 1 98.88 57 ALA B CA 1
ATOM 2833 C C . ALA B 1 57 ? 16.328 -8.344 8.938 1 98.88 57 ALA B C 1
ATOM 2835 O O . ALA B 1 57 ? 17.203 -7.613 8.469 1 98.88 57 ALA B O 1
ATOM 2836 N N . ASP B 1 58 ? 16.234 -9.664 8.633 1 98.75 58 ASP B N 1
ATOM 2837 C CA . ASP B 1 58 ? 17.156 -10.281 7.688 1 98.75 58 ASP B CA 1
ATOM 2838 C C . ASP B 1 58 ? 17.047 -9.648 6.305 1 98.75 58 ASP B C 1
ATOM 2840 O O . ASP B 1 58 ? 18.047 -9.422 5.633 1 98.75 58 ASP B O 1
ATOM 2844 N N . ALA B 1 59 ? 15.828 -9.367 5.895 1 98.94 59 ALA B N 1
ATOM 2845 C CA . ALA B 1 59 ? 15.602 -8.742 4.594 1 98.94 59 ALA B CA 1
ATOM 2846 C C . ALA B 1 59 ? 16.219 -7.348 4.535 1 98.94 59 ALA B C 1
ATOM 2848 O O . ALA B 1 59 ? 16.75 -6.941 3.502 1 98.94 59 ALA B O 1
ATOM 2849 N N . ALA B 1 60 ? 16.109 -6.598 5.637 1 98.88 60 ALA B N 1
ATOM 2850 C CA . ALA B 1 60 ? 16.641 -5.238 5.664 1 98.88 60 ALA B CA 1
ATOM 2851 C C . ALA B 1 60 ? 18.141 -5.23 5.449 1 98.88 60 ALA B C 1
ATOM 2853 O O . ALA B 1 60 ? 18.688 -4.289 4.871 1 98.88 60 ALA B O 1
ATOM 2854 N N . ARG B 1 61 ? 18.797 -6.293 5.832 1 98.56 61 ARG B N 1
ATOM 2855 C CA . ARG B 1 61 ? 20.25 -6.395 5.684 1 98.56 61 ARG B CA 1
ATOM 2856 C C . ARG B 1 61 ? 20.641 -6.555 4.219 1 98.56 61 ARG B C 1
ATOM 2858 O O . ARG B 1 61 ? 21.797 -6.387 3.859 1 98.56 61 ARG B O 1
ATOM 2865 N N . LEU B 1 62 ? 19.656 -6.844 3.379 1 98.56 62 LEU B N 1
ATOM 2866 C CA . LEU B 1 62 ? 19.922 -7.004 1.956 1 98.56 62 LEU B CA 1
ATOM 2867 C C . LEU B 1 62 ? 20.047 -5.648 1.271 1 98.56 62 LEU B C 1
ATOM 2869 O O . LEU B 1 62 ? 20.531 -5.562 0.141 1 98.56 62 LEU B O 1
ATOM 2873 N N . VAL B 1 63 ? 19.562 -4.523 1.894 1 98.94 63 VAL B N 1
ATOM 2874 C CA . VAL B 1 63 ? 19.531 -3.217 1.241 1 98.94 63 VAL B CA 1
ATOM 2875 C C . VAL B 1 63 ? 20.938 -2.615 1.207 1 98.94 63 VAL B C 1
ATOM 2877 O O . VAL B 1 63 ? 21.578 -2.461 2.25 1 98.94 63 VAL B O 1
ATOM 2880 N N . ARG B 1 64 ? 21.359 -2.291 0.017 1 98.62 64 ARG B N 1
ATOM 2881 C CA . ARG B 1 64 ? 22.672 -1.702 -0.185 1 98.62 64 ARG B CA 1
ATOM 2882 C C . ARG B 1 64 ? 22.578 -0.402 -0.976 1 98.62 64 ARG B C 1
ATOM 2884 O O . ARG B 1 64 ? 22.734 0.685 -0.414 1 98.62 64 ARG B O 1
ATOM 2891 N N . SER B 1 65 ? 22.062 -0.463 -2.199 1 98.75 65 SER B N 1
ATOM 2892 C CA . SER B 1 65 ? 22.016 0.708 -3.068 1 98.75 65 SER B CA 1
ATOM 2893 C C . SER B 1 65 ? 20.859 1.628 -2.699 1 98.75 65 SER B C 1
ATOM 2895 O O . SER B 1 65 ? 20.875 2.818 -3.021 1 98.75 65 SER B O 1
ATOM 2897 N N . GLY B 1 66 ? 19.812 1.019 -2.082 1 98.88 66 GLY B N 1
ATOM 2898 C CA . GLY B 1 66 ? 18.625 1.779 -1.753 1 98.88 66 GLY B CA 1
ATOM 2899 C C . GLY B 1 66 ? 17.688 1.97 -2.938 1 98.88 66 GLY B C 1
ATOM 2900 O O . GLY B 1 66 ? 16.594 2.51 -2.789 1 98.88 66 GLY B O 1
ATOM 2901 N N . ARG B 1 67 ? 18.125 1.524 -4.117 1 98.88 67 ARG B N 1
ATOM 2902 C CA . ARG B 1 67 ? 17.234 1.59 -5.277 1 98.88 67 ARG B CA 1
ATOM 2903 C C . ARG B 1 67 ? 16.016 0.71 -5.074 1 98.88 67 ARG B C 1
ATOM 2905 O O . ARG B 1 67 ? 16.094 -0.363 -4.477 1 98.88 67 ARG B O 1
ATOM 2912 N N . SER B 1 68 ? 14.867 1.209 -5.52 1 98.88 68 SER B N 1
ATOM 2913 C CA . SER B 1 68 ? 13.625 0.499 -5.242 1 98.88 68 SER B CA 1
ATOM 2914 C C . SER B 1 68 ? 12.672 0.571 -6.434 1 98.88 68 SER B C 1
ATOM 2916 O O . SER B 1 68 ? 12.867 1.379 -7.344 1 98.88 68 SER B O 1
ATOM 2918 N N . ALA B 1 69 ? 11.734 -0.338 -6.441 1 98.69 69 ALA B N 1
ATOM 2919 C CA . ALA B 1 69 ? 10.711 -0.405 -7.484 1 98.69 69 ALA B CA 1
ATOM 2920 C C . ALA B 1 69 ? 9.328 -0.657 -6.887 1 98.69 69 ALA B C 1
ATOM 2922 O O . ALA B 1 69 ? 9.188 -1.443 -5.945 1 98.69 69 ALA B O 1
ATOM 2923 N N . ALA B 1 70 ? 8.375 0.077 -7.383 1 98.69 70 ALA B N 1
ATOM 2924 C CA . ALA B 1 70 ? 6.973 -0.236 -7.121 1 98.69 70 ALA B CA 1
ATOM 2925 C C . ALA B 1 70 ? 6.43 -1.226 -8.148 1 98.69 70 ALA B C 1
ATOM 2927 O O . ALA B 1 70 ? 6.77 -1.148 -9.336 1 98.69 70 ALA B O 1
ATOM 2928 N N . LEU B 1 71 ? 5.5 -2.109 -7.684 1 98.88 71 LEU B N 1
ATOM 2929 C CA . LEU B 1 71 ? 5.16 -3.25 -8.523 1 98.88 71 LEU B CA 1
ATOM 2930 C C . LEU B 1 71 ? 3.689 -3.213 -8.922 1 98.88 71 LEU B C 1
ATOM 2932 O O . LEU B 1 71 ? 3.172 -4.176 -9.492 1 98.88 71 LEU B O 1
ATOM 2936 N N . GLY B 1 72 ? 2.99 -2.184 -8.578 1 98.62 72 GLY B N 1
ATOM 2937 C CA . GLY B 1 72 ? 1.587 -2.059 -8.93 1 98.62 72 GLY B CA 1
ATOM 2938 C C . GLY B 1 72 ? 1.373 -1.499 -10.328 1 98.62 72 GLY B C 1
ATOM 2939 O O . GLY B 1 72 ? 2.055 -0.556 -10.734 1 98.62 72 GLY B O 1
ATOM 2940 N N . LEU B 1 73 ? 0.442 -2 -11.031 1 98.25 73 LEU B N 1
ATOM 2941 C CA . LEU B 1 73 ? 0.02 -1.482 -12.328 1 98.25 73 LEU B CA 1
ATOM 2942 C C . LEU B 1 73 ? -0.694 -0.143 -12.172 1 98.25 73 LEU B C 1
ATOM 2944 O O . LEU B 1 73 ? -1.28 0.134 -11.117 1 98.25 73 LEU B O 1
ATOM 2948 N N . PRO B 1 74 ? -0.604 0.688 -13.25 1 96.94 74 PRO B N 1
ATOM 2949 C CA . PRO B 1 74 ? -1.506 1.842 -13.227 1 96.94 74 PRO B CA 1
ATOM 2950 C C . PRO B 1 74 ? -2.977 1.439 -13.148 1 96.94 74 PRO B C 1
ATOM 2952 O O . PRO B 1 74 ? -3.377 0.43 -13.734 1 96.94 74 PRO B O 1
ATOM 2955 N N . TRP B 1 75 ? -3.695 2.213 -12.352 1 95.81 75 TRP B N 1
ATOM 2956 C CA . TRP B 1 75 ? -5.145 2.049 -12.312 1 95.81 75 TRP B CA 1
ATOM 2957 C C . TRP B 1 75 ? -5.742 2.168 -13.711 1 95.81 75 TRP B C 1
ATOM 2959 O O . TRP B 1 75 ? -5.645 3.219 -14.352 1 95.81 75 TRP B O 1
ATOM 2969 N N . ASN B 1 76 ? -6.32 1.067 -14.242 1 95.38 76 ASN B N 1
ATOM 2970 C CA . ASN B 1 76 ? -6.777 0.994 -15.625 1 95.38 76 ASN B CA 1
ATOM 2971 C C . ASN B 1 76 ? -8.273 1.264 -15.734 1 95.38 76 ASN B C 1
ATOM 2973 O O . ASN B 1 76 ? -9.094 0.423 -15.359 1 95.38 76 ASN B O 1
ATOM 2977 N N . THR B 1 77 ? -8.602 2.393 -16.281 1 96.44 77 THR B N 1
ATOM 2978 C CA . THR B 1 77 ? -10 2.818 -16.344 1 96.44 77 THR B CA 1
ATOM 2979 C C . THR B 1 77 ? -10.57 2.582 -17.734 1 96.44 77 THR B C 1
ATOM 2981 O O . THR B 1 77 ? -11.68 3.031 -18.047 1 96.44 77 THR B O 1
ATOM 2984 N N . VAL B 1 78 ? -9.844 1.91 -18.594 1 96.25 78 VAL B N 1
ATOM 2985 C CA . VAL B 1 78 ? -10.258 1.72 -19.969 1 96.25 78 VAL B CA 1
ATOM 2986 C C . VAL B 1 78 ? -10.508 0.237 -20.234 1 96.25 78 VAL B C 1
ATOM 2988 O O . VAL B 1 78 ? -9.656 -0.605 -19.938 1 96.25 78 VAL B O 1
ATOM 2991 N N . ALA B 1 79 ? -11.609 -0.062 -20.828 1 97 79 ALA B N 1
ATOM 2992 C CA . ALA B 1 79 ? -11.938 -1.444 -21.172 1 97 79 ALA B CA 1
ATOM 2993 C C . ALA B 1 79 ? -11.031 -1.969 -22.281 1 97 79 ALA B C 1
ATOM 2995 O O . ALA B 1 79 ? -10.57 -1.202 -23.125 1 97 79 ALA B O 1
ATOM 2996 N N . GLY B 1 80 ? -10.703 -3.227 -22.266 1 96.94 80 GLY B N 1
ATOM 2997 C CA . GLY B 1 80 ? -9.922 -3.943 -23.25 1 96.94 80 GLY B CA 1
ATOM 2998 C C . GLY B 1 80 ? -9.984 -5.449 -23.094 1 96.94 80 GLY B C 1
ATOM 2999 O O . GLY B 1 80 ? -10.641 -5.953 -22.172 1 96.94 80 GLY B O 1
ATOM 3000 N N . PRO B 1 81 ? -9.297 -6.203 -24 1 97.19 81 PRO B N 1
ATOM 3001 C CA . PRO B 1 81 ? -9.336 -7.664 -23.906 1 97.19 81 PRO B CA 1
ATOM 3002 C C . PRO B 1 81 ? -8.828 -8.195 -22.578 1 97.19 81 PRO B C 1
ATOM 3004 O O . PRO B 1 81 ? -9.227 -9.273 -22.141 1 97.19 81 PRO B O 1
ATOM 3007 N N . ASP B 1 82 ? -7.98 -7.422 -21.906 1 97.31 82 ASP B N 1
ATOM 3008 C CA . ASP B 1 82 ? -7.43 -7.832 -20.609 1 97.31 82 ASP B CA 1
ATOM 3009 C C . ASP B 1 82 ? -8.039 -7.023 -19.469 1 97.31 82 ASP B C 1
ATOM 3011 O O . ASP B 1 82 ? -7.531 -7.043 -18.344 1 97.31 82 ASP B O 1
ATOM 3015 N N . ASN B 1 83 ? -9.031 -6.254 -19.781 1 97.25 83 ASN B N 1
ATOM 3016 C CA . ASN B 1 83 ? -9.68 -5.402 -18.797 1 97.25 83 ASN B CA 1
ATOM 3017 C C . ASN B 1 83 ? -11.188 -5.328 -19.016 1 97.25 83 ASN B C 1
ATOM 3019 O O . ASN B 1 83 ? -11.719 -4.273 -19.375 1 97.25 83 ASN B O 1
ATOM 3023 N N . ALA B 1 84 ? -11.891 -6.367 -18.672 1 94.5 84 ALA B N 1
ATOM 3024 C CA . ALA B 1 84 ? -13.32 -6.48 -18.953 1 94.5 84 ALA B CA 1
ATOM 3025 C C . ALA B 1 84 ? -14.133 -5.598 -18 1 94.5 84 ALA B C 1
ATOM 3027 O O . ALA B 1 84 ? -15.227 -5.152 -18.344 1 94.5 84 ALA B O 1
ATOM 3028 N N . VAL B 1 85 ? -13.664 -5.363 -16.828 1 95.44 85 VAL B N 1
ATOM 3029 C CA . VAL B 1 85 ? -14.312 -4.508 -15.836 1 95.44 85 VAL B CA 1
ATOM 3030 C C . VAL B 1 85 ? -13.359 -3.396 -15.406 1 95.44 85 VAL B C 1
ATOM 3032 O O . VAL B 1 85 ? -12.602 -3.557 -14.445 1 95.44 85 VAL B O 1
ATOM 3035 N N . PRO B 1 86 ? -13.383 -2.287 -16.078 1 97.12 86 PRO B N 1
ATOM 3036 C CA . PRO B 1 86 ? -12.43 -1.21 -15.789 1 97.12 86 PRO B CA 1
ATOM 3037 C C . PRO B 1 86 ? -12.609 -0.627 -14.391 1 97.12 86 PRO B C 1
ATOM 3039 O O . PRO B 1 86 ? -13.727 -0.587 -13.875 1 97.12 86 PRO B O 1
ATOM 3042 N N . ALA B 1 87 ? -11.547 -0.188 -13.781 1 97.5 87 ALA B N 1
ATOM 3043 C CA . ALA B 1 87 ? -11.594 0.587 -12.547 1 97.5 87 ALA B CA 1
ATOM 3044 C C . ALA B 1 87 ? -12.273 1.934 -12.766 1 97.5 87 ALA B C 1
ATOM 3046 O O . ALA B 1 87 ? -12.461 2.365 -13.906 1 97.5 87 ALA B O 1
ATOM 3047 N N . LEU B 1 88 ? -12.688 2.494 -11.68 1 97.31 88 LEU B N 1
ATOM 3048 C CA . LEU B 1 88 ? -13.328 3.805 -11.703 1 97.31 88 LEU B CA 1
ATOM 3049 C C . LEU B 1 88 ? -12.406 4.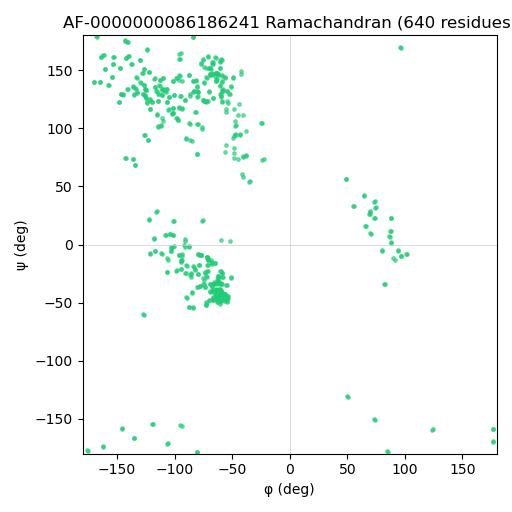875 -11.141 1 97.31 88 LEU B C 1
ATOM 3051 O O . LEU B 1 88 ? -11.719 4.648 -10.141 1 97.31 88 LEU B O 1
ATOM 3055 N N . HIS B 1 89 ? -12.305 5.965 -11.812 1 97.88 89 HIS B N 1
ATOM 3056 C CA . HIS B 1 89 ? -11.656 7.184 -11.344 1 97.88 89 HIS B CA 1
ATOM 3057 C C . HIS B 1 89 ? -12.328 8.422 -11.922 1 97.88 89 HIS B C 1
ATOM 3059 O O . HIS B 1 89 ? -12.414 8.578 -13.141 1 97.88 89 HIS B O 1
ATOM 3065 N N . TYR B 1 90 ? -12.805 9.328 -11.102 1 96.62 90 TYR B N 1
ATOM 3066 C CA . TYR B 1 90 ? -13.367 10.602 -11.531 1 96.62 90 TYR B CA 1
ATOM 3067 C C . TYR B 1 90 ? -13.234 11.648 -10.43 1 96.62 90 TYR B C 1
ATOM 3069 O O . TYR B 1 90 ? -13.07 11.312 -9.258 1 96.62 90 TYR B O 1
ATOM 3077 N N . MET B 1 91 ? -13.227 12.898 -10.867 1 96 91 MET B N 1
ATOM 3078 C CA . MET B 1 91 ? -13.156 13.984 -9.891 1 96 91 MET B CA 1
ATOM 3079 C C . MET B 1 91 ? -14.5 14.164 -9.18 1 96 91 MET B C 1
ATOM 3081 O O . MET B 1 91 ? -15.531 14.344 -9.828 1 96 91 MET B O 1
ATOM 3085 N N . SER B 1 92 ? -14.461 14.078 -7.883 1 93.81 92 SER B N 1
ATOM 3086 C CA . SER B 1 92 ? -15.688 14.266 -7.109 1 93.81 92 SER B CA 1
ATOM 3087 C C . SER B 1 92 ? -15.883 15.727 -6.723 1 93.81 92 SER B C 1
ATOM 3089 O O . SER B 1 92 ? -16.984 16.141 -6.375 1 93.81 92 SER B O 1
ATOM 3091 N N . ASP B 1 93 ? -14.789 16.453 -6.66 1 89.69 93 ASP B N 1
ATOM 3092 C CA . ASP B 1 93 ? -14.844 17.875 -6.395 1 89.69 93 ASP B CA 1
ATOM 3093 C C . ASP B 1 93 ? -13.727 18.609 -7.141 1 89.69 93 ASP B C 1
ATOM 3095 O O . ASP B 1 93 ? -12.578 18.172 -7.141 1 89.69 93 ASP B O 1
ATOM 3099 N N . LEU B 1 94 ? -14.125 19.594 -7.812 1 83.69 94 LEU B N 1
ATOM 3100 C CA . LEU B 1 94 ? -13.172 20.484 -8.469 1 83.69 94 LEU B CA 1
ATOM 3101 C C . LEU B 1 94 ? -13.141 21.844 -7.781 1 83.69 94 LEU B C 1
ATOM 3103 O O . LEU B 1 94 ? -14.172 22.5 -7.648 1 83.69 94 LEU B O 1
ATOM 3107 N N . GLY B 1 95 ? -12 22.078 -7 1 69.12 95 GLY B N 1
ATOM 3108 C CA . GLY B 1 95 ? -11.867 23.328 -6.285 1 69.12 95 GLY B CA 1
ATOM 3109 C C . GLY B 1 95 ? -12.398 24.516 -7.07 1 69.12 95 GLY B C 1
ATOM 3110 O O . GLY B 1 95 ? -12.109 24.656 -8.266 1 69.12 95 GLY B O 1
ATOM 3111 N N . VAL B 1 96 ? -13.664 24.875 -6.734 1 63.53 96 VAL B N 1
ATOM 3112 C CA . VAL B 1 96 ? -14.148 26.125 -7.293 1 63.53 96 VAL B CA 1
ATOM 3113 C C . VAL B 1 96 ? -13.594 27.297 -6.492 1 63.53 96 VAL B C 1
ATOM 3115 O O . VAL B 1 96 ? -13.305 27.172 -5.301 1 63.53 96 VAL B O 1
ATOM 3118 N N . ARG B 1 97 ? -13.031 28.297 -7.254 1 57.31 97 ARG B N 1
ATOM 3119 C CA . ARG B 1 97 ? -12.289 29.5 -6.871 1 57.31 97 ARG B CA 1
ATOM 3120 C C . ARG B 1 97 ? -13.055 30.312 -5.828 1 57.31 97 ARG B C 1
ATOM 3122 O O . ARG B 1 97 ? -12.641 31.406 -5.469 1 57.31 97 ARG B O 1
ATOM 3129 N N . GLU B 1 98 ? -14.336 29.719 -5.348 1 54.81 98 GLU B N 1
ATOM 3130 C CA . GLU B 1 98 ? -14.961 30.703 -4.473 1 54.81 98 GLU B CA 1
ATOM 3131 C C . GLU B 1 98 ? -14.594 30.469 -3.014 1 54.81 98 GLU B C 1
ATOM 3133 O O . GLU B 1 98 ? -14.344 29.328 -2.611 1 54.81 98 GLU B O 1
ATOM 3138 N N . ALA B 1 99 ? -14.297 31.406 -1.974 1 57.16 99 ALA B N 1
ATOM 3139 C CA . ALA B 1 99 ? -14.031 31.453 -0.538 1 57.16 99 ALA B CA 1
ATOM 3140 C C . ALA B 1 99 ? -14.977 30.531 0.227 1 57.16 99 ALA B C 1
ATOM 3142 O O . ALA B 1 99 ? -16.078 30.25 -0.238 1 57.16 99 ALA B O 1
ATOM 3143 N N . PRO B 1 100 ? -14.586 29.812 1.542 1 66.62 100 PRO B N 1
ATOM 3144 C CA . PRO B 1 100 ? -13.25 30.062 2.098 1 66.62 100 PRO B CA 1
ATOM 3145 C C . PRO B 1 100 ? -12.172 29.219 1.422 1 66.62 100 PRO B C 1
ATOM 3147 O O . PRO B 1 100 ? -12.453 28.125 0.928 1 66.62 100 PRO B O 1
ATOM 3150 N N . GLU B 1 101 ? -10.969 29.922 1.235 1 76.88 101 GLU B N 1
ATOM 3151 C CA . GLU B 1 101 ? -9.781 29.266 0.716 1 76.88 101 GLU B CA 1
ATOM 3152 C C . GLU B 1 101 ? -9.312 28.156 1.66 1 76.88 101 GLU B C 1
ATOM 3154 O O . GLU B 1 101 ? -9.648 28.156 2.846 1 76.88 101 GLU B O 1
ATOM 3159 N N . PRO B 1 102 ? -8.773 27.094 1.192 1 74.31 102 PRO B N 1
ATOM 3160 C CA . PRO B 1 102 ? -8.359 26.797 -0.181 1 74.31 102 PRO B CA 1
ATOM 3161 C C . PRO B 1 102 ? -9.43 26.047 -0.973 1 74.31 102 PRO B C 1
ATOM 3163 O O . PRO B 1 102 ? -10.438 25.625 -0.404 1 74.31 102 PRO B O 1
ATOM 3166 N N . SER B 1 103 ? -9.188 26.078 -2.283 1 87.31 103 SER B N 1
ATOM 3167 C CA . SER B 1 103 ? -9.938 25.172 -3.15 1 87.31 103 SER B CA 1
ATOM 3168 C C . SER B 1 103 ? -9.258 23.812 -3.242 1 87.31 103 SER B C 1
ATOM 3170 O O . SER B 1 103 ? -8.039 23.719 -3.41 1 87.31 103 SER B O 1
ATOM 3172 N N . THR B 1 104 ? -10.078 22.797 -3 1 93.31 104 THR B N 1
ATOM 3173 C CA . THR B 1 104 ? -9.523 21.453 -2.998 1 93.31 104 THR B CA 1
ATOM 3174 C C . THR B 1 104 ? -10.023 20.656 -4.203 1 93.31 104 THR B C 1
ATOM 3176 O O . THR B 1 104 ? -11.172 20.812 -4.625 1 93.31 104 THR B O 1
ATOM 3179 N N . ASN B 1 105 ? -9.109 20 -4.859 1 95.94 105 ASN B N 1
ATOM 3180 C CA . ASN B 1 105 ? -9.438 18.969 -5.844 1 95.94 105 ASN B CA 1
ATOM 3181 C C . ASN B 1 105 ? -9.516 17.594 -5.199 1 95.94 105 ASN B C 1
ATOM 3183 O O . ASN B 1 105 ? -8.586 17.172 -4.512 1 95.94 105 ASN B O 1
ATOM 3187 N N . LYS B 1 106 ? -10.641 16.969 -5.395 1 96.5 106 LYS B N 1
ATOM 3188 C CA . LYS B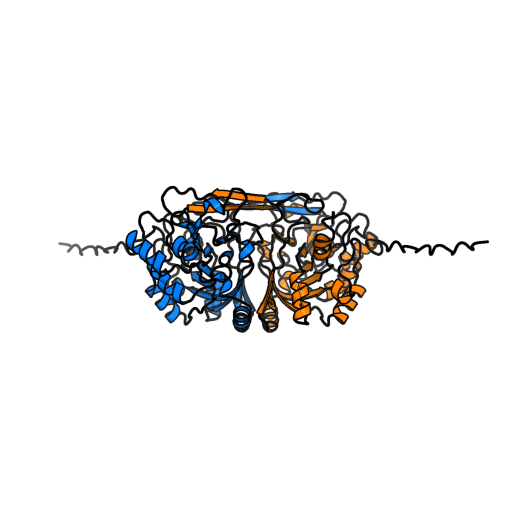 1 106 ? -10.867 15.648 -4.805 1 96.5 106 LYS B CA 1
ATOM 3189 C C . LYS B 1 106 ? -11.32 14.648 -5.855 1 96.5 106 LYS B C 1
ATOM 3191 O O . LYS B 1 106 ? -11.945 15.023 -6.855 1 96.5 106 LYS B O 1
ATOM 3196 N N . ASP B 1 107 ? -10.945 13.422 -5.684 1 97.12 107 ASP B N 1
ATOM 3197 C CA . ASP B 1 107 ? -11.352 12.422 -6.66 1 97.12 107 ASP B CA 1
ATOM 3198 C C . ASP B 1 107 ? -11.797 11.133 -5.965 1 97.12 107 ASP B C 1
ATOM 3200 O O . ASP B 1 107 ? -11.508 10.922 -4.785 1 97.12 107 ASP B O 1
ATOM 3204 N N . PHE B 1 108 ? -12.633 10.367 -6.637 1 97.88 108 PHE B N 1
ATOM 3205 C CA . PHE B 1 108 ? -13.164 9.055 -6.273 1 97.88 108 PHE B CA 1
ATOM 3206 C C . PHE B 1 108 ? -12.43 7.953 -7.031 1 97.88 108 PHE B C 1
ATOM 3208 O O . PHE B 1 108 ? -12.133 8.102 -8.219 1 97.88 108 PHE B O 1
ATOM 3215 N N . ILE B 1 109 ? -12.164 6.816 -6.285 1 98.19 109 ILE B N 1
ATOM 3216 C CA . ILE B 1 109 ? -11.656 5.621 -6.953 1 98.19 109 ILE B CA 1
ATOM 3217 C C . ILE B 1 109 ? -12.531 4.426 -6.605 1 98.19 109 ILE B C 1
ATOM 3219 O O . ILE B 1 109 ? -13.125 4.375 -5.523 1 98.19 109 ILE B O 1
ATOM 3223 N N . GLY B 1 110 ? -12.641 3.463 -7.453 1 98.44 110 GLY B N 1
ATOM 3224 C CA . GLY B 1 110 ? -13.336 2.207 -7.215 1 98.44 110 GLY B CA 1
ATOM 3225 C C . GLY B 1 110 ? -12.914 1.103 -8.164 1 98.44 110 GLY B C 1
ATOM 3226 O O . GLY B 1 110 ? -12.508 1.372 -9.297 1 98.44 110 GLY B O 1
ATOM 3227 N N . ALA B 1 111 ? -12.992 -0.186 -7.711 1 98.19 111 ALA B N 1
ATOM 3228 C CA . ALA B 1 111 ? -12.602 -1.278 -8.602 1 98.19 111 ALA B CA 1
ATOM 3229 C C . ALA B 1 111 ? -13.109 -2.619 -8.078 1 98.19 111 ALA B C 1
ATOM 3231 O O . ALA B 1 111 ? -13.094 -2.867 -6.867 1 98.19 111 ALA B O 1
ATOM 3232 N N . ASP B 1 112 ? -13.578 -3.453 -8.977 1 97.69 112 ASP B N 1
ATOM 3233 C CA . ASP B 1 112 ? -13.523 -4.902 -8.82 1 97.69 112 ASP B CA 1
ATOM 3234 C C . ASP B 1 112 ? -12.117 -5.43 -9.086 1 97.69 112 ASP B C 1
ATOM 3236 O O . ASP B 1 112 ? -11.75 -5.68 -10.242 1 97.69 112 ASP B O 1
ATOM 3240 N N . PHE B 1 113 ? -11.375 -5.68 -8.086 1 97.44 113 PHE B N 1
ATOM 3241 C CA . PHE B 1 113 ? -9.93 -5.711 -8.266 1 97.44 113 PHE B CA 1
ATOM 3242 C C . PHE B 1 113 ? -9.453 -7.133 -8.539 1 97.44 113 PHE B C 1
ATOM 3244 O O . PHE B 1 113 ? -8.305 -7.34 -8.938 1 97.44 113 PHE B O 1
ATOM 3251 N N . HIS B 1 114 ? -10.227 -8.211 -8.352 1 96.38 114 HIS B N 1
ATOM 3252 C CA . HIS B 1 114 ? -9.789 -9.594 -8.547 1 96.38 114 HIS B CA 1
ATOM 3253 C C . HIS B 1 114 ? -9.719 -9.938 -10.031 1 96.38 114 HIS B C 1
ATOM 3255 O O . HIS B 1 114 ? -9.602 -11.109 -10.398 1 96.38 114 HIS B O 1
ATOM 3261 N N . GLY B 1 115 ? -9.641 -9.133 -10.922 1 93.31 115 GLY B N 1
ATOM 3262 C CA . GLY B 1 115 ? -9.547 -9.391 -12.352 1 93.31 115 GLY B CA 1
ATOM 3263 C C . GLY B 1 115 ? -8.125 -9.445 -12.859 1 93.31 115 GLY B C 1
ATOM 3264 O O . GLY B 1 115 ? -7.207 -9.828 -12.125 1 93.31 115 GLY B O 1
ATOM 3265 N N . LYS B 1 116 ? -7.957 -9.195 -14.109 1 95.88 116 LYS B N 1
ATOM 3266 C CA . LYS B 1 116 ? -6.672 -9.367 -14.781 1 95.88 116 LYS B CA 1
ATOM 3267 C C . LYS B 1 116 ? -5.953 -8.031 -14.945 1 95.88 116 LYS B C 1
ATOM 3269 O O . LYS B 1 116 ? -4.801 -7.992 -15.375 1 95.88 116 LYS B O 1
ATOM 3274 N N . ALA B 1 117 ? -6.578 -6.969 -14.508 1 96.12 117 ALA B N 1
ATOM 3275 C CA . ALA B 1 117 ? -6.062 -5.66 -14.898 1 96.12 117 ALA B CA 1
ATOM 3276 C C . ALA B 1 117 ? -5.602 -4.863 -13.68 1 96.12 117 ALA B C 1
ATOM 3278 O O . ALA B 1 117 ? -5.082 -3.754 -13.812 1 96.12 117 ALA B O 1
ATOM 3279 N N . VAL B 1 118 ? -5.812 -5.348 -12.516 1 97.94 118 VAL B N 1
ATOM 3280 C CA . VAL B 1 118 ? -5.457 -4.656 -11.281 1 97.94 118 VAL B CA 1
ATOM 3281 C C . VAL B 1 118 ? -4.465 -5.5 -10.484 1 97.94 118 VAL B C 1
ATOM 3283 O O . VAL B 1 118 ? -4.703 -6.688 -10.242 1 97.94 118 VAL B O 1
ATOM 3286 N N . SER B 1 119 ? -3.309 -4.93 -10.188 1 98.75 119 SER B N 1
ATOM 3287 C CA . SER B 1 119 ? -2.439 -5.59 -9.219 1 98.75 119 SER B CA 1
ATOM 3288 C C . SER B 1 119 ? -3.137 -5.754 -7.875 1 98.75 119 SER B C 1
ATOM 3290 O O . SER B 1 119 ? -3.613 -4.777 -7.293 1 98.75 119 SER B O 1
ATOM 3292 N N . HIS B 1 120 ? -3.234 -6.992 -7.383 1 98.81 120 HIS B N 1
ATOM 3293 C CA . HIS B 1 120 ? -4.008 -7.191 -6.164 1 98.81 120 HIS B CA 1
ATOM 3294 C C . HIS B 1 120 ? -3.52 -8.414 -5.398 1 98.81 120 HIS B C 1
ATOM 3296 O O . HIS B 1 120 ? -2.77 -9.234 -5.938 1 98.81 120 HIS B O 1
ATOM 3302 N N . LEU B 1 121 ? -3.891 -8.43 -4.156 1 98.88 121 LEU B N 1
ATOM 3303 C CA . LEU B 1 121 ? -3.68 -9.555 -3.258 1 98.88 121 LEU B CA 1
ATOM 3304 C C . LEU B 1 121 ? -4.957 -10.375 -3.104 1 98.88 121 LEU B C 1
ATOM 3306 O O . LEU B 1 121 ? -6.039 -9.812 -2.91 1 98.88 121 LEU B O 1
ATOM 3310 N N . ASP B 1 122 ? -4.867 -11.68 -3.307 1 98.81 122 ASP B N 1
ATOM 3311 C CA . ASP B 1 122 ? -5.938 -12.609 -2.979 1 98.81 122 ASP B CA 1
ATOM 3312 C C . ASP B 1 122 ? -5.75 -13.195 -1.58 1 98.81 122 ASP B C 1
ATOM 3314 O O . ASP B 1 122 ? -4.758 -13.875 -1.313 1 98.81 122 ASP B O 1
ATOM 3318 N N . ALA B 1 123 ? -6.715 -12.898 -0.708 1 98.88 123 ALA B N 1
ATOM 3319 C CA . ALA B 1 123 ? -6.668 -13.469 0.634 1 98.88 123 ALA B CA 1
ATOM 3320 C C . ALA B 1 123 ? -7.199 -14.906 0.636 1 98.88 123 ALA B C 1
ATOM 3322 O O . ALA B 1 123 ? -7.547 -15.445 -0.416 1 98.88 123 ALA B O 1
ATOM 3323 N N . LEU B 1 124 ? -7.223 -15.508 1.805 1 98.75 124 LEU B N 1
ATOM 3324 C CA . LEU B 1 124 ? -7.52 -16.938 1.893 1 98.75 124 LEU B CA 1
ATOM 3325 C C . LEU B 1 124 ? -9.016 -17.188 1.721 1 98.75 124 LEU B C 1
ATOM 3327 O O . LEU B 1 124 ? -9.43 -18.328 1.52 1 98.75 124 LEU B O 1
ATOM 3331 N N . SER B 1 125 ? -9.82 -16.156 1.713 1 98.38 125 SER B N 1
ATOM 3332 C CA . SER B 1 125 ? -11.258 -16.297 1.51 1 98.38 125 SER B CA 1
ATOM 3333 C C . SER B 1 125 ? -11.617 -16.172 0.032 1 98.38 125 SER B C 1
ATOM 3335 O O . SER B 1 125 ? -12.781 -16.359 -0.343 1 98.38 125 SER B O 1
ATOM 3337 N N . HIS B 1 126 ? -10.727 -15.961 -0.845 1 97.62 126 HIS B N 1
ATOM 3338 C CA . HIS B 1 126 ? -10.969 -15.602 -2.238 1 97.62 126 HIS B CA 1
ATOM 3339 C C . HIS B 1 126 ? -11.445 -16.812 -3.043 1 97.62 126 HIS B C 1
ATOM 3341 O O . HIS B 1 126 ? -12.258 -16.656 -3.959 1 97.62 126 HIS B O 1
ATOM 3347 N N . ILE B 1 127 ? -10.953 -18.016 -2.713 1 96.5 127 ILE B N 1
ATOM 3348 C CA . ILE B 1 127 ? -11.258 -19.125 -3.619 1 96.5 127 ILE B CA 1
ATOM 3349 C C . ILE B 1 127 ? -11.539 -20.391 -2.814 1 96.5 127 ILE B C 1
ATOM 3351 O O . ILE B 1 127 ? -10.797 -20.719 -1.883 1 96.5 127 ILE B O 1
ATOM 3355 N N . ALA B 1 128 ? -12.602 -21.047 -3.203 1 95.81 128 ALA B N 1
ATOM 3356 C CA . ALA B 1 128 ? -13.008 -22.312 -2.586 1 95.81 128 ALA B CA 1
ATOM 3357 C C . ALA B 1 128 ? -12.859 -23.469 -3.564 1 95.81 128 ALA B C 1
ATOM 3359 O O . ALA B 1 128 ? -13.07 -23.312 -4.77 1 95.81 128 ALA B O 1
ATOM 3360 N N . TYR B 1 129 ? -12.438 -24.562 -3.08 1 95.44 129 TYR B N 1
ATOM 3361 C CA . TYR B 1 129 ? -12.445 -25.828 -3.811 1 95.44 129 TYR B CA 1
ATOM 3362 C C . TYR B 1 129 ? -13.398 -26.828 -3.168 1 95.44 129 TYR B C 1
ATOM 3364 O O . TYR B 1 129 ? -13.305 -27.109 -1.971 1 95.44 129 TYR B O 1
ATOM 3372 N N . ARG B 1 130 ? -14.336 -27.328 -3.936 1 92.69 130 ARG B N 1
ATOM 3373 C CA . ARG B 1 130 ? -15.375 -28.219 -3.441 1 92.69 130 ARG B CA 1
ATOM 3374 C C . ARG B 1 130 ? -16.125 -27.609 -2.271 1 92.69 130 ARG B C 1
ATOM 3376 O O . ARG B 1 130 ? -16.406 -28.266 -1.272 1 92.69 130 ARG B O 1
ATOM 3383 N N . GLY B 1 131 ? -16.266 -26.281 -2.305 1 93.62 131 GLY B N 1
ATOM 3384 C CA . GLY B 1 131 ? -17.078 -25.547 -1.355 1 93.62 131 GLY B CA 1
ATOM 3385 C C . GLY B 1 131 ? -16.328 -25.141 -0.105 1 93.62 131 GLY B C 1
ATOM 3386 O O . GLY B 1 131 ? -16.875 -24.5 0.783 1 93.62 131 GLY B O 1
ATOM 3387 N N . GLU B 1 132 ? -15.023 -25.484 -0.062 1 96.19 132 GLU B N 1
ATOM 3388 C CA . GLU B 1 132 ? -14.266 -25.234 1.163 1 96.19 132 GLU B CA 1
ATOM 3389 C C . GLU B 1 132 ? -13.133 -24.25 0.92 1 96.19 132 GLU B C 1
ATOM 3391 O O . GLU B 1 132 ? -12.469 -24.297 -0.117 1 96.19 132 GLU B O 1
ATOM 3396 N N . LEU B 1 133 ? -13.031 -23.344 1.824 1 97.31 133 LEU B N 1
ATOM 3397 C CA . LEU B 1 133 ? -11.867 -22.469 1.889 1 97.31 133 LEU B CA 1
ATOM 3398 C C . LEU B 1 133 ? -10.727 -23.125 2.643 1 97.31 133 LEU B C 1
ATOM 3400 O O . LEU B 1 133 ? -10.828 -24.297 3.025 1 97.31 133 LEU B O 1
ATOM 3404 N N . TYR B 1 134 ? -9.617 -22.484 2.768 1 98.38 134 TYR B N 1
ATOM 3405 C CA . TYR B 1 134 ? -8.477 -23 3.531 1 98.38 134 TYR B CA 1
ATOM 3406 C C . TYR B 1 134 ? -8.914 -23.469 4.914 1 98.38 134 TYR B C 1
ATOM 3408 O O . TYR B 1 134 ? -9.781 -22.844 5.539 1 98.38 134 TYR B O 1
ATOM 3416 N N . ASP B 1 135 ? -8.297 -24.5 5.367 1 98.5 135 ASP B N 1
ATOM 3417 C CA . ASP B 1 135 ? -8.477 -25.094 6.691 1 98.5 135 ASP B CA 1
ATOM 3418 C C . ASP B 1 135 ? -9.883 -25.672 6.848 1 98.5 135 ASP B C 1
ATOM 3420 O O . ASP B 1 135 ? -10.375 -25.812 7.965 1 98.5 135 ASP B O 1
ATOM 3424 N N . GLY B 1 136 ? -10.586 -25.859 5.758 1 97.94 136 GLY B N 1
ATOM 3425 C CA . GLY B 1 136 ? -11.828 -26.609 5.727 1 97.94 136 GLY B CA 1
ATOM 3426 C C . GLY B 1 136 ? -13.047 -25.75 6.039 1 97.94 136 GLY B C 1
ATOM 3427 O O . GLY B 1 136 ? -14.133 -26.281 6.281 1 97.94 136 GLY B O 1
ATOM 3428 N N . HIS B 1 137 ? -12.945 -24.5 6.078 1 97.44 137 HIS B N 1
ATOM 3429 C CA . HIS B 1 137 ? -14.102 -23.656 6.332 1 97.44 137 HIS B CA 1
ATOM 3430 C C . HIS B 1 137 ? -15.062 -23.672 5.152 1 97.44 137 HIS B C 1
ATOM 3432 O O . HIS B 1 137 ? -14.656 -23.469 4.004 1 97.44 137 HIS B O 1
ATOM 3438 N N . VAL B 1 138 ? -16.281 -23.859 5.418 1 96.12 138 VAL B N 1
ATOM 3439 C CA . VAL B 1 138 ? -17.297 -23.859 4.371 1 96.12 138 VAL B CA 1
ATOM 3440 C C . VAL B 1 138 ? -17.531 -22.438 3.885 1 96.12 138 VAL B C 1
ATOM 3442 O O . VAL B 1 138 ? -17.922 -21.562 4.664 1 96.12 138 VAL B O 1
ATOM 3445 N N . SER B 1 139 ? -17.375 -22.188 2.646 1 95.69 139 SER B N 1
ATOM 3446 C CA . SER B 1 139 ? -17.375 -20.844 2.084 1 95.69 139 SER B CA 1
ATOM 3447 C C . SER B 1 139 ? -18.703 -20.141 2.35 1 95.69 139 SER B C 1
ATOM 3449 O O . SER B 1 139 ? -18.734 -18.984 2.793 1 95.69 139 SER B O 1
ATOM 3451 N N . THR B 1 140 ? -19.812 -20.797 2.154 1 93.69 140 THR B N 1
ATOM 3452 C CA . THR B 1 140 ? -21.141 -20.188 2.252 1 93.69 140 THR B CA 1
ATOM 3453 C C . THR B 1 140 ? -21.484 -19.859 3.703 1 93.69 140 THR B C 1
ATOM 3455 O O . THR B 1 140 ? -22.438 -19.125 3.973 1 93.69 140 THR B O 1
ATOM 3458 N N . GLU B 1 141 ? -20.672 -20.391 4.613 1 95.88 141 GLU B N 1
ATOM 3459 C CA . GLU B 1 141 ? -20.938 -20.141 6.027 1 95.88 141 GLU B CA 1
ATOM 3460 C C . GLU B 1 141 ? -20.125 -18.938 6.527 1 95.88 141 GLU B C 1
ATOM 3462 O O . GLU B 1 141 ? -20.484 -18.328 7.531 1 95.88 141 GLU B O 1
ATOM 3467 N N . VAL B 1 142 ? -19.031 -18.625 5.781 1 97.06 142 VAL B N 1
ATOM 3468 C CA . VAL B 1 142 ? -18.141 -17.625 6.359 1 97.06 142 VAL B CA 1
ATOM 3469 C C . VAL B 1 142 ? -18.016 -16.438 5.414 1 97.06 142 VAL B C 1
ATOM 3471 O O . VAL B 1 142 ? -17.391 -15.438 5.754 1 97.06 142 VAL B O 1
ATOM 3474 N N . VAL B 1 143 ? -18.547 -16.5 4.211 1 96.06 143 VAL B N 1
ATOM 3475 C CA . VAL B 1 143 ? -18.562 -15.391 3.268 1 96.06 143 VAL B CA 1
ATOM 3476 C C . VAL B 1 143 ? -20 -15.055 2.889 1 96.06 143 VAL B C 1
ATOM 3478 O O . VAL B 1 143 ? -20.766 -15.93 2.471 1 96.06 143 VAL B O 1
ATOM 3481 N N . ASP B 1 144 ? -20.375 -13.836 3.074 1 95 144 ASP B N 1
ATOM 3482 C CA . ASP B 1 144 ? -21.703 -13.375 2.703 1 95 144 ASP B CA 1
ATOM 3483 C C . ASP B 1 144 ? -21.641 -12.023 1.986 1 95 144 ASP B C 1
ATOM 3485 O O . ASP B 1 144 ? -20.578 -11.633 1.489 1 95 144 ASP B O 1
ATOM 3489 N N . ALA B 1 145 ? -22.734 -11.344 1.831 1 92.69 145 ALA B N 1
ATOM 3490 C CA . ALA B 1 145 ? -22.828 -10.133 1.026 1 92.69 145 ALA B CA 1
ATOM 3491 C C . ALA B 1 145 ? -21.984 -9.016 1.619 1 92.69 145 ALA B C 1
ATOM 3493 O O . ALA B 1 145 ? -21.656 -8.039 0.935 1 92.69 145 ALA B O 1
ATOM 3494 N N . THR B 1 146 ? -21.578 -9.164 2.885 1 93.44 146 THR B N 1
ATOM 3495 C CA . THR B 1 146 ? -20.828 -8.102 3.551 1 93.44 146 THR B CA 1
ATOM 3496 C C . THR B 1 146 ? -19.344 -8.445 3.623 1 93.44 146 THR B C 1
ATOM 3498 O O . THR B 1 146 ? -18.547 -7.66 4.137 1 93.44 146 THR B O 1
ATOM 3501 N N . GLY B 1 147 ? -18.984 -9.633 3.127 1 96.88 147 GLY B N 1
ATOM 3502 C CA . GLY B 1 147 ? -17.578 -9.992 3.09 1 96.88 147 GLY B CA 1
ATOM 3503 C C . GLY B 1 147 ? -17.281 -11.281 3.82 1 96.88 147 GLY B C 1
ATOM 3504 O O . GLY B 1 147 ? -18.156 -12.133 3.975 1 96.88 147 GLY B O 1
ATOM 3505 N N . ALA B 1 148 ? -16.078 -11.484 4.191 1 98.06 148 ALA B N 1
ATOM 3506 C CA . ALA B 1 148 ? -15.578 -12.742 4.738 1 98.06 148 ALA B CA 1
ATOM 3507 C C . ALA B 1 148 ? -15.32 -12.633 6.238 1 98.06 148 ALA B C 1
ATOM 3509 O O . ALA B 1 148 ? -14.664 -11.688 6.691 1 98.06 148 ALA B O 1
ATOM 3510 N N . SER B 1 149 ? -15.781 -13.562 7.074 1 97.94 149 SER B N 1
ATOM 3511 C CA . SER B 1 149 ? -15.477 -13.617 8.5 1 97.94 149 SER B CA 1
ATOM 3512 C C . SER B 1 149 ? -14.273 -14.516 8.773 1 97.94 149 SER B C 1
ATOM 3514 O O . SER B 1 149 ? -13.781 -14.57 9.906 1 97.94 149 SER B O 1
ATOM 3516 N N . PHE B 1 150 ? -13.805 -15.227 7.758 1 98 150 PHE B N 1
ATOM 3517 C CA . PHE B 1 150 ? -12.578 -16.016 7.805 1 98 150 PHE B CA 1
ATOM 3518 C C . PHE B 1 150 ? -11.688 -15.688 6.609 1 98 150 PHE B C 1
ATOM 3520 O O . PHE B 1 150 ? -12.18 -15.523 5.488 1 98 150 PHE B O 1
ATOM 3527 N N . GLY B 1 151 ? -10.406 -15.602 6.859 1 98.56 151 GLY B N 1
ATOM 3528 C CA . GLY B 1 151 ? -9.438 -15.508 5.781 1 98.56 151 GLY B CA 1
ATOM 3529 C C . GLY B 1 151 ? -9.5 -14.188 5.035 1 98.56 151 GLY B C 1
ATOM 3530 O O . GLY B 1 151 ? -9.281 -14.141 3.822 1 98.56 151 GLY B O 1
ATOM 3531 N N . SER B 1 152 ? -9.969 -13.133 5.719 1 98.56 152 SER B N 1
ATOM 3532 C CA . SER B 1 152 ? -10.055 -11.805 5.113 1 98.56 152 SER B CA 1
ATOM 3533 C C . SER B 1 152 ? -8.68 -11.156 5.008 1 98.56 152 SER B C 1
ATOM 3535 O O . SER B 1 152 ? -7.738 -11.562 5.695 1 98.56 152 SER B O 1
ATOM 3537 N N . VAL B 1 153 ? -8.609 -10.18 4.105 1 98.69 153 VAL B N 1
ATOM 3538 C CA . VAL B 1 153 ? -7.359 -9.445 3.93 1 98.69 153 VAL B CA 1
ATOM 3539 C C . VAL B 1 153 ? -7.016 -8.695 5.215 1 98.69 153 VAL B C 1
ATOM 3541 O O . VAL B 1 153 ? -5.844 -8.539 5.555 1 98.69 153 VAL B O 1
ATOM 3544 N N . GLY B 1 154 ? -8 -8.281 5.977 1 96.88 154 GLY B N 1
ATOM 3545 C CA . GLY B 1 154 ? -7.77 -7.652 7.27 1 96.88 154 GLY B CA 1
ATOM 3546 C C . GLY B 1 154 ? -7.008 -8.531 8.234 1 96.88 154 GLY B C 1
ATOM 3547 O O . GLY B 1 154 ? -6.215 -8.039 9.039 1 96.88 154 GLY B O 1
ATOM 3548 N N . ALA B 1 155 ? -7.215 -9.797 8.164 1 96.38 155 ALA B N 1
ATOM 3549 C CA . ALA B 1 155 ? -6.535 -10.75 9.039 1 96.38 155 ALA B CA 1
ATOM 3550 C C . ALA B 1 155 ? -5.066 -10.891 8.664 1 96.38 155 ALA B C 1
ATOM 3552 O O . ALA B 1 155 ? -4.234 -11.25 9.5 1 96.38 155 ALA B O 1
ATOM 3553 N N . LEU B 1 156 ? -4.719 -10.68 7.461 1 97.88 156 LEU B N 1
ATOM 3554 C CA . LEU B 1 156 ? -3.338 -10.789 7.008 1 97.88 156 LEU B CA 1
ATOM 3555 C C . LEU B 1 156 ? -2.494 -9.641 7.539 1 97.88 156 LEU B C 1
ATOM 3557 O O . LEU B 1 156 ? -1.446 -9.859 8.148 1 97.88 156 LEU B O 1
ATOM 3561 N N . GLY B 1 157 ? -3.018 -8.422 7.336 1 96.94 157 GLY B N 1
ATOM 3562 C CA . GLY B 1 157 ? -2.197 -7.25 7.609 1 96.94 157 GLY B CA 1
ATOM 3563 C C . GLY B 1 157 ? -1.117 -7.023 6.566 1 96.94 157 GLY B C 1
ATOM 3564 O O . GLY B 1 157 ? -1.312 -7.328 5.387 1 96.94 157 GLY B O 1
ATOM 3565 N N . HIS B 1 158 ? -0.017 -6.41 7.055 1 98.56 158 HIS B N 1
ATOM 3566 C CA . HIS B 1 158 ? 1.088 -6.125 6.145 1 98.56 158 HIS B CA 1
ATOM 3567 C C . HIS B 1 158 ? 2.148 -7.219 6.203 1 98.56 158 HIS B C 1
ATOM 3569 O O . HIS B 1 158 ? 2.158 -8.031 7.133 1 98.56 158 HIS B O 1
ATOM 3575 N N . LEU B 1 159 ? 2.932 -7.273 5.18 1 98.88 159 LEU B N 1
ATOM 3576 C CA . LEU B 1 159 ? 4.027 -8.234 5.105 1 98.88 159 LEU B CA 1
ATOM 3577 C C . LEU B 1 159 ? 5.355 -7.523 4.844 1 98.88 159 LEU B C 1
ATOM 3579 O O . LEU B 1 159 ? 5.441 -6.664 3.965 1 98.88 159 LEU B O 1
ATOM 3583 N N . VAL B 1 160 ? 6.352 -7.75 5.672 1 98.94 160 VAL B N 1
ATOM 3584 C CA . VAL B 1 160 ? 7.738 -7.34 5.473 1 98.94 160 VAL B CA 1
ATOM 3585 C C . VAL B 1 160 ? 8.648 -8.562 5.492 1 98.94 160 VAL B C 1
ATOM 3587 O O . VAL B 1 160 ? 8.734 -9.266 6.504 1 98.94 160 VAL B O 1
ATOM 3590 N N . THR B 1 161 ? 9.305 -8.836 4.395 1 98.94 161 THR B N 1
ATOM 3591 C CA . THR B 1 161 ? 10.148 -10.023 4.316 1 98.94 161 THR B CA 1
ATOM 3592 C C . THR B 1 161 ? 11.125 -9.914 3.148 1 98.94 161 THR B C 1
ATOM 3594 O O . THR B 1 161 ? 11.297 -8.836 2.574 1 98.94 161 THR B O 1
ATOM 3597 N N . ARG B 1 162 ? 11.844 -10.961 2.877 1 98.94 162 ARG B N 1
ATOM 3598 C CA . ARG B 1 162 ? 12.688 -11.07 1.69 1 98.94 162 ARG B CA 1
ATOM 3599 C C . ARG B 1 162 ? 11.867 -11.453 0.466 1 98.94 162 ARG B C 1
ATOM 3601 O O . ARG B 1 162 ? 11.023 -12.359 0.531 1 98.94 162 ARG B O 1
ATOM 3608 N N . GLY B 1 163 ? 12.008 -10.68 -0.566 1 98.94 163 GLY B N 1
ATOM 3609 C CA . GLY B 1 163 ? 11.477 -11.07 -1.861 1 98.94 163 GLY B CA 1
ATOM 3610 C C . GLY B 1 163 ? 12.508 -11.742 -2.75 1 98.94 163 GLY B C 1
ATOM 3611 O O . GLY B 1 163 ? 13.688 -11.391 -2.723 1 98.94 163 GLY B O 1
ATOM 3612 N N . VAL B 1 164 ? 12.078 -12.688 -3.529 1 98.94 164 VAL B N 1
ATOM 3613 C CA . VAL B 1 164 ? 12.875 -13.344 -4.555 1 98.94 164 VAL B CA 1
ATOM 3614 C C . VAL B 1 164 ? 12.164 -13.258 -5.902 1 98.94 164 VAL B C 1
ATOM 3616 O O . VAL B 1 164 ? 10.984 -13.594 -6.008 1 98.94 164 VAL B O 1
ATOM 3619 N N . LEU B 1 165 ? 12.914 -12.789 -6.863 1 98.94 165 LEU B N 1
ATOM 3620 C CA . LEU B 1 165 ? 12.383 -12.742 -8.219 1 98.94 165 LEU B CA 1
ATOM 3621 C C . LEU B 1 165 ? 12.914 -13.891 -9.055 1 98.94 165 LEU B C 1
ATOM 3623 O O . LEU B 1 165 ? 14.125 -13.992 -9.281 1 98.94 165 LEU B O 1
ATOM 3627 N N . ILE B 1 166 ? 12.039 -14.75 -9.414 1 98.94 166 ILE B N 1
ATOM 3628 C CA . ILE B 1 166 ? 12.375 -15.758 -10.414 1 98.94 166 ILE B CA 1
ATOM 3629 C C . ILE B 1 166 ? 12.055 -15.234 -11.805 1 98.94 166 ILE B C 1
ATOM 3631 O O . ILE B 1 166 ? 10.938 -15.391 -12.297 1 98.94 166 ILE B O 1
ATOM 3635 N N . ASP B 1 167 ? 13.031 -14.625 -12.375 1 98.94 167 ASP B N 1
ATOM 3636 C CA . ASP B 1 167 ? 12.93 -13.969 -13.672 1 98.94 167 ASP B CA 1
ATOM 3637 C C . ASP B 1 167 ? 13.156 -14.961 -14.812 1 98.94 167 ASP B C 1
ATOM 3639 O O . ASP B 1 167 ? 14.266 -15.055 -15.344 1 98.94 167 ASP B O 1
ATOM 3643 N N . LEU B 1 168 ? 12.07 -15.609 -15.281 1 98.81 168 LEU B N 1
ATOM 3644 C CA . LEU B 1 168 ? 12.172 -16.719 -16.234 1 98.81 168 LEU B CA 1
ATOM 3645 C C . LEU B 1 168 ? 12.695 -16.234 -17.578 1 98.81 168 LEU B C 1
ATOM 3647 O O . LEU B 1 168 ? 13.625 -16.828 -18.141 1 98.81 168 LEU B O 1
ATOM 3651 N N . PRO B 1 169 ? 12.125 -15.109 -18.141 1 98.81 169 PRO B N 1
ATOM 3652 C CA . PRO B 1 169 ? 12.68 -14.656 -19.406 1 98.81 169 PRO B CA 1
ATOM 3653 C C . PRO B 1 169 ? 14.18 -14.375 -19.344 1 98.81 169 PRO B C 1
ATOM 3655 O O . PRO B 1 169 ? 14.922 -14.734 -20.266 1 98.81 169 PRO B O 1
ATOM 3658 N N . HIS B 1 170 ? 14.617 -13.719 -18.25 1 98.75 170 HIS B N 1
ATOM 3659 C CA . HIS B 1 170 ? 16.047 -13.438 -18.094 1 98.75 170 HIS B CA 1
ATOM 3660 C C . HIS B 1 170 ? 16.859 -14.727 -18.062 1 98.75 170 HIS B C 1
ATOM 3662 O O . HIS B 1 170 ? 17.891 -14.828 -18.719 1 98.75 170 HIS B O 1
ATOM 3668 N N . ALA B 1 171 ? 16.438 -15.664 -17.297 1 98.62 171 ALA B N 1
ATOM 3669 C CA . ALA B 1 171 ? 17.141 -16.938 -17.141 1 98.62 171 ALA B CA 1
ATOM 3670 C C . ALA B 1 171 ? 17.219 -17.688 -18.469 1 98.62 171 ALA B C 1
ATOM 3672 O O . ALA B 1 171 ? 18.188 -18.391 -18.734 1 98.62 171 ALA B O 1
ATOM 3673 N N . GLU B 1 172 ? 16.219 -17.531 -19.328 1 98.06 172 GLU B N 1
ATOM 3674 C CA . GLU B 1 172 ? 16.141 -18.281 -20.562 1 98.06 172 GLU B CA 1
ATOM 3675 C C . GLU B 1 172 ? 16.703 -17.484 -21.734 1 98.06 172 GLU B C 1
ATOM 3677 O O . GLU B 1 172 ? 16.812 -18 -22.844 1 98.06 172 GLU B O 1
ATOM 3682 N N . GLY B 1 173 ? 16.984 -16.234 -21.5 1 98.19 173 GLY B N 1
ATOM 3683 C CA . GLY B 1 173 ? 17.547 -15.391 -22.547 1 98.19 173 GLY B CA 1
ATOM 3684 C C . GLY B 1 173 ? 16.516 -14.977 -23.578 1 98.19 173 GLY B C 1
ATOM 3685 O O . GLY B 1 173 ? 16.812 -14.914 -24.766 1 98.19 173 GLY B O 1
ATOM 3686 N N . VAL B 1 174 ? 15.227 -14.797 -23.188 1 98.5 174 VAL B N 1
ATOM 3687 C CA . VAL B 1 174 ? 14.156 -14.344 -24.078 1 98.5 174 VAL B CA 1
ATOM 3688 C C . VAL B 1 174 ? 13.5 -13.094 -23.5 1 98.5 174 VAL B C 1
ATOM 3690 O O . VAL B 1 174 ? 13.734 -12.742 -22.344 1 98.5 174 VAL B O 1
ATOM 3693 N N . ASP B 1 175 ? 12.711 -12.43 -24.281 1 98.25 175 ASP B N 1
ATOM 3694 C CA . ASP B 1 175 ? 12.086 -11.188 -23.844 1 98.25 175 ASP B CA 1
ATOM 3695 C C . ASP B 1 175 ? 10.898 -11.461 -22.922 1 98.25 175 ASP B C 1
ATOM 3697 O O . ASP B 1 175 ? 10.648 -10.711 -21.984 1 98.25 175 ASP B O 1
ATOM 3701 N N . TRP B 1 176 ? 10.188 -12.531 -23.203 1 98.81 176 TRP B N 1
ATOM 3702 C CA . TRP B 1 176 ? 9.031 -12.977 -22.438 1 98.81 176 TRP B CA 1
ATOM 3703 C C . TRP B 1 176 ? 8.688 -14.43 -22.766 1 98.81 176 TRP B C 1
ATOM 3705 O O . TRP B 1 176 ? 9.203 -14.992 -23.734 1 98.81 176 TRP B O 1
ATOM 3715 N N . LEU B 1 177 ? 7.93 -15.055 -21.906 1 98.62 177 LEU B N 1
ATOM 3716 C CA . LEU B 1 177 ? 7.312 -16.344 -22.234 1 98.62 177 LEU B CA 1
ATOM 3717 C C . LEU B 1 177 ? 6.012 -16.141 -23 1 98.62 177 LEU B C 1
ATOM 3719 O O . LEU B 1 177 ? 5.176 -15.32 -22.609 1 98.62 177 LEU B O 1
ATOM 3723 N N . GLU B 1 178 ? 5.863 -16.844 -24.078 1 98.06 178 GLU B N 1
ATOM 3724 C CA . GLU B 1 178 ? 4.645 -16.703 -24.875 1 98.06 178 GLU B CA 1
ATOM 3725 C C . GLU B 1 178 ? 3.43 -17.219 -24.109 1 98.06 178 GLU B C 1
ATOM 3727 O O . GLU B 1 178 ? 3.531 -18.172 -23.344 1 98.06 178 GLU B O 1
ATOM 3732 N N . PRO B 1 179 ? 2.234 -16.594 -24.328 1 97.75 179 PRO B N 1
ATOM 3733 C CA . PRO B 1 179 ? 1.01 -17.094 -23.688 1 97.75 179 PRO B CA 1
ATOM 3734 C C . PRO B 1 179 ? 0.806 -18.594 -23.906 1 97.75 179 PRO B C 1
ATOM 3736 O O . PRO B 1 179 ? 1.051 -19.094 -25 1 97.75 179 PRO B O 1
ATOM 3739 N N . GLY B 1 180 ? 0.429 -19.25 -22.844 1 97.5 180 GLY B N 1
ATOM 3740 C CA . GLY B 1 180 ? 0.229 -20.688 -22.922 1 97.5 180 GLY B CA 1
ATOM 3741 C C . GLY B 1 180 ? 1.433 -21.469 -22.453 1 97.5 180 GLY B C 1
ATOM 3742 O O . GLY B 1 180 ? 1.35 -22.688 -22.281 1 97.5 180 GLY B O 1
ATOM 3743 N N . THR B 1 181 ? 2.518 -20.797 -22.25 1 98.06 181 THR B N 1
ATOM 3744 C CA . THR B 1 181 ? 3.715 -21.484 -21.781 1 98.06 181 THR B CA 1
ATOM 3745 C C . THR B 1 181 ? 3.555 -21.891 -20.312 1 98.06 181 THR B C 1
ATOM 3747 O O . THR B 1 181 ? 3.305 -21.062 -19.453 1 98.06 181 THR B O 1
ATOM 3750 N N . ALA B 1 182 ? 3.717 -23.188 -20.078 1 98.25 182 ALA B N 1
ATOM 3751 C CA . ALA B 1 182 ? 3.6 -23.75 -18.734 1 98.25 182 ALA B CA 1
ATOM 3752 C C . ALA B 1 182 ? 4.965 -23.844 -18.062 1 98.25 182 ALA B C 1
ATOM 3754 O O . ALA B 1 182 ? 5.914 -24.375 -18.641 1 98.25 182 ALA B O 1
ATOM 3755 N N . VAL B 1 183 ? 5.074 -23.312 -16.891 1 98.56 183 VAL B N 1
ATOM 3756 C CA . VAL B 1 183 ? 6.301 -23.328 -16.094 1 98.56 183 VAL B CA 1
ATOM 3757 C C . VAL B 1 183 ? 6.191 -24.406 -15.016 1 98.56 183 VAL B C 1
ATOM 3759 O O . VAL B 1 183 ? 5.32 -24.328 -14.141 1 98.56 183 VAL B O 1
ATOM 3762 N N . GLY B 1 184 ? 7.012 -25.375 -15.047 1 98.31 184 GLY B N 1
ATOM 3763 C CA . GLY B 1 184 ? 7 -26.453 -14.078 1 98.31 184 GLY B CA 1
ATOM 3764 C C . GLY B 1 184 ? 8.148 -26.375 -13.078 1 98.31 184 GLY B C 1
ATOM 3765 O O . GLY B 1 184 ? 8.875 -25.375 -13.055 1 98.31 184 GLY B O 1
ATOM 3766 N N . ALA B 1 185 ? 8.273 -27.438 -12.281 1 98.25 185 ALA B N 1
ATOM 3767 C CA . ALA B 1 185 ? 9.266 -27.5 -11.219 1 98.25 185 ALA B CA 1
ATOM 3768 C C . ALA B 1 185 ? 10.68 -27.406 -11.781 1 98.25 185 ALA B C 1
ATOM 3770 O O . ALA B 1 185 ? 11.523 -26.688 -11.234 1 98.25 185 ALA B O 1
ATOM 3771 N N . GLU B 1 186 ? 10.93 -28.078 -12.844 1 97.75 186 GLU B N 1
ATOM 3772 C CA . GLU B 1 186 ? 12.266 -28.109 -13.438 1 97.75 186 GLU B CA 1
ATOM 3773 C C . GLU B 1 186 ? 12.641 -26.734 -13.984 1 97.75 186 GLU B C 1
ATOM 3775 O O . GLU B 1 186 ? 13.797 -26.328 -13.898 1 97.75 186 GLU B O 1
ATOM 3780 N N . ASP B 1 187 ? 11.664 -26.094 -14.609 1 98.06 187 ASP B N 1
ATOM 3781 C CA . ASP B 1 187 ? 11.898 -24.734 -15.109 1 98.06 187 ASP B CA 1
ATOM 3782 C C . ASP B 1 187 ? 12.281 -23.781 -13.984 1 98.06 187 ASP B C 1
ATOM 3784 O O . ASP B 1 187 ? 13.211 -22.984 -14.125 1 98.06 187 ASP B O 1
ATOM 3788 N N . LEU B 1 188 ? 11.578 -23.875 -12.852 1 98.69 188 LEU B N 1
ATOM 3789 C CA . LEU B 1 188 ? 11.844 -23.031 -11.695 1 98.69 188 LEU B CA 1
ATOM 3790 C C . LEU B 1 188 ? 13.234 -23.297 -11.133 1 98.69 188 LEU B C 1
ATOM 3792 O O . LEU B 1 188 ? 13.984 -22.344 -10.859 1 98.69 188 LEU B O 1
ATOM 3796 N N . GLN B 1 189 ? 13.547 -24.547 -11.016 1 98.62 189 GLN B N 1
ATOM 3797 C CA . GLN B 1 189 ? 14.867 -24.891 -10.508 1 98.62 189 GLN B CA 1
ATOM 3798 C C . GLN B 1 189 ? 15.977 -24.375 -11.422 1 98.62 189 GLN B C 1
ATOM 3800 O O . GLN B 1 189 ? 16.953 -23.781 -10.953 1 98.62 189 GLN B O 1
ATOM 3805 N N . ARG B 1 190 ? 15.82 -24.594 -12.68 1 98.5 190 ARG B N 1
ATOM 3806 C CA . ARG B 1 190 ? 16.812 -24.125 -13.648 1 98.5 190 ARG B CA 1
ATOM 3807 C C . ARG B 1 190 ? 16.984 -22.609 -13.586 1 98.5 190 ARG B C 1
ATOM 3809 O O . ARG B 1 190 ? 18.094 -22.109 -13.641 1 98.5 190 ARG B O 1
ATOM 3816 N N . ALA B 1 191 ? 15.859 -21.93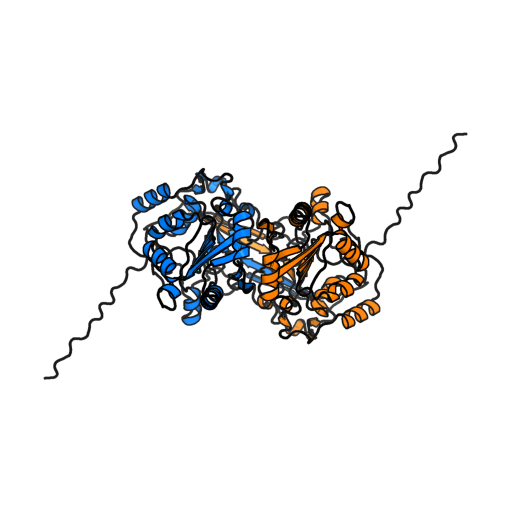8 -13.539 1 98.81 191 ALA B N 1
ATOM 3817 C CA . ALA B 1 191 ? 15.922 -20.484 -13.445 1 98.81 191 ALA B CA 1
ATOM 3818 C C . ALA B 1 191 ? 16.656 -20.031 -12.188 1 98.81 191 ALA B C 1
ATOM 3820 O O . ALA B 1 191 ? 17.516 -19.141 -12.242 1 98.81 191 ALA B O 1
ATOM 3821 N N . CYS B 1 192 ? 16.297 -20.609 -11.039 1 98.75 192 CYS B N 1
ATOM 3822 C CA . CYS B 1 192 ? 16.953 -20.281 -9.781 1 98.75 192 CYS B CA 1
ATOM 3823 C C . CYS B 1 192 ? 18.469 -20.516 -9.875 1 98.75 192 CYS B C 1
ATOM 3825 O O . CYS B 1 192 ? 19.25 -19.688 -9.43 1 98.75 192 CYS B O 1
ATOM 3827 N N . ASP B 1 193 ? 18.844 -21.641 -10.492 1 98.69 193 ASP B N 1
ATOM 3828 C CA . ASP B 1 193 ? 20.266 -21.938 -10.672 1 98.69 193 ASP B CA 1
ATOM 3829 C C . ASP B 1 193 ? 20.953 -20.891 -11.531 1 98.69 193 ASP B C 1
ATOM 3831 O O . ASP B 1 193 ? 22.047 -20.422 -11.203 1 98.69 193 ASP B O 1
ATOM 3835 N N . THR B 1 194 ? 20.344 -20.531 -12.594 1 98.62 194 THR B N 1
ATOM 3836 C CA . THR B 1 194 ? 20.906 -19.562 -13.516 1 98.62 194 THR B CA 1
ATOM 3837 C C . THR B 1 194 ? 21.047 -18.188 -12.844 1 98.62 194 THR B C 1
ATOM 3839 O O . THR B 1 194 ? 22.062 -17.5 -13.039 1 98.62 194 THR B O 1
ATOM 3842 N N . LEU B 1 195 ? 20.062 -17.781 -12.047 1 98.69 195 LEU B N 1
ATOM 3843 C CA . LEU B 1 195 ? 20.016 -16.469 -11.43 1 98.69 195 LEU B CA 1
ATOM 3844 C C . LEU B 1 195 ? 20.844 -16.438 -10.148 1 98.69 195 LEU B C 1
ATOM 3846 O O . LEU B 1 195 ? 21.141 -15.359 -9.625 1 98.69 195 LEU B O 1
ATOM 3850 N N . GLY B 1 196 ? 21.125 -17.609 -9.586 1 98.5 196 GLY B N 1
ATOM 3851 C CA . GLY B 1 196 ? 21.875 -17.688 -8.344 1 98.5 196 GLY B CA 1
ATOM 3852 C C . GLY B 1 196 ? 21.062 -17.281 -7.129 1 98.5 196 GLY B C 1
ATOM 3853 O O . GLY B 1 196 ? 21.562 -16.594 -6.238 1 98.5 196 GLY B O 1
ATOM 3854 N N . VAL B 1 197 ? 19.797 -17.656 -7.156 1 98.12 197 VAL B N 1
ATOM 3855 C CA . VAL B 1 197 ? 18.938 -17.312 -6.027 1 98.12 197 VAL B CA 1
ATOM 3856 C C . VAL B 1 197 ? 18.125 -18.547 -5.602 1 98.12 197 VAL B C 1
ATOM 3858 O O . VAL B 1 197 ? 17.75 -19.359 -6.441 1 98.12 197 VAL B O 1
ATOM 3861 N N . GLU B 1 198 ? 17.891 -18.703 -4.371 1 96.56 198 GLU B N 1
ATOM 3862 C CA . GLU B 1 198 ? 17.078 -19.781 -3.812 1 96.56 198 GLU B CA 1
ATOM 3863 C C . GLU B 1 198 ? 16.078 -19.25 -2.793 1 96.56 198 GLU B C 1
ATOM 3865 O O . GLU B 1 198 ? 16.453 -18.516 -1.872 1 96.56 198 GLU B O 1
ATOM 3870 N N . PRO B 1 199 ? 14.852 -19.672 -2.965 1 98.62 199 PRO B N 1
ATOM 3871 C CA . PRO B 1 199 ? 13.867 -19.25 -1.966 1 98.62 199 PRO B CA 1
ATOM 3872 C C . PRO B 1 199 ? 14.117 -19.875 -0.592 1 98.62 199 PRO B C 1
ATOM 3874 O O . PRO B 1 199 ? 14.805 -20.891 -0.487 1 98.62 199 PRO B O 1
ATOM 3877 N N . ARG B 1 200 ? 13.641 -19.219 0.445 1 98.62 200 ARG B N 1
ATOM 3878 C CA . ARG B 1 200 ? 13.664 -19.641 1.841 1 98.62 200 ARG B CA 1
ATOM 3879 C C . ARG B 1 200 ? 12.281 -19.516 2.471 1 98.62 200 ARG B C 1
ATOM 3881 O O . ARG B 1 200 ? 11.422 -18.797 1.956 1 98.62 200 ARG B O 1
ATOM 3888 N N . PRO B 1 201 ? 12.07 -20.266 3.557 1 98.38 201 PRO B N 1
ATOM 3889 C CA . PRO B 1 201 ? 10.773 -20.125 4.223 1 98.38 201 PRO B CA 1
ATOM 3890 C C . PRO B 1 201 ? 10.445 -18.688 4.598 1 98.38 201 PRO B C 1
ATOM 3892 O O . PRO B 1 201 ? 11.305 -17.969 5.129 1 98.38 201 PRO B O 1
ATOM 3895 N N . GLY B 1 202 ? 9.234 -18.297 4.25 1 98.75 202 GLY B N 1
ATOM 3896 C CA . GLY B 1 202 ? 8.789 -16.953 4.621 1 98.75 202 GLY B CA 1
ATOM 3897 C C . GLY B 1 202 ? 9.023 -15.93 3.531 1 98.75 202 GLY B C 1
ATOM 3898 O O . GLY B 1 202 ? 8.547 -14.797 3.629 1 98.75 202 GLY B O 1
ATOM 3899 N N . ASP B 1 203 ? 9.68 -16.312 2.426 1 98.94 203 ASP B N 1
ATOM 3900 C CA . ASP B 1 203 ? 9.945 -15.391 1.322 1 98.94 203 ASP B CA 1
ATOM 3901 C C . ASP B 1 203 ? 8.648 -15.031 0.591 1 98.94 203 ASP B C 1
ATOM 3903 O O . ASP B 1 203 ? 7.688 -15.797 0.609 1 98.94 203 ASP B O 1
ATOM 3907 N N . ALA B 1 204 ? 8.633 -13.875 0.03 1 99 204 ALA B N 1
ATOM 3908 C CA . ALA B 1 204 ? 7.75 -13.609 -1.104 1 99 204 ALA B CA 1
ATOM 3909 C C . ALA B 1 204 ? 8.375 -14.109 -2.408 1 99 204 ALA B C 1
ATOM 3911 O O . ALA B 1 204 ? 9.406 -13.594 -2.848 1 99 204 ALA B O 1
ATOM 3912 N N . ILE B 1 205 ? 7.785 -15.094 -3.023 1 98.94 205 ILE B N 1
ATOM 3913 C CA . ILE B 1 205 ? 8.305 -15.594 -4.293 1 98.94 205 ILE B CA 1
ATOM 3914 C C . ILE B 1 205 ? 7.547 -14.938 -5.449 1 98.94 205 ILE B C 1
ATOM 3916 O O . ILE B 1 205 ? 6.328 -15.102 -5.574 1 98.94 205 ILE B O 1
ATOM 3920 N N . LEU B 1 206 ? 8.273 -14.211 -6.25 1 98.94 206 LEU B N 1
ATOM 3921 C CA . LEU B 1 206 ? 7.695 -13.516 -7.395 1 98.94 206 LEU B CA 1
ATOM 3922 C C . LEU B 1 206 ? 8.172 -14.141 -8.703 1 98.94 206 LEU B C 1
ATOM 3924 O O . LEU B 1 206 ? 9.383 -14.297 -8.914 1 98.94 206 LEU B O 1
ATOM 3928 N N . LEU B 1 207 ? 7.215 -14.461 -9.539 1 98.81 207 LEU B N 1
ATOM 3929 C CA . LEU B 1 207 ? 7.5 -15.055 -10.836 1 98.81 207 LEU B CA 1
ATOM 3930 C C . LEU B 1 207 ? 7.27 -14.047 -11.961 1 98.81 207 LEU B C 1
ATOM 3932 O O . LEU B 1 207 ? 6.172 -13.508 -12.094 1 98.81 207 LEU B O 1
ATOM 3936 N N . ARG B 1 208 ? 8.297 -13.828 -12.719 1 98.94 208 ARG B N 1
ATOM 3937 C CA . ARG B 1 208 ? 8.125 -13 -13.906 1 98.94 208 ARG B CA 1
ATOM 3938 C C . ARG B 1 208 ? 8.109 -13.844 -15.172 1 98.94 208 ARG B C 1
ATOM 3940 O O . ARG B 1 208 ? 9.031 -14.617 -15.422 1 98.94 208 ARG B O 1
ATOM 3947 N N . THR B 1 209 ? 7.09 -13.688 -15.984 1 98.81 209 THR B N 1
ATOM 3948 C CA . THR B 1 209 ? 6.973 -14.344 -17.281 1 98.81 209 THR B CA 1
ATOM 3949 C C . THR B 1 209 ? 7.227 -13.352 -18.406 1 98.81 209 THR B C 1
ATOM 3951 O O . THR B 1 209 ? 7.406 -13.758 -19.562 1 98.81 209 THR B O 1
ATOM 3954 N N . GLY B 1 210 ? 7.23 -12.078 -18.078 1 98.81 210 GLY B N 1
ATOM 3955 C CA . GLY B 1 210 ? 7.355 -11.031 -19.094 1 98.81 210 GLY B CA 1
ATOM 3956 C C . GLY B 1 210 ? 6.023 -10.602 -19.672 1 98.81 210 GLY B C 1
ATOM 3957 O O . GLY B 1 210 ? 5.969 -10.07 -20.781 1 98.81 210 GLY B O 1
ATOM 3958 N N . HIS B 1 211 ? 4.973 -10.828 -18.938 1 98.75 211 HIS B N 1
ATOM 3959 C CA . HIS B 1 211 ? 3.611 -10.57 -19.391 1 98.75 211 HIS B CA 1
ATOM 3960 C C . HIS B 1 211 ? 3.449 -9.125 -19.859 1 98.75 211 HIS B C 1
ATOM 3962 O O . HIS B 1 211 ? 2.945 -8.867 -20.953 1 98.75 211 HIS B O 1
ATOM 3968 N N . PHE B 1 212 ? 3.9 -8.203 -19.062 1 98.44 212 PHE B N 1
ATOM 3969 C CA . PHE B 1 212 ? 3.611 -6.805 -19.359 1 98.44 212 PHE B CA 1
ATOM 3970 C C . PHE B 1 212 ? 4.641 -6.234 -20.312 1 98.44 212 PHE B C 1
ATOM 3972 O O . PHE B 1 212 ? 4.375 -5.238 -21 1 98.44 212 PHE B O 1
ATOM 3979 N N . ALA B 1 213 ? 5.84 -6.805 -20.344 1 98.69 213 ALA B N 1
ATOM 3980 C CA . ALA B 1 213 ? 6.738 -6.465 -21.438 1 98.69 213 ALA B CA 1
ATOM 3981 C C . ALA B 1 213 ? 6.102 -6.781 -22.797 1 98.69 213 ALA B C 1
ATOM 3983 O O . ALA B 1 213 ? 6.129 -5.957 -23.703 1 98.69 213 ALA B O 1
ATOM 3984 N N . ARG B 1 214 ? 5.559 -7.965 -22.906 1 98.69 214 ARG B N 1
ATOM 3985 C CA . ARG B 1 214 ? 4.898 -8.383 -24.141 1 98.69 214 ARG B CA 1
ATOM 3986 C C . ARG B 1 214 ? 3.727 -7.465 -24.469 1 98.69 214 ARG B C 1
ATOM 3988 O O . ARG B 1 214 ? 3.576 -7.035 -25.625 1 98.69 214 ARG B O 1
ATOM 3995 N N . ARG B 1 215 ? 2.873 -7.266 -23.484 1 98.31 215 ARG B N 1
ATOM 3996 C CA . ARG B 1 215 ? 1.688 -6.434 -23.672 1 98.31 215 ARG B CA 1
ATOM 3997 C C . ARG B 1 215 ? 2.066 -5.059 -24.203 1 98.31 215 ARG B C 1
ATOM 3999 O O . ARG B 1 215 ? 1.382 -4.52 -25.078 1 98.31 215 ARG B O 1
ATOM 4006 N N . ARG B 1 216 ? 3.115 -4.453 -23.641 1 97.88 216 ARG B N 1
ATOM 4007 C CA . ARG B 1 216 ? 3.547 -3.117 -24.047 1 97.88 216 ARG B CA 1
ATOM 4008 C C . ARG B 1 216 ? 4.07 -3.125 -25.484 1 97.88 216 ARG B C 1
ATOM 4010 O O . ARG B 1 216 ? 3.896 -2.152 -26.219 1 97.88 216 ARG B O 1
ATOM 4017 N N . LYS B 1 217 ? 4.691 -4.195 -25.859 1 98.38 217 LYS B N 1
ATOM 4018 C CA . LYS B 1 217 ? 5.312 -4.277 -27.172 1 98.38 217 LYS B CA 1
ATOM 4019 C C . LYS B 1 217 ? 4.297 -4.695 -28.234 1 98.38 217 LYS B C 1
ATOM 4021 O O . LYS B 1 217 ? 4.309 -4.176 -29.344 1 98.38 217 LYS B O 1
ATOM 4026 N N . LEU B 1 218 ? 3.422 -5.656 -27.906 1 98.38 218 LEU B N 1
ATOM 4027 C CA . LEU B 1 218 ? 2.598 -6.281 -28.938 1 98.38 218 LEU B CA 1
ATOM 4028 C C . LEU B 1 218 ? 1.13 -5.902 -28.75 1 98.38 218 LEU B C 1
ATOM 4030 O O . LEU B 1 218 ? 0.297 -6.219 -29.609 1 98.38 218 LEU B O 1
ATOM 4034 N N . GLY B 1 219 ? 0.768 -5.223 -27.656 1 97.88 219 GLY B N 1
ATOM 4035 C CA . GLY B 1 219 ? -0.613 -4.859 -27.375 1 97.88 219 GLY B CA 1
ATOM 4036 C C . GLY B 1 219 ? -1.314 -5.84 -26.453 1 97.88 219 GLY B C 1
ATOM 4037 O O . GLY B 1 219 ? -0.774 -6.906 -26.141 1 97.88 219 GLY B O 1
ATOM 4038 N N . PRO B 1 220 ? -2.473 -5.457 -26.016 1 97.62 220 PRO B N 1
ATOM 4039 C CA . PRO B 1 220 ? -3.209 -6.297 -25.062 1 97.62 220 PRO B CA 1
ATOM 4040 C C . PRO B 1 220 ? -3.824 -7.531 -25.719 1 97.62 220 PRO B C 1
ATOM 4042 O O . PRO B 1 220 ? -4.062 -7.535 -26.922 1 97.62 220 PRO B O 1
ATOM 4045 N N . TRP B 1 221 ? -4 -8.586 -24.953 1 97.88 221 TRP B N 1
ATOM 4046 C CA . TRP B 1 221 ? -4.746 -9.789 -25.312 1 97.88 221 TRP B CA 1
ATOM 4047 C C . TRP B 1 221 ? -5.551 -10.305 -24.109 1 97.88 221 TRP B C 1
ATOM 4049 O O . TRP B 1 221 ? -5.527 -9.703 -23.031 1 97.88 221 TRP B O 1
ATOM 4059 N N . ASP B 1 222 ? -6.332 -11.281 -24.297 1 97.38 222 ASP B N 1
ATOM 4060 C CA . ASP B 1 222 ? -7.109 -11.836 -23.188 1 97.38 222 ASP B CA 1
ATOM 4061 C C . ASP B 1 222 ? -6.312 -12.914 -22.453 1 97.38 222 ASP B C 1
ATOM 4063 O O . ASP B 1 222 ? -6.246 -14.062 -22.891 1 97.38 222 ASP B O 1
ATOM 4067 N N . PRO B 1 223 ? -5.82 -12.547 -21.312 1 96.62 223 PRO B N 1
ATOM 4068 C CA . PRO B 1 223 ? -5.004 -13.531 -20.594 1 96.62 223 PRO B CA 1
ATOM 4069 C C . PRO B 1 223 ? -5.832 -14.672 -20 1 96.62 223 PRO B C 1
ATOM 4071 O O . PRO B 1 223 ? -5.273 -15.672 -19.547 1 96.62 223 PRO B O 1
ATOM 4074 N N . SER B 1 224 ? -7.141 -14.555 -19.984 1 93.88 224 SER B N 1
ATOM 4075 C CA . SER B 1 224 ? -7.996 -15.641 -19.516 1 93.88 224 SER B CA 1
ATOM 4076 C C . SER B 1 224 ? -8.016 -16.797 -20.516 1 93.88 224 SER B C 1
ATOM 4078 O O . SER B 1 224 ? -8.344 -17.922 -20.156 1 93.88 224 SER B O 1
ATOM 4080 N N . THR B 1 225 ? -7.691 -16.438 -21.75 1 94 225 THR B N 1
ATOM 4081 C CA . THR B 1 225 ? -7.664 -17.438 -22.812 1 94 225 THR B CA 1
ATOM 4082 C C . THR B 1 225 ? -6.285 -18.094 -22.906 1 94 225 THR B C 1
ATOM 4084 O O . THR B 1 225 ? -6.172 -19.312 -23.047 1 94 225 THR B O 1
ATOM 4087 N N . ALA B 1 226 ? -5.312 -17.266 -22.875 1 96.25 226 ALA B N 1
ATOM 4088 C CA . ALA B 1 226 ? -3.939 -17.766 -22.953 1 96.25 226 ALA B CA 1
ATOM 4089 C C . ALA B 1 226 ? -3.002 -16.922 -22.094 1 96.25 226 ALA B C 1
ATOM 4091 O O . ALA B 1 226 ? -3.004 -15.688 -22.188 1 96.25 226 ALA B O 1
ATOM 4092 N N . SER B 1 227 ? -2.242 -17.562 -21.281 1 97.31 227 SER B N 1
ATOM 4093 C CA . SER B 1 227 ? -1.258 -16.891 -20.438 1 97.31 227 SER B CA 1
ATOM 4094 C C . SER B 1 227 ? -0.159 -17.844 -20 1 97.31 227 SER B C 1
ATOM 4096 O O . SER B 1 227 ? -0.427 -19.016 -19.719 1 97.31 227 SER B O 1
ATOM 4098 N N . ALA B 1 228 ? 1.065 -17.328 -20.062 1 98.44 228 ALA B N 1
ATOM 4099 C CA . ALA B 1 228 ? 2.121 -18.078 -19.391 1 98.44 228 ALA B CA 1
ATOM 4100 C C . ALA B 1 228 ? 1.883 -18.125 -17.891 1 98.44 228 ALA B C 1
ATOM 4102 O O . ALA B 1 228 ? 1.322 -17.203 -17.312 1 98.44 228 ALA B O 1
ATOM 4103 N N . GLY B 1 229 ? 2.264 -19.172 -17.234 1 98.44 229 GLY B N 1
ATOM 4104 C CA . GLY B 1 229 ? 2.061 -19.312 -15.797 1 98.44 229 GLY B CA 1
ATOM 4105 C C . GLY B 1 229 ? 2.523 -20.656 -15.266 1 98.44 229 GLY B C 1
ATOM 4106 O O . GLY B 1 229 ? 3.182 -21.422 -15.977 1 98.44 229 GLY B O 1
ATOM 4107 N N . LEU B 1 230 ? 2.205 -20.938 -14.102 1 98.69 230 LEU B N 1
ATOM 4108 C CA . LEU B 1 230 ? 2.652 -22.141 -13.414 1 98.69 230 LEU B CA 1
ATOM 4109 C C . LEU B 1 230 ? 1.806 -23.344 -13.828 1 98.69 230 LEU B C 1
ATOM 4111 O O . LEU B 1 230 ? 0.579 -23.25 -13.906 1 98.69 230 LEU B O 1
ATOM 4115 N N . HIS B 1 231 ? 2.461 -24.344 -14.133 1 98.19 231 HIS B N 1
ATOM 4116 C CA . HIS B 1 231 ? 1.824 -25.656 -14.195 1 98.19 231 HIS B CA 1
ATOM 4117 C C . HIS B 1 231 ? 1.611 -26.234 -12.805 1 98.19 231 HIS B C 1
ATOM 4119 O O . HIS B 1 231 ? 2.367 -25.922 -11.875 1 98.19 231 HIS B O 1
ATOM 4125 N N . VAL B 1 232 ? 0.65 -27.109 -12.672 1 97.25 232 VAL B N 1
ATOM 4126 C CA . VAL B 1 232 ? 0.313 -27.75 -11.406 1 97.25 232 VAL B CA 1
ATOM 4127 C C . VAL B 1 232 ? 1.554 -28.422 -10.82 1 97.25 232 VAL B C 1
ATOM 4129 O O . VAL B 1 232 ? 1.742 -28.438 -9.602 1 97.25 232 VAL B O 1
ATOM 4132 N N . ASP B 1 233 ? 2.396 -28.938 -11.578 1 96.56 233 ASP B N 1
ATOM 4133 C CA . ASP B 1 233 ? 3.547 -29.719 -11.125 1 96.56 233 ASP B CA 1
ATOM 4134 C C . ASP B 1 233 ? 4.602 -28.828 -10.484 1 96.56 233 ASP B C 1
ATOM 4136 O O . ASP B 1 233 ? 5.555 -29.312 -9.875 1 96.56 233 ASP B O 1
ATOM 4140 N N . ALA B 1 234 ? 4.492 -27.516 -10.602 1 98.5 234 ALA B N 1
ATOM 4141 C CA . ALA B 1 234 ? 5.395 -26.562 -9.961 1 98.5 234 ALA B CA 1
ATOM 4142 C C . ALA B 1 234 ? 5.133 -26.469 -8.461 1 98.5 234 ALA B C 1
ATOM 4144 O O . ALA B 1 234 ? 6.004 -26.062 -7.695 1 98.5 234 ALA B O 1
ATOM 4145 N N . MET B 1 235 ? 3.914 -26.812 -8.008 1 98.69 235 MET B N 1
ATOM 4146 C CA . MET B 1 235 ? 3.42 -26.422 -6.691 1 98.69 235 MET B CA 1
ATOM 4147 C C . MET B 1 235 ? 4.117 -27.234 -5.594 1 98.69 235 MET B C 1
ATOM 4149 O O . MET B 1 235 ? 4.43 -26.688 -4.531 1 98.69 235 MET B O 1
ATOM 4153 N N . PRO B 1 236 ? 4.414 -28.547 -5.852 1 98.69 236 PRO B N 1
ATOM 4154 C CA . PRO B 1 236 ? 5.203 -29.234 -4.832 1 98.69 236 PRO B CA 1
ATOM 4155 C C . PRO B 1 236 ? 6.578 -28.609 -4.617 1 98.69 236 PRO B C 1
ATOM 4157 O O . PRO B 1 236 ? 7.062 -28.547 -3.486 1 98.69 236 PRO B O 1
ATOM 4160 N N . TRP B 1 237 ? 7.191 -28.188 -5.68 1 98.69 237 TRP B N 1
ATOM 4161 C CA . TRP B 1 237 ? 8.484 -27.516 -5.574 1 98.69 237 TRP B CA 1
ATOM 4162 C C . TRP B 1 237 ? 8.367 -26.234 -4.762 1 98.69 237 TRP B C 1
ATOM 4164 O O . TRP B 1 237 ? 9.172 -25.984 -3.861 1 98.69 237 TRP B O 1
ATOM 4174 N N . ILE B 1 238 ? 7.379 -25.422 -5.043 1 98.75 238 ILE B N 1
ATOM 4175 C CA . ILE B 1 238 ? 7.168 -24.141 -4.359 1 98.75 238 ILE B CA 1
ATOM 4176 C C . ILE B 1 238 ? 6.855 -24.391 -2.887 1 98.75 238 ILE B C 1
ATOM 4178 O O . ILE B 1 238 ? 7.375 -23.703 -2.012 1 98.75 238 ILE B O 1
ATOM 4182 N N . ALA B 1 239 ? 6.02 -25.375 -2.641 1 98.75 239 ALA B N 1
ATOM 4183 C CA . ALA B 1 239 ? 5.566 -25.688 -1.288 1 98.75 239 ALA B CA 1
ATOM 4184 C C . ALA B 1 239 ? 6.746 -26 -0.374 1 98.75 239 ALA B C 1
ATOM 4186 O O . ALA B 1 239 ? 6.695 -25.734 0.83 1 98.75 239 ALA B O 1
ATOM 4187 N N . ARG B 1 240 ? 7.855 -26.5 -0.912 1 97.81 240 ARG B N 1
ATOM 4188 C CA . ARG B 1 240 ? 9.039 -26.859 -0.136 1 97.81 240 ARG B CA 1
ATOM 4189 C C . ARG B 1 240 ? 9.609 -25.656 0.593 1 97.81 240 ARG B C 1
ATOM 4191 O O . ARG B 1 240 ? 10.227 -25.781 1.646 1 97.81 240 ARG B O 1
ATOM 4198 N N . TYR B 1 241 ? 9.297 -24.531 0.089 1 98.5 241 TYR B N 1
ATOM 4199 C CA . TYR B 1 241 ? 9.945 -23.344 0.618 1 98.5 241 TYR B CA 1
ATOM 4200 C C . TYR B 1 241 ? 9 -22.578 1.535 1 98.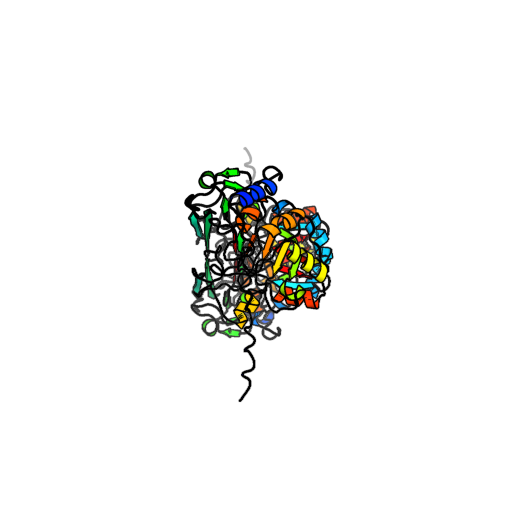5 241 TYR B C 1
ATOM 4202 O O . TYR B 1 241 ? 9.383 -21.547 2.113 1 98.5 241 TYR B O 1
ATOM 4210 N N . ARG B 1 242 ? 7.719 -22.969 1.672 1 98.44 242 ARG B N 1
ATOM 4211 C CA . ARG B 1 242 ? 6.746 -22.344 2.564 1 98.44 242 ARG B CA 1
ATOM 4212 C C . ARG B 1 242 ? 6.746 -20.828 2.408 1 98.44 242 ARG B C 1
ATOM 4214 O O . ARG B 1 242 ? 6.941 -20.109 3.383 1 98.44 242 ARG B O 1
ATOM 4221 N N . PRO B 1 243 ? 6.527 -20.406 1.154 1 98.88 243 PRO B N 1
ATOM 4222 C CA . PRO B 1 243 ? 6.5 -18.953 0.969 1 98.88 243 PRO B CA 1
ATOM 4223 C C . PRO B 1 243 ? 5.355 -18.281 1.723 1 98.88 243 PRO B C 1
ATOM 4225 O O . PRO B 1 243 ? 4.258 -18.844 1.812 1 98.88 243 PRO B O 1
ATOM 4228 N N . ALA B 1 244 ? 5.652 -17.078 2.27 1 98.94 244 ALA B N 1
ATOM 4229 C CA . ALA B 1 244 ? 4.59 -16.297 2.9 1 98.94 244 ALA B CA 1
ATOM 4230 C C . ALA B 1 244 ? 3.549 -15.852 1.874 1 98.94 244 ALA B C 1
ATOM 4232 O O . ALA B 1 244 ? 2.367 -15.719 2.199 1 98.94 244 ALA B O 1
ATOM 4233 N N . VAL B 1 245 ? 3.99 -15.609 0.662 1 98.94 245 VAL B N 1
ATOM 4234 C CA . VAL B 1 245 ? 3.125 -15.18 -0.434 1 98.94 245 VAL B CA 1
ATOM 4235 C C . VAL B 1 245 ? 3.75 -15.586 -1.77 1 98.94 245 VAL B C 1
ATOM 4237 O O . VAL B 1 245 ? 4.977 -15.656 -1.891 1 98.94 245 VAL B O 1
ATOM 4240 N N . LEU B 1 246 ? 2.92 -15.945 -2.691 1 98.94 246 LEU B N 1
ATOM 4241 C CA . LEU B 1 246 ? 3.305 -16.234 -4.07 1 98.94 246 LEU B CA 1
ATOM 4242 C C . LEU B 1 246 ? 2.703 -15.219 -5.027 1 98.94 246 LEU B C 1
ATOM 4244 O O . LEU B 1 246 ? 1.518 -14.891 -4.934 1 98.94 246 LEU B O 1
ATOM 4248 N N . GLY B 1 247 ? 3.557 -14.625 -5.906 1 98.75 247 GLY B N 1
ATOM 4249 C CA . GLY B 1 247 ? 3.031 -13.633 -6.824 1 98.75 247 GLY B CA 1
ATOM 4250 C C . GLY B 1 247 ? 3.672 -13.688 -8.195 1 98.75 247 GLY B C 1
ATOM 4251 O O . GLY B 1 247 ? 4.578 -14.492 -8.43 1 98.75 247 GLY B O 1
ATOM 4252 N N . GLY B 1 248 ? 3.172 -12.859 -9.109 1 98.69 248 GLY B N 1
ATOM 4253 C CA . GLY B 1 248 ? 3.713 -12.773 -10.453 1 98.69 248 GLY B CA 1
ATOM 4254 C C . GLY B 1 248 ? 3.061 -11.695 -11.297 1 98.69 248 GLY B C 1
ATOM 4255 O O . GLY B 1 248 ? 2.223 -10.938 -10.797 1 98.69 248 GLY B O 1
ATOM 4256 N N . ASP B 1 249 ? 3.496 -11.625 -12.578 1 98.81 249 ASP B N 1
ATOM 4257 C CA . ASP B 1 249 ? 3.01 -10.586 -13.477 1 98.81 249 ASP B CA 1
ATOM 4258 C C . ASP B 1 249 ? 1.778 -11.055 -14.242 1 98.81 249 ASP B C 1
ATOM 4260 O O . ASP B 1 249 ? 1.289 -10.352 -15.133 1 98.81 249 ASP B O 1
ATOM 4264 N N . GLY B 1 250 ? 1.276 -12.234 -13.984 1 97.56 250 GLY B N 1
ATOM 4265 C CA . GLY B 1 250 ? -0.036 -12.758 -14.32 1 97.56 250 GLY B CA 1
ATOM 4266 C C . GLY B 1 250 ? -0.86 -13.141 -13.102 1 97.56 250 GLY B C 1
ATOM 4267 O O . GLY B 1 250 ? -0.744 -12.516 -12.047 1 97.56 250 GLY B O 1
ATOM 4268 N N . ASP B 1 251 ? -1.799 -14.062 -13.25 1 94.31 251 ASP B N 1
ATOM 4269 C CA . ASP B 1 251 ? -2.549 -14.523 -12.086 1 94.31 251 ASP B CA 1
ATOM 4270 C C . ASP B 1 251 ? -2.023 -15.867 -11.594 1 94.31 251 ASP B C 1
ATOM 4272 O O . ASP B 1 251 ? -2.734 -16.609 -10.898 1 94.31 251 ASP B O 1
ATOM 4276 N N . SER B 1 252 ? -0.751 -16.234 -11.961 1 95.44 252 SER B N 1
ATOM 4277 C CA . SER B 1 252 ? -0.018 -17.422 -11.523 1 95.44 252 SER B CA 1
ATOM 4278 C C . SER B 1 252 ? -0.413 -18.656 -12.336 1 95.44 252 SER B C 1
ATOM 4280 O O . SER B 1 252 ? 0.42 -19.516 -12.602 1 95.44 252 SER B O 1
ATOM 4282 N N . ASP B 1 253 ? -1.659 -18.781 -12.773 1 97.31 253 ASP B N 1
ATOM 4283 C CA . ASP B 1 253 ? -2.133 -19.953 -13.5 1 97.31 253 ASP B CA 1
ATOM 4284 C C . ASP B 1 253 ? -1.733 -19.875 -14.977 1 97.31 253 ASP B C 1
ATOM 4286 O O . ASP B 1 253 ? -1.9 -18.844 -15.617 1 97.31 253 ASP B O 1
ATOM 4290 N N . VAL B 1 254 ? -1.273 -20.984 -15.492 1 98 254 VAL B N 1
ATOM 4291 C CA . VAL B 1 254 ? -1.143 -21.094 -16.938 1 98 254 VAL B CA 1
ATOM 4292 C C . VAL B 1 254 ? -2.523 -21.219 -17.578 1 98 254 VAL B C 1
ATOM 4294 O O . VAL B 1 254 ? -3.43 -21.812 -16.984 1 98 254 VAL B O 1
ATOM 4297 N N . ARG B 1 255 ? -2.611 -20.641 -18.641 1 95.56 255 ARG B N 1
ATOM 4298 C CA . ARG B 1 255 ? -3.844 -20.766 -19.406 1 95.56 255 ARG B CA 1
ATOM 4299 C C . ARG B 1 255 ? -3.555 -21.234 -20.828 1 95.56 255 ARG B C 1
ATOM 4301 O O . ARG B 1 255 ? -2.623 -20.75 -21.484 1 95.56 255 ARG B O 1
ATOM 4308 N N . PRO B 1 256 ? -4.316 -22.172 -21.438 1 95.75 256 PRO B N 1
ATOM 4309 C CA . PRO B 1 256 ? -5.445 -22.859 -20.797 1 95.75 256 PRO B CA 1
ATOM 4310 C C . PRO B 1 256 ? -5.012 -23.766 -19.656 1 95.75 256 PRO B C 1
ATOM 4312 O O . PRO B 1 256 ? -3.863 -24.219 -19.625 1 95.75 256 PRO B O 1
ATOM 4315 N N . SER B 1 257 ? -5.988 -24.047 -18.719 1 95.44 257 SER B N 1
ATOM 4316 C CA . SER B 1 257 ? -5.727 -24.922 -17.578 1 95.44 257 SER B CA 1
ATOM 4317 C C . SER B 1 257 ? -5.344 -26.312 -18.031 1 95.44 257 SER B C 1
ATOM 4319 O O . SER B 1 257 ? -5.961 -26.875 -18.953 1 95.44 257 SER B O 1
ATOM 4321 N N . PRO B 1 258 ? -4.328 -26.875 -17.406 1 95.44 258 PRO B N 1
ATOM 4322 C CA . PRO B 1 258 ? -3.961 -28.266 -17.734 1 95.44 258 PRO B CA 1
ATOM 4323 C C . PRO B 1 258 ? -4.898 -29.281 -17.109 1 95.44 258 PRO B C 1
ATOM 4325 O O . PRO B 1 258 ? -4.773 -30.484 -17.375 1 95.44 258 PRO B O 1
ATOM 4328 N N . THR B 1 259 ? -5.781 -28.875 -16.234 1 93.44 259 THR B N 1
ATOM 4329 C CA . THR B 1 259 ? -6.691 -29.766 -15.516 1 93.44 259 THR B CA 1
ATOM 4330 C C . THR B 1 259 ? -8.133 -29.531 -15.961 1 93.44 259 THR B C 1
ATOM 4332 O O . THR B 1 259 ? -8.797 -28.609 -15.492 1 93.44 259 THR B O 1
ATOM 4335 N N . PRO B 1 260 ? -8.633 -30.422 -16.797 1 88.44 260 PRO B N 1
ATOM 4336 C CA . PRO B 1 260 ? -10 -30.234 -17.281 1 88.44 260 PRO B CA 1
ATOM 4337 C C . PRO B 1 260 ? -11 -30.047 -16.141 1 88.44 260 PRO B C 1
ATOM 4339 O O . PRO B 1 260 ? -10.969 -30.781 -15.156 1 88.44 260 PRO B O 1
ATOM 4342 N N . GLY B 1 261 ? -11.82 -29 -16.219 1 88.62 261 GLY B N 1
ATOM 4343 C CA . GLY B 1 261 ? -12.875 -28.766 -15.25 1 88.62 261 GLY B CA 1
ATOM 4344 C C . GLY B 1 261 ? -12.43 -27.891 -14.102 1 88.62 261 GLY B C 1
ATOM 4345 O O . GLY B 1 261 ? -13.258 -27.453 -13.281 1 88.62 261 GLY B O 1
ATOM 4346 N N . ILE B 1 262 ? -11.172 -27.719 -14.008 1 92.75 262 ILE B N 1
ATOM 4347 C CA . ILE B 1 262 ? -10.625 -26.828 -12.984 1 92.75 262 ILE B CA 1
ATOM 4348 C C . ILE B 1 262 ? -9.945 -25.641 -13.656 1 92.75 262 ILE B C 1
ATOM 4350 O O . ILE B 1 262 ? -8.883 -25.781 -14.258 1 92.75 262 ILE B O 1
ATOM 4354 N N . HIS B 1 263 ? -10.461 -24.516 -13.531 1 90.81 263 HIS B N 1
ATOM 4355 C CA . HIS B 1 263 ? -10.023 -23.375 -14.328 1 90.81 263 HIS B CA 1
ATOM 4356 C C . HIS B 1 263 ? -8.828 -22.688 -13.68 1 90.81 263 HIS B C 1
ATOM 4358 O O . HIS B 1 263 ? -8.047 -22.016 -14.367 1 90.81 263 HIS B O 1
ATOM 4364 N N . SER B 1 264 ? -8.641 -22.734 -12.367 1 94.56 264 SER B N 1
ATOM 4365 C CA . SER B 1 264 ? -7.535 -22.078 -11.68 1 94.56 264 SER B CA 1
ATOM 4366 C C . SER B 1 264 ? -6.883 -23 -10.664 1 94.56 264 SER B C 1
ATOM 4368 O O . SER B 1 264 ? -6.926 -22.734 -9.461 1 94.56 264 SER B O 1
ATOM 4370 N N . PRO B 1 265 ? -6.219 -24.031 -11.234 1 96.88 265 PRO B N 1
ATOM 4371 C CA . PRO B 1 265 ? -5.656 -25.031 -10.328 1 96.88 265 PRO B CA 1
ATOM 4372 C C . PRO B 1 265 ? -4.582 -24.453 -9.406 1 96.88 265 PRO B C 1
ATOM 4374 O O . PRO B 1 265 ? -4.465 -24.875 -8.25 1 96.88 265 PRO B O 1
ATOM 4377 N N . ILE B 1 266 ? -3.791 -23.484 -9.844 1 98.19 266 ILE B N 1
ATOM 4378 C CA . ILE B 1 266 ? -2.738 -22.906 -9.016 1 98.19 266 ILE B CA 1
ATOM 4379 C C . ILE B 1 266 ? -3.359 -22.094 -7.875 1 98.19 266 ILE B C 1
ATOM 4381 O O . ILE B 1 266 ? -2.9 -22.172 -6.734 1 98.19 266 ILE B O 1
ATOM 4385 N N . HIS B 1 267 ? -4.43 -21.359 -8.18 1 98.06 267 HIS B N 1
ATOM 4386 C CA . HIS B 1 267 ? -5.145 -20.641 -7.133 1 98.06 267 HIS B CA 1
ATOM 4387 C C . HIS B 1 267 ? -5.605 -21.594 -6.031 1 98.06 267 HIS B C 1
ATOM 4389 O O . HIS B 1 267 ? -5.43 -21.297 -4.844 1 98.06 267 HIS B O 1
ATOM 4395 N N . ILE B 1 268 ? -6.184 -22.688 -6.465 1 97.69 268 ILE B N 1
ATOM 4396 C CA . ILE B 1 268 ? -6.707 -23.656 -5.508 1 97.69 268 ILE B CA 1
ATOM 4397 C C . ILE B 1 268 ? -5.566 -24.219 -4.664 1 97.69 268 ILE B C 1
ATOM 4399 O O . ILE B 1 268 ? -5.645 -24.234 -3.434 1 97.69 268 ILE B O 1
ATOM 4403 N N . LEU B 1 269 ? -4.516 -24.656 -5.273 1 98.69 269 LEU B N 1
ATOM 4404 C CA . LEU B 1 269 ? -3.416 -25.281 -4.551 1 98.69 269 LEU B CA 1
ATOM 4405 C C . LEU B 1 269 ? -2.715 -24.281 -3.639 1 98.69 269 LEU B C 1
ATOM 4407 O O . LEU B 1 269 ? -2.369 -24.609 -2.502 1 98.69 269 LEU B O 1
ATOM 4411 N N . ALA B 1 270 ? -2.537 -23.062 -4.074 1 98.81 270 ALA B N 1
ATOM 4412 C CA . ALA B 1 270 ? -1.855 -22.047 -3.275 1 98.81 270 ALA B CA 1
ATOM 4413 C C . ALA B 1 270 ? -2.732 -21.578 -2.115 1 98.81 270 ALA B C 1
ATOM 4415 O O . ALA B 1 270 ? -2.332 -21.672 -0.953 1 98.81 270 ALA B O 1
ATOM 4416 N N . ILE B 1 271 ? -3.943 -21.188 -2.438 1 98.75 271 ILE B N 1
ATOM 4417 C CA . ILE B 1 271 ? -4.777 -20.547 -1.435 1 98.75 271 ILE B CA 1
ATOM 4418 C C . ILE B 1 271 ? -5.477 -21.594 -0.581 1 98.75 271 ILE B C 1
ATOM 4420 O O . ILE B 1 271 ? -5.324 -21.625 0.642 1 98.75 271 ILE B O 1
ATOM 4424 N N . THR B 1 272 ? -6.172 -22.5 -1.205 1 98.38 272 THR B N 1
ATOM 4425 C CA . THR B 1 272 ? -7.047 -23.406 -0.462 1 98.38 272 THR B CA 1
ATOM 4426 C C . THR B 1 272 ? -6.242 -24.547 0.156 1 98.38 272 THR B C 1
ATOM 4428 O O . THR B 1 272 ? -6.523 -24.984 1.277 1 98.38 272 THR B O 1
ATOM 4431 N N . ALA B 1 273 ? -5.223 -25.031 -0.543 1 98.75 273 ALA B N 1
ATOM 4432 C CA . ALA B 1 273 ? -4.449 -26.156 -0.006 1 98.75 273 ALA B CA 1
ATOM 4433 C C . ALA B 1 273 ? -3.324 -25.656 0.897 1 98.75 273 ALA B C 1
ATOM 4435 O O . ALA B 1 273 ? -3.293 -25.969 2.09 1 98.75 273 ALA B O 1
ATOM 4436 N N . LEU B 1 274 ? -2.479 -24.766 0.454 1 98.88 274 LEU B N 1
ATOM 4437 C CA . LEU B 1 274 ? -1.246 -24.391 1.133 1 98.88 274 LEU B CA 1
ATOM 4438 C C . LEU B 1 274 ? -1.491 -23.234 2.094 1 98.88 274 LEU B C 1
ATOM 4440 O O . LEU B 1 274 ? -0.662 -22.953 2.963 1 98.88 274 LEU B O 1
ATOM 4444 N N . GLY B 1 275 ? -2.619 -22.5 1.94 1 98.88 275 GLY B N 1
ATOM 4445 C CA . GLY B 1 275 ? -2.854 -21.297 2.734 1 98.88 275 GLY B CA 1
ATOM 4446 C C . GLY B 1 275 ? -1.935 -20.156 2.369 1 98.88 275 GLY B C 1
ATOM 4447 O O . GLY B 1 275 ? -1.564 -19.344 3.229 1 98.88 275 GLY B O 1
ATOM 4448 N N . THR B 1 276 ? -1.503 -20.125 1.135 1 98.88 276 THR B N 1
ATOM 4449 C CA . THR B 1 276 ? -0.59 -19.094 0.658 1 98.88 276 THR B CA 1
ATOM 4450 C C . THR B 1 276 ? -1.34 -18.047 -0.159 1 98.88 276 THR B C 1
ATOM 4452 O O . THR B 1 276 ? -1.832 -18.328 -1.251 1 98.88 276 THR B O 1
ATOM 4455 N N . PRO B 1 277 ? -1.438 -16.797 0.339 1 98.94 277 PRO B N 1
ATOM 4456 C CA . PRO B 1 277 ? -2.041 -15.734 -0.474 1 98.94 277 PRO B CA 1
ATOM 4457 C C . PRO B 1 277 ? -1.301 -15.508 -1.791 1 98.94 277 PRO B C 1
ATOM 4459 O O . PRO B 1 277 ? -0.142 -15.906 -1.929 1 98.94 277 PRO B O 1
ATOM 4462 N N . LEU B 1 278 ? -2.031 -14.891 -2.73 1 98.88 278 LEU B N 1
ATOM 4463 C CA . LEU B 1 278 ? -1.448 -14.641 -4.043 1 98.88 278 LEU B CA 1
ATOM 4464 C C . LEU B 1 278 ? -1.372 -13.141 -4.324 1 98.88 278 LEU B C 1
ATOM 4466 O O . LEU B 1 278 ? -2.248 -12.383 -3.904 1 98.88 278 LEU B O 1
ATOM 4470 N N . LEU B 1 279 ? -0.326 -12.727 -4.965 1 98.94 279 LEU B N 1
ATOM 4471 C CA . LEU B 1 279 ? -0.225 -11.422 -5.613 1 98.94 279 LEU B CA 1
ATOM 4472 C C . LEU B 1 279 ? -0.34 -11.555 -7.125 1 98.94 279 LEU B C 1
ATOM 4474 O O . LEU B 1 279 ? 0.545 -12.117 -7.773 1 98.94 279 LEU B O 1
ATOM 4478 N N . ASP B 1 280 ? -1.398 -10.961 -7.668 1 98.75 280 ASP B N 1
ATOM 4479 C CA . ASP B 1 280 ? -1.687 -11.141 -9.086 1 98.75 280 ASP B CA 1
ATOM 4480 C C . ASP B 1 280 ? -1.448 -9.844 -9.859 1 98.75 280 ASP B C 1
ATOM 4482 O O . ASP B 1 280 ? -1.696 -8.75 -9.344 1 98.75 280 ASP B O 1
ATOM 4486 N N . ASN B 1 281 ? -0.941 -9.984 -11.078 1 98.75 281 ASN B N 1
ATOM 4487 C CA . ASN B 1 281 ? -0.827 -8.914 -12.07 1 98.75 281 ASN B CA 1
ATOM 4488 C C . ASN B 1 281 ? 0.125 -7.82 -11.602 1 98.75 281 ASN B C 1
ATOM 4490 O O . ASN B 1 281 ? -0.173 -6.633 -11.742 1 98.75 281 ASN B O 1
ATOM 4494 N N . LEU B 1 282 ? 1.212 -8.211 -11.047 1 98.88 282 LEU B N 1
ATOM 4495 C CA . LEU B 1 282 ? 2.24 -7.238 -10.695 1 98.88 282 LEU B CA 1
ATOM 4496 C C . LEU B 1 282 ? 2.988 -6.758 -11.938 1 98.88 282 LEU B C 1
ATOM 4498 O O . LEU B 1 282 ? 3.264 -7.551 -12.844 1 98.88 282 LEU B O 1
ATOM 4502 N N . ASP B 1 283 ? 3.275 -5.492 -11.992 1 98.81 283 ASP B N 1
ATOM 4503 C CA . ASP B 1 283 ? 4.23 -5 -12.977 1 98.81 283 ASP B CA 1
ATOM 4504 C C . ASP B 1 283 ? 5.668 -5.234 -12.516 1 98.81 283 ASP B C 1
ATOM 4506 O O . ASP B 1 283 ? 6.211 -4.449 -11.734 1 98.81 283 ASP B O 1
ATOM 4510 N N . LEU B 1 284 ? 6.32 -6.234 -13.086 1 98.94 284 LEU B N 1
ATOM 4511 C CA . LEU B 1 284 ? 7.621 -6.652 -12.57 1 98.94 284 LEU B CA 1
ATOM 4512 C C . LEU B 1 284 ? 8.75 -6.164 -13.469 1 98.94 284 LEU B C 1
ATOM 4514 O O . LEU B 1 284 ? 9.906 -6.551 -13.289 1 98.94 284 LEU B O 1
ATOM 4518 N N . GLU B 1 285 ? 8.445 -5.316 -14.445 1 98.88 285 GLU B N 1
ATOM 4519 C CA . GLU B 1 285 ? 9.43 -4.945 -15.453 1 98.88 285 GLU B CA 1
ATOM 4520 C C . GLU B 1 285 ? 10.531 -4.078 -14.859 1 98.88 285 GLU B C 1
ATOM 4522 O O . GLU B 1 285 ? 11.719 -4.34 -15.078 1 98.88 285 GLU B O 1
ATOM 4527 N N . ASP B 1 286 ? 10.148 -3.061 -14.094 1 98.69 286 ASP B N 1
ATOM 4528 C CA . ASP B 1 286 ? 11.164 -2.23 -13.453 1 98.69 286 ASP B CA 1
ATOM 4529 C C . ASP B 1 286 ? 11.992 -3.041 -12.461 1 98.69 286 ASP B C 1
ATOM 4531 O O . ASP B 1 286 ? 13.203 -2.838 -12.336 1 98.69 286 ASP B O 1
ATOM 4535 N N . LEU B 1 287 ? 11.344 -3.926 -11.734 1 98.94 287 LEU B N 1
ATOM 4536 C CA . LEU B 1 287 ? 12.047 -4.781 -10.789 1 98.94 287 LEU B CA 1
ATOM 4537 C C . LEU B 1 287 ? 13.062 -5.664 -11.508 1 98.94 287 LEU B C 1
ATOM 4539 O O . LEU B 1 287 ? 14.195 -5.828 -11.039 1 98.94 287 LEU B O 1
ATOM 4543 N N . ALA B 1 288 ? 12.625 -6.223 -12.578 1 98.94 288 ALA B N 1
ATOM 4544 C CA . ALA B 1 288 ? 13.516 -7.078 -13.352 1 98.94 288 ALA B CA 1
ATOM 4545 C C . ALA B 1 288 ? 14.75 -6.305 -13.828 1 98.94 288 ALA B C 1
ATOM 4547 O O . ALA B 1 288 ? 15.875 -6.801 -13.742 1 98.94 288 ALA B O 1
ATOM 4548 N N . SER B 1 289 ? 14.539 -5.129 -14.344 1 98.75 289 SER B N 1
ATOM 4549 C CA . SER B 1 289 ? 15.633 -4.273 -14.789 1 98.75 289 SER B CA 1
ATOM 4550 C C . SER B 1 289 ? 16.578 -3.943 -13.648 1 98.75 289 SER B C 1
ATOM 4552 O O . SER B 1 289 ? 17.797 -3.988 -13.812 1 98.75 289 SER B O 1
ATOM 4554 N N . LEU B 1 290 ? 16.047 -3.66 -12.523 1 98.81 290 LEU B N 1
ATOM 4555 C CA . LEU B 1 290 ? 16.859 -3.336 -11.344 1 98.81 290 LEU B CA 1
ATOM 4556 C C . LEU B 1 290 ? 17.641 -4.551 -10.883 1 98.81 290 LEU B C 1
ATOM 4558 O O . LEU B 1 290 ? 18.828 -4.434 -10.523 1 98.81 290 LEU B O 1
ATOM 4562 N N . ALA B 1 291 ? 17.016 -5.688 -10.82 1 98.88 291 ALA B N 1
ATOM 4563 C CA . ALA B 1 291 ? 17.688 -6.91 -10.398 1 98.88 291 ALA B CA 1
ATOM 4564 C C . ALA B 1 291 ? 18.875 -7.215 -11.297 1 98.88 291 ALA B C 1
ATOM 4566 O O . ALA B 1 291 ? 19.953 -7.551 -10.805 1 98.88 291 ALA B O 1
ATOM 4567 N N . ALA B 1 292 ? 18.641 -7.062 -12.562 1 98.69 292 ALA B N 1
ATOM 4568 C CA . ALA B 1 292 ? 19.719 -7.297 -13.516 1 98.69 292 ALA B CA 1
ATOM 4569 C C . ALA B 1 292 ? 20.875 -6.316 -13.297 1 98.69 292 ALA B C 1
ATOM 4571 O O . ALA B 1 292 ? 22.031 -6.711 -13.312 1 98.69 292 ALA B O 1
ATOM 4572 N N . SER B 1 293 ? 20.484 -5.051 -13.094 1 98.62 293 SER B N 1
ATOM 4573 C CA . SER B 1 293 ? 21.5 -4.02 -12.891 1 98.62 293 SER B CA 1
ATOM 4574 C C . SER B 1 293 ? 22.25 -4.238 -11.578 1 98.62 293 SER B C 1
ATOM 4576 O O . SER B 1 293 ? 23.438 -3.953 -11.477 1 98.62 293 SER B O 1
ATOM 4578 N N . GLU B 1 294 ? 21.594 -4.75 -10.547 1 98.62 294 GLU B N 1
ATOM 4579 C CA . GLU B 1 294 ? 22.172 -5.012 -9.234 1 98.62 294 GLU B CA 1
ATOM 4580 C C . GLU B 1 294 ? 22.906 -6.344 -9.211 1 98.62 294 GLU B C 1
ATOM 4582 O O . GLU B 1 294 ? 23.719 -6.594 -8.32 1 98.62 294 GLU B O 1
ATOM 4587 N N . GLY B 1 295 ? 22.562 -7.219 -10.125 1 98.5 295 GLY B N 1
ATOM 4588 C CA . GLY B 1 295 ? 23.172 -8.539 -10.188 1 98.5 295 GLY B CA 1
ATOM 4589 C C . GLY B 1 295 ? 22.688 -9.469 -9.094 1 98.5 295 GLY B C 1
ATOM 4590 O O . GLY B 1 295 ? 23.422 -10.344 -8.641 1 98.5 295 GLY B O 1
ATOM 4591 N N . ARG B 1 296 ? 21.578 -9.211 -8.578 1 98.31 296 ARG B N 1
ATOM 4592 C CA . ARG B 1 296 ? 20.969 -10.07 -7.574 1 98.31 296 ARG B CA 1
ATOM 4593 C C . ARG B 1 296 ? 19.438 -10.047 -7.688 1 98.31 296 ARG B C 1
ATOM 4595 O O . ARG B 1 296 ? 18.859 -9.055 -8.148 1 98.31 296 ARG B O 1
ATOM 4602 N N . TRP B 1 297 ? 18.781 -11.102 -7.293 1 98.88 297 TRP B N 1
ATOM 4603 C CA . TRP B 1 297 ? 17.344 -11.297 -7.504 1 98.88 297 TRP B CA 1
ATOM 4604 C C . TRP B 1 297 ? 16.625 -11.508 -6.18 1 98.88 297 TRP B C 1
ATOM 4606 O O . TRP B 1 297 ? 15.562 -12.148 -6.137 1 98.88 297 TRP B O 1
ATOM 4616 N N . GLU B 1 298 ? 17.234 -11.078 -5.086 1 98.94 298 GLU B N 1
ATOM 4617 C CA . GLU B 1 298 ? 16.625 -10.984 -3.76 1 98.94 298 GLU B CA 1
ATOM 4618 C C . GLU B 1 298 ? 16.688 -9.555 -3.225 1 98.94 298 GLU B C 1
ATOM 4620 O O . GLU B 1 298 ? 17.609 -8.805 -3.543 1 98.94 298 GLU B O 1
ATOM 4625 N N . PHE B 1 299 ? 15.766 -9.188 -2.492 1 98.94 299 PHE B N 1
ATOM 4626 C CA . PHE B 1 299 ? 15.602 -7.801 -2.076 1 98.94 299 PHE B CA 1
ATOM 4627 C C . PHE B 1 299 ? 14.695 -7.703 -0.857 1 98.94 299 PHE B C 1
ATOM 4629 O O . PHE B 1 299 ? 14.062 -8.688 -0.469 1 98.94 299 PHE B O 1
ATOM 4636 N N . PHE B 1 300 ? 14.734 -6.574 -0.165 1 99 300 PHE B N 1
ATOM 4637 C CA . PHE B 1 300 ? 13.742 -6.227 0.851 1 99 300 PHE B CA 1
ATOM 4638 C C . PHE B 1 300 ? 12.375 -5.992 0.221 1 99 300 PHE B C 1
ATOM 4640 O O . PHE B 1 300 ? 12.258 -5.25 -0.756 1 99 300 PHE B O 1
ATOM 4647 N N . PHE B 1 301 ? 11.398 -6.676 0.7 1 98.94 301 PHE B N 1
ATOM 4648 C CA . PHE B 1 301 ? 10.078 -6.656 0.082 1 98.94 301 PHE B CA 1
ATOM 4649 C C . PHE B 1 301 ? 9.008 -6.266 1.096 1 98.94 301 PHE B C 1
ATOM 4651 O O . PHE B 1 301 ? 8.977 -6.797 2.209 1 98.94 301 PHE B O 1
ATOM 4658 N N . VAL B 1 302 ? 8.117 -5.316 0.703 1 98.94 302 VAL B N 1
ATOM 4659 C CA . VAL B 1 302 ? 7 -4.906 1.55 1 98.94 302 VAL B CA 1
ATOM 4660 C C . VAL B 1 302 ? 5.715 -4.867 0.728 1 98.94 302 VAL B C 1
ATOM 4662 O O . VAL B 1 302 ? 5.711 -4.387 -0.408 1 98.94 302 VAL B O 1
ATOM 4665 N N . VAL B 1 303 ? 4.66 -5.406 1.239 1 98.81 303 VAL B N 1
ATOM 4666 C CA . VAL B 1 303 ? 3.328 -5.227 0.673 1 98.81 303 VAL B CA 1
ATOM 4667 C C . VAL B 1 303 ? 2.328 -4.926 1.788 1 98.81 303 VAL B C 1
ATOM 4669 O O . VAL B 1 303 ? 2.34 -5.578 2.834 1 98.81 303 VAL B O 1
ATOM 4672 N N . ALA B 1 304 ? 1.586 -3.881 1.601 1 96.81 304 ALA B N 1
ATOM 4673 C CA . ALA B 1 304 ? 0.573 -3.451 2.561 1 96.81 304 ALA B CA 1
ATOM 4674 C C . ALA B 1 304 ? -0.789 -3.299 1.89 1 96.81 304 ALA B C 1
ATOM 4676 O O . ALA B 1 304 ? -1.102 -2.24 1.338 1 96.81 304 ALA B O 1
ATOM 4677 N N . PRO B 1 305 ? -1.598 -4.324 1.948 1 98.31 305 PRO B N 1
ATOM 4678 C CA . PRO B 1 305 ? -2.961 -4.156 1.443 1 98.31 305 PRO B CA 1
ATOM 4679 C C . PRO B 1 305 ? -3.74 -3.078 2.195 1 98.31 305 PRO B C 1
ATOM 4681 O O . PRO B 1 305 ? -3.387 -2.732 3.326 1 98.31 305 PRO B O 1
ATOM 4684 N N . LEU B 1 306 ? -4.684 -2.469 1.516 1 98.19 306 LEU B N 1
ATOM 4685 C CA . LEU B 1 306 ? -5.637 -1.65 2.256 1 98.19 306 LEU B CA 1
ATOM 4686 C C . LEU B 1 306 ? -6.324 -2.467 3.346 1 98.19 306 LEU B C 1
ATOM 4688 O O . LEU B 1 306 ? -6.562 -3.664 3.174 1 98.19 306 LEU B O 1
ATOM 4692 N N . ASN B 1 307 ? -6.574 -1.807 4.457 1 97.5 307 ASN B N 1
ATOM 4693 C CA . ASN B 1 307 ? -7.195 -2.463 5.602 1 97.5 307 ASN B CA 1
ATOM 4694 C C . ASN B 1 307 ? -8.711 -2.57 5.434 1 97.5 307 ASN B C 1
ATOM 4696 O O . ASN B 1 307 ? -9.461 -1.813 6.051 1 97.5 307 ASN B O 1
ATOM 4700 N N . ILE B 1 308 ? -9.109 -3.512 4.645 1 97.81 308 ILE B N 1
ATOM 4701 C CA . ILE B 1 308 ? -10.523 -3.723 4.34 1 97.81 308 ILE B CA 1
ATOM 4702 C C . ILE B 1 308 ? -11.086 -4.82 5.238 1 97.81 308 ILE B C 1
ATOM 4704 O O . ILE B 1 308 ? -10.836 -6.008 5.012 1 97.81 308 ILE B O 1
ATOM 4708 N N . GLU B 1 309 ? -11.867 -4.391 6.168 1 95.44 309 GLU B N 1
ATOM 4709 C CA . GLU B 1 309 ? -12.484 -5.383 7.039 1 95.44 309 GLU B CA 1
ATOM 4710 C C . GLU B 1 309 ? -13.344 -6.359 6.238 1 95.44 309 GLU B C 1
ATOM 4712 O O . GLU B 1 309 ? -14.117 -5.953 5.375 1 95.44 309 GLU B O 1
ATOM 4717 N N . ARG B 1 310 ? -13.109 -7.645 6.414 1 97.69 310 ARG B N 1
ATOM 4718 C CA . ARG B 1 310 ? -13.867 -8.727 5.805 1 97.69 310 ARG B CA 1
ATOM 4719 C C . ARG B 1 310 ? -13.594 -8.812 4.305 1 97.69 310 ARG B C 1
ATOM 4721 O O . ARG B 1 310 ? -14.328 -9.492 3.574 1 97.69 310 ARG B O 1
ATOM 4728 N N . GLY B 1 311 ? -12.617 -8.07 3.805 1 98.56 311 GLY B N 1
ATOM 4729 C CA . GLY B 1 311 ? -12.281 -8.102 2.389 1 98.56 311 GLY B CA 1
ATOM 4730 C C . GLY B 1 311 ? -11.664 -9.422 1.951 1 98.56 311 GLY B C 1
ATOM 4731 O O . GLY B 1 311 ? -10.883 -10.023 2.691 1 98.56 311 GLY B O 1
ATOM 4732 N N . THR B 1 312 ? -11.953 -9.836 0.704 1 98.5 312 THR B N 1
ATOM 4733 C CA . THR B 1 312 ? -11.398 -11.07 0.156 1 98.5 312 THR B CA 1
ATOM 4734 C C . THR B 1 312 ? -10.039 -10.812 -0.498 1 98.5 312 THR B C 1
ATOM 4736 O O . THR B 1 312 ? -9.406 -11.734 -1.003 1 98.5 312 THR B O 1
ATOM 4739 N N . GLY B 1 313 ? -9.617 -9.594 -0.506 1 98.56 313 GLY B N 1
ATOM 4740 C CA . GLY B 1 313 ? -8.352 -9.125 -1.056 1 98.56 313 GLY B CA 1
ATOM 4741 C C . GLY B 1 313 ? -8.203 -7.613 -0.985 1 98.56 313 GLY B C 1
ATOM 4742 O O . GLY B 1 313 ? -8.773 -6.965 -0.105 1 98.56 313 GLY B O 1
ATOM 4743 N N . SER B 1 314 ? -7.336 -7.137 -1.825 1 98.75 314 SER B N 1
ATOM 4744 C CA . SER B 1 314 ? -7.055 -5.703 -1.891 1 98.75 314 SER B CA 1
ATOM 4745 C C . SER B 1 314 ? -6.199 -5.363 -3.105 1 98.75 314 SER B C 1
ATOM 4747 O O . SER B 1 314 ? -5.281 -6.113 -3.453 1 98.75 314 SER B O 1
ATOM 4749 N N . PRO B 1 315 ? -6.523 -4.207 -3.771 1 98.5 315 PRO B N 1
ATOM 4750 C CA . PRO B 1 315 ? -5.453 -3.674 -4.617 1 98.5 315 PRO B CA 1
ATOM 4751 C C . PRO B 1 315 ? -4.18 -3.365 -3.834 1 98.5 315 PRO B C 1
ATOM 4753 O O . PRO B 1 315 ? -4.25 -3.021 -2.65 1 98.5 315 PRO B O 1
ATOM 4756 N N . VAL B 1 316 ? -3.072 -3.572 -4.48 1 98.62 316 VAL B N 1
ATOM 4757 C CA . VAL B 1 316 ? -1.813 -3.369 -3.773 1 98.62 316 VAL B CA 1
ATOM 4758 C C . VAL B 1 316 ? -0.8 -2.701 -4.699 1 98.62 316 VAL B C 1
ATOM 4760 O O . VAL B 1 316 ? -1.001 -2.65 -5.914 1 98.62 316 VAL B O 1
ATOM 4763 N N . ASN B 1 317 ? 0.206 -2.141 -4.145 1 98.69 317 ASN B N 1
ATOM 4764 C CA . ASN B 1 317 ? 1.412 -1.628 -4.785 1 98.69 317 ASN B CA 1
ATOM 4765 C C . ASN B 1 317 ? 2.666 -2.012 -4.008 1 98.69 317 ASN B C 1
ATOM 4767 O O . ASN B 1 317 ? 3.289 -1.163 -3.365 1 98.69 317 ASN B O 1
ATOM 4771 N N . PRO B 1 318 ? 3.064 -3.328 -4.102 1 98.88 318 PRO B N 1
ATOM 4772 C CA . PRO B 1 318 ? 4.23 -3.779 -3.338 1 98.88 318 PRO B CA 1
ATOM 4773 C C . PRO B 1 318 ? 5.508 -3.037 -3.721 1 98.88 318 PRO B C 1
ATOM 4775 O O . PRO B 1 318 ? 5.617 -2.52 -4.836 1 98.88 318 PRO B O 1
ATOM 4778 N N . ILE B 1 319 ? 6.512 -3.018 -2.807 1 98.94 319 ILE B N 1
ATOM 4779 C CA . ILE B 1 319 ? 7.77 -2.316 -3.023 1 98.94 319 ILE B CA 1
ATOM 4780 C C . ILE B 1 319 ? 8.938 -3.277 -2.814 1 98.94 319 ILE B C 1
ATOM 4782 O O . ILE B 1 319 ? 8.938 -4.062 -1.862 1 98.94 319 ILE B O 1
ATOM 4786 N N . ALA B 1 320 ? 9.852 -3.252 -3.697 1 98.94 320 ALA B N 1
ATOM 4787 C CA . ALA B 1 320 ? 11.125 -3.951 -3.576 1 98.94 320 ALA B CA 1
ATOM 4788 C C . ALA B 1 320 ? 12.273 -2.965 -3.404 1 98.94 320 ALA B C 1
ATOM 4790 O O . ALA B 1 320 ? 12.359 -1.97 -4.129 1 98.94 320 ALA B O 1
ATOM 4791 N N . VAL B 1 321 ? 13.148 -3.193 -2.465 1 98.94 321 VAL B N 1
ATOM 4792 C CA . VAL B 1 321 ? 14.266 -2.293 -2.193 1 98.94 321 VAL B CA 1
ATOM 4793 C C . VAL B 1 321 ? 15.578 -3.076 -2.193 1 98.94 321 VAL B C 1
ATOM 4795 O O . VAL B 1 321 ? 15.695 -4.105 -1.522 1 98.94 321 VAL B O 1
ATOM 4798 N N . PHE B 1 322 ? 16.547 -2.59 -2.945 1 98.94 322 PHE B N 1
ATOM 4799 C CA . PHE B 1 322 ? 17.844 -3.234 -3.064 1 98.94 322 PHE B CA 1
ATOM 4800 C C . PHE B 1 322 ? 18.891 -2.523 -2.199 1 98.94 322 PHE B C 1
ATOM 4802 O O . PHE B 1 322 ? 19.031 -1.3 -2.271 1 98.94 322 PHE B O 1
#

Secondary structure (DSSP, 8-state):
----------------TT-S---HHHHHHHHHHH--TT-SSSTTTGGGGG--HHHHHHHHTT-SS--EEE-PPPP--S-BTTBSS--EEEEEE---SSSSBPEE-EEEEEEETTSSSS-EEE-TTSEEBTTB-GGG-BHHHHEETTEESSS-HHHH--EEEEEEEEEHHHHHTSS-PPTTPEE-HHHHHHHHHHHT----TT-EEEEE--HHHHHHHH----TTTSB-EE-GGGHHHHHTT--SEEEESS-SB-BS-SSTTBS-HHHIIIIIIT---EEES---HHHHHHHHHHT-SEEEEEE-----TT-SEEE---EEE-/----------------TT-S---HHHHHHHHHHH--TT-SSSTTTGGGGG--HHHHHHHHTT-SS--EEE-PPP---S-BTTBSS--EEEEEE---S-SSBPEE-EEEEEEETTSSSS-EEE-TTSEEBTTB-GGG-BHHHHEETTEESSS-HHHH--EEEEEEEEEHHHHHTSS-PPTTPEE-HHHHHHHHHHHT----TT-EEEEE--HHHHHHHH----TTTSB-EE-GGGHHHHHTT--SEEEESS-SB-BS-SSTTBS-HHHIIIIIIT---EEES---HHHHHHHHHHT-SEEEEEE-----TT-SEEE---EEE-

Organism: NCBI:txid1656884

Foldseek 3Di:
DPPPDPDPPPPPVPPQQQDAFDEPVNLVVLLVVQFCAPPDPALLQFLLVLDDPVQQVVQVVVFDPFDKDWWWDPQFQDDDLQRPWGKDKDWPAAFDPDDPDDGDTHMDTGDPAPGWHTWKKFWQLRDDDPQATANGHRNVVAQDPQFGNGRAPLVSFKHWHKEFEQELCVLVVHQFADWRAEQAQVSSVSSCVSLVHDAARAYEYEYERNVVVCCVVPNDHNSLATHYAYAPRRLVNVSVRSYSAYEYLAQRRGPPHSYPPDRRSVCCSQNHRRVHMYTHNIRCVVVVVVCVVVSHRMFTKIWGFDNDVNHSIHRITIMTTD/DPPPPPDPPPPPVPPQQQDAFDEPVNLVVLLVVQFCAPPDPALLQFLLVLDDPVQQVVQVVVFDPFDKDWWWDPQFQDDDLQRPWGKDKDWPAAQDPDDPDDGDTHMDTGDPAPGWHTWKKFWQLNDDDPQATANGHRNVVAQDPQFGNGRAPLVSFKHWHKEFEQELCVLVVHQFADWRAEQAQVSSVSSCVSLVHDAARAYEYEYERNVVVCCVVPNDHNSLATGYAYAPRRLVNVSVRSYSAYEYLAQRRGPPHSYPPDRRSVCCSQNHRRVHMYTHNIRCVVVVVVCVVVSHRMFTKIWGFDNDVNHSIHRITIMTHD